Protein AF-0000000067236265 (afdb_homodimer)

Organism: Chlamydomonas reinhardtii (NCBI:txid3055)

Foldseek 3Di:
DPPPVPDDPPDPDDDDPDPDDPDPDDDDDPDPPPPPDDDPPDDDDDPPDDDDDPPPCPVPVPPCPVVVVPVVPQALVSLVVVLVVLLVVCLVPVDCVVNLVQADQFAWEWEPALPIATDTGSVRVVLVVVLCSQFWAWDDKAWDDWDGDDQKIKTKIWTWTATPVQRHIFTWIKIKIFGHDPSHTRYIYIYTDHRRNVRSVNRDGDD/DDDPCPPDPPDPDDPDDPPPDPDPDDDDDDDPPPPPPPDDDDDDDDDDDPCPDDPDCPVPPPPCPVVPVPVVPQALVSLVVVLVVLLVVCLVPVDCVVNLVQADQFAWEWEPALPIATDTGSVRVVLVVVLCSQWWAWDDKAWDDWDGDDQKIKTKIWTWTATPVQRHIFTWIKIKIFGHDPSHTRYIYIYTDCRRNVRSVNRDGDD

InterPro domains:
  IPR032710 NTF2-like domain superfamily [SSF54427] (81-191)
  IPR037401 SnoaL-like domain [PF12680] (91-187)

Secondary structure (DSSP, 8-state):
---------------------------------------------------------------------------HHHHHHHHHHHHHHHHHH---HHHHTTEEEEEEEEE-GGG-EEEEHHHHHHHHHHHHHHHEEEEEEEEEEEEEETTEEEEEEEEEEEE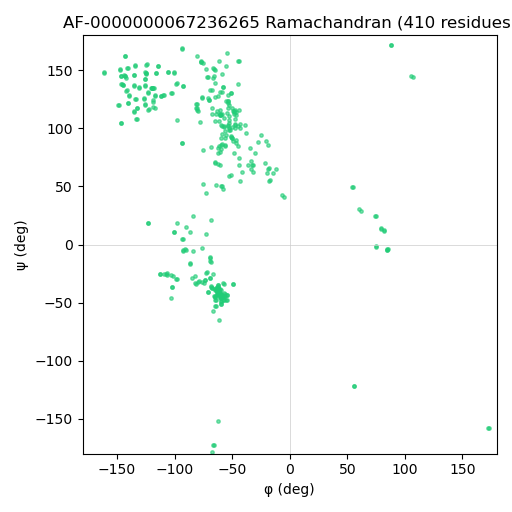TTT--EEEEEEEEEEEEETTEEEEEEEEE-HHHHHHHTTPPPP-/---------------------------------------------------------------------------HHHHHHHHHHHHHHHHHH---HHHHTTEEEEEEEEE-GGG-EEEEHHHHHHHHHHHHHHHEEEEEEEEEEEEEETTEEEEEEEEEEEETTT--EEEEEEEEEEEEETTEEEEEEEEE-HHHHHHHTTPPPP-

Solvent-accessible surface area (backbone atoms only — not comparable to full-atom values): 24602 Å² total; per-residue (Å²): 137,80,82,74,82,72,83,82,79,83,79,82,78,75,83,82,81,81,77,78,76,82,81,81,77,83,76,81,75,80,75,74,80,76,76,77,74,76,81,77,76,76,76,84,72,81,78,75,84,85,76,90,66,87,64,76,71,68,74,63,73,62,68,66,64,57,63,68,65,65,61,76,70,61,44,30,51,53,40,53,51,52,45,50,52,32,46,53,50,21,72,74,69,67,53,55,65,70,42,52,68,36,48,38,77,69,15,35,38,38,34,56,54,67,88,45,46,82,32,62,12,49,70,37,51,49,38,53,52,52,31,42,63,70,32,44,47,72,74,44,79,43,80,72,46,76,32,44,38,86,43,30,23,35,32,36,29,41,37,31,30,27,7,61,83,62,63,34,68,34,74,46,59,35,36,38,38,36,32,35,57,95,70,19,38,44,33,37,39,41,36,33,46,48,49,58,30,61,16,34,64,71,67,70,71,66,133,134,90,86,81,84,77,85,80,77,82,80,82,78,76,84,79,79,80,77,78,76,83,82,81,79,83,77,84,76,83,81,74,82,77,77,78,74,80,77,80,78,79,86,74,82,70,84,80,75,84,69,91,68,81,75,78,76,72,78,69,77,65,73,67,64,62,65,70,65,67,63,74,72,59,45,32,50,51,39,52,53,51,45,51,52,30,46,53,52,21,72,73,69,66,54,54,67,70,42,53,68,36,48,38,76,69,15,35,38,40,32,56,53,66,88,45,45,81,30,62,13,48,69,37,49,48,37,53,51,51,31,44,63,70,32,44,46,72,75,44,78,43,78,72,47,77,31,42,38,86,42,29,23,34,32,38,31,42,36,29,31,26,8,62,83,62,62,33,68,33,73,46,58,34,38,40,39,35,34,36,58,96,68,20,37,44,33,38,38,41,36,33,45,49,49,58,33,62,15,33,64,72,68,70,71,66,132

Sequence (414 aa):
MSALAASHHGHAAKPQARERAPVRVPVPRPQRMRVVASAQSGPTARRDVLNVALFGGLASSMLAVTPQQASAATGPAATLESAYGAFGSFVSSGDYSTLDSFFTNDTTWLSNVNGGFQGKGKADVKRFFAWNLAANAVSSFRPLQFVEQGNKVASLVAMAGSGKATGRPYDTVLAHFATVEGGKITEFREVAGSEWSEAMGGVPFPKMSALAASHHGHAAKPQARERAPVRVPVPRPQRMRVVASAQSGPTARRDVLNVALFGGLASSMLAVTPQQASAATGPAATLESAYGAFGSFVSSGDYSTLDSFFTNDTTWLSNVNGGFQGKGKADVKRFFAWNLAANAVSSFRPLQFVEQGNKVASLVAMAGSGKATGRPYDTVLAHFATVEGGKITEFREVAGSEWSEAMGGVPFPK

Nearest PDB structures (foldseek):
  5yqt-assembly2_B  TM=7.870E-01  e=2.416E-08  Rhodococcus erythropolis
  4xdw-assembly2_F  TM=8.004E-01  e=2.302E-07  Rhodococcus erythropolis
  7vx2-assembly1_A  TM=7.961E-01  e=2.302E-07  Rhodococcus erythropolis
  4xbx-assembly1_A  TM=6.991E-01  e=9.454E-08  Rhodococcus erythropolis
  7xee-assembly1_A  TM=7.848E-01  e=5.603E-07  Rhodococcus erythropolis

Structure (mmCIF, N/CA/C/O backbone):
data_AF-0000000067236265-model_v1
#
loop_
_entity.id
_entity.type
_entity.pdbx_description
1 polymer 'SnoaL-like domain-containing protein'
#
loop_
_atom_site.group_PDB
_atom_site.id
_atom_site.type_symbol
_atom_site.label_atom_id
_atom_site.label_alt_id
_atom_site.label_comp_id
_atom_site.label_asym_id
_atom_site.label_entity_id
_atom_site.label_seq_id
_atom_site.pdbx_PDB_ins_code
_atom_site.Cartn_x
_atom_site.Cartn_y
_atom_site.Cartn_z
_atom_site.occupancy
_atom_site.B_iso_or_equiv
_atom_site.auth_seq_id
_atom_site.auth_comp_id
_atom_site.auth_asym_id
_atom_site.auth_atom_id
_atom_site.pdbx_PDB_model_num
ATOM 1 N N . MET A 1 1 ? 78.5 56.406 7.965 1 28.75 1 MET A N 1
ATOM 2 C CA . MET A 1 1 ? 77.312 56.938 7.348 1 28.75 1 MET A CA 1
ATOM 3 C C . MET A 1 1 ? 76.875 56.062 6.195 1 28.75 1 MET A C 1
ATOM 5 O O . MET A 1 1 ? 77.312 56.219 5.062 1 28.75 1 MET A O 1
ATOM 9 N N . SER A 1 2 ? 76.562 54.719 6.469 1 33.66 2 SER A N 1
ATOM 10 C CA . SER A 1 2 ? 76.188 53.5 5.773 1 33.66 2 SER A CA 1
ATOM 11 C C . SER A 1 2 ? 74.875 53.656 5.023 1 33.66 2 SER A C 1
ATOM 13 O O . SER A 1 2 ? 73.875 53.938 5.629 1 33.66 2 SER A O 1
ATOM 15 N N . ALA A 1 3 ? 74.938 54.188 3.787 1 29.08 3 ALA A N 1
ATOM 16 C CA . ALA A 1 3 ? 73.875 54.5 2.875 1 29.08 3 ALA A CA 1
ATOM 17 C C . ALA A 1 3 ? 72.938 53.281 2.648 1 29.08 3 ALA A C 1
ATOM 19 O O . ALA A 1 3 ? 73.312 52.375 1.893 1 29.08 3 ALA A O 1
ATOM 20 N N . LEU A 1 4 ? 72.312 52.719 3.645 1 31.73 4 LEU A N 1
ATOM 21 C CA . LEU A 1 4 ? 71.438 51.531 3.568 1 31.73 4 LEU A CA 1
ATOM 22 C C . LEU A 1 4 ? 70.25 51.781 2.645 1 31.73 4 LEU A C 1
ATOM 24 O O . LEU A 1 4 ? 69.438 52.688 2.906 1 31.73 4 LEU A O 1
ATOM 28 N N . ALA A 1 5 ? 70.438 51.688 1.248 1 29.66 5 ALA A N 1
ATOM 29 C CA . ALA A 1 5 ? 69.438 51.844 0.208 1 29.66 5 ALA A CA 1
ATOM 30 C C . ALA A 1 5 ? 68.125 51.031 0.526 1 29.66 5 ALA A C 1
ATOM 32 O O . ALA A 1 5 ? 68.188 49.812 0.578 1 29.66 5 ALA A O 1
ATOM 33 N N . ALA A 1 6 ? 67.125 51.469 1.23 1 30.52 6 ALA A N 1
ATOM 34 C CA . ALA A 1 6 ? 65.875 50.938 1.764 1 30.52 6 ALA A CA 1
ATOM 35 C C . ALA A 1 6 ? 64.875 50.625 0.643 1 30.52 6 ALA A C 1
ATOM 37 O O . ALA A 1 6 ? 63.719 50.344 0.903 1 30.52 6 ALA A O 1
ATOM 38 N N . SER A 1 7 ? 65.25 50.406 -0.708 1 32.12 7 SER A N 1
ATOM 39 C CA . SER A 1 7 ? 64.125 50.688 -1.604 1 32.12 7 SER A CA 1
ATOM 40 C C . SER A 1 7 ? 62.906 49.875 -1.232 1 32.12 7 SER A C 1
ATOM 42 O O . SER A 1 7 ? 63.031 48.812 -0.63 1 32.12 7 SER A O 1
ATOM 44 N N . HIS A 1 8 ? 61.594 50.312 -1.523 1 29.36 8 HIS A N 1
ATOM 45 C CA . HIS A 1 8 ? 60.156 50.344 -1.361 1 29.36 8 HIS A CA 1
ATOM 46 C C . HIS A 1 8 ? 59.5 49.125 -2.023 1 29.36 8 HIS A C 1
ATOM 48 O O . HIS A 1 8 ? 59.844 48.781 -3.156 1 29.36 8 HIS A O 1
ATOM 54 N N . HIS A 1 9 ? 59 48.062 -1.287 1 32.78 9 HIS A N 1
ATOM 55 C CA . HIS A 1 9 ? 58.25 46.844 -1.429 1 32.78 9 HIS A CA 1
ATOM 56 C C . HIS A 1 9 ? 56.875 47.094 -2.049 1 32.78 9 HIS A C 1
ATOM 58 O O . HIS A 1 9 ? 56.031 46.188 -2.033 1 32.78 9 HIS A O 1
ATOM 64 N N . GLY A 1 10 ? 56.656 47.875 -3.211 1 29.05 10 GLY A N 1
ATOM 65 C CA . GLY A 1 10 ? 55.281 48.188 -3.529 1 29.05 10 GLY A CA 1
ATOM 66 C C . GLY A 1 10 ? 54.406 46.969 -3.785 1 29.05 10 GLY A C 1
ATOM 67 O O . GLY A 1 10 ? 54.844 46.031 -4.473 1 29.05 10 GLY A O 1
ATOM 68 N N . HIS A 1 11 ? 53.406 46.562 -2.967 1 31.02 11 HIS A N 1
ATOM 69 C CA . HIS A 1 11 ? 52.375 45.531 -2.881 1 31.02 11 HIS A CA 1
ATOM 70 C C . HIS A 1 11 ? 51.406 45.594 -4.062 1 31.02 11 HIS A C 1
ATOM 72 O O . HIS A 1 11 ? 50.781 46.625 -4.281 1 31.02 11 HIS A O 1
ATOM 78 N N . ALA A 1 12 ? 51.656 44.969 -5.266 1 32.97 12 ALA A N 1
ATOM 79 C CA . ALA A 1 12 ? 50.75 44.875 -6.406 1 32.97 12 ALA A CA 1
ATOM 80 C C . ALA A 1 12 ? 49.375 44.375 -5.973 1 32.97 12 ALA A C 1
ATOM 82 O O . ALA A 1 12 ? 49.25 43.312 -5.367 1 32.97 12 ALA A O 1
ATOM 83 N N . ALA A 1 13 ? 48.344 45.25 -5.816 1 35.06 13 ALA A N 1
ATOM 84 C CA . ALA A 1 13 ? 46.906 45.062 -5.512 1 35.06 13 ALA A CA 1
ATOM 85 C C . ALA A 1 13 ? 46.281 44.094 -6.5 1 35.06 13 ALA A C 1
ATOM 87 O O . ALA A 1 13 ? 46.438 44.219 -7.715 1 35.06 13 ALA A O 1
ATOM 88 N N . LYS A 1 14 ? 46.031 42.875 -6.18 1 35.78 14 LYS A N 1
ATOM 89 C CA . LYS A 1 14 ? 45.344 41.812 -6.926 1 35.78 14 LYS A CA 1
ATOM 90 C C . LYS A 1 14 ? 44.031 42.312 -7.527 1 35.78 14 LYS A C 1
ATOM 92 O O . LYS A 1 14 ? 43.25 42.969 -6.844 1 35.78 14 LYS A O 1
ATOM 97 N N . PRO A 1 15 ? 43.75 42.406 -8.789 1 31.67 15 PRO A N 1
ATOM 98 C CA . PRO A 1 15 ? 42.5 42.875 -9.391 1 31.67 15 PRO A CA 1
ATOM 99 C C . PRO A 1 15 ? 41.25 42.125 -8.844 1 31.67 15 PRO A C 1
ATOM 101 O O . PRO A 1 15 ? 41.312 40.938 -8.578 1 31.67 15 PRO A O 1
ATOM 104 N N . GLN A 1 16 ? 40.281 42.75 -8.18 1 32.22 16 GLN A N 1
ATOM 105 C CA . GLN A 1 16 ? 38.969 42.375 -7.672 1 32.22 16 GLN A CA 1
ATOM 106 C C . GLN A 1 16 ? 38.125 41.75 -8.773 1 32.22 16 GLN A C 1
ATOM 108 O O . GLN A 1 16 ? 37.875 42.375 -9.812 1 32.22 16 GLN A O 1
ATOM 113 N N . ALA A 1 17 ? 37.938 40.406 -8.93 1 35.41 17 ALA A N 1
ATOM 114 C CA . ALA A 1 17 ? 37.031 39.656 -9.789 1 35.41 17 ALA A CA 1
ATOM 115 C C . ALA A 1 17 ? 35.625 40.188 -9.711 1 35.41 17 ALA A C 1
ATOM 117 O O . ALA A 1 17 ? 35.062 40.312 -8.617 1 35.41 17 ALA A O 1
ATOM 118 N N . ARG A 1 18 ? 35.031 40.938 -10.602 1 30.83 18 ARG A N 1
ATOM 119 C CA . ARG A 1 18 ? 33.656 41.375 -10.773 1 30.83 18 ARG A CA 1
ATOM 120 C C . ARG A 1 18 ? 32.688 40.219 -10.711 1 30.83 18 ARG A C 1
ATOM 122 O O . ARG A 1 18 ? 32.781 39.281 -11.516 1 30.83 18 ARG A O 1
ATOM 129 N N . GLU A 1 19 ? 32.094 39.844 -9.57 1 34.62 19 GLU A N 1
ATOM 130 C CA . GLU A 1 19 ? 31.031 38.875 -9.352 1 34.62 19 GLU A CA 1
ATOM 131 C C . GLU A 1 19 ? 29.859 39.125 -10.297 1 34.62 19 GLU A C 1
ATOM 133 O O . GLU A 1 19 ? 29.266 40.219 -10.297 1 34.62 19 GLU A O 1
ATOM 138 N N . ARG A 1 20 ? 29.812 38.5 -11.492 1 32.53 20 ARG A N 1
ATOM 139 C CA . ARG A 1 20 ? 28.656 38.562 -12.375 1 32.53 20 ARG A CA 1
ATOM 140 C C . ARG A 1 20 ? 27.375 38.25 -11.617 1 32.53 20 ARG A C 1
ATOM 142 O O . ARG A 1 20 ? 27.328 37.312 -10.82 1 32.53 20 ARG A O 1
ATOM 149 N N . ALA A 1 21 ? 26.406 39.188 -11.453 1 39.25 21 ALA A N 1
ATOM 150 C CA . ALA A 1 21 ? 25.078 39.125 -10.836 1 39.25 21 ALA A CA 1
ATOM 151 C C . ALA A 1 21 ? 24.281 37.938 -11.375 1 39.25 21 ALA A C 1
ATOM 153 O O . ALA A 1 21 ? 24.297 37.656 -12.578 1 39.25 21 ALA A O 1
ATOM 154 N N . PRO A 1 22 ? 23.875 36.938 -10.562 1 36.34 22 PRO A N 1
ATOM 155 C CA . PRO A 1 22 ? 23.109 35.75 -11.008 1 36.34 22 PRO A CA 1
ATOM 156 C C . PRO A 1 22 ? 21.844 36.156 -11.766 1 36.34 22 PRO A C 1
ATOM 158 O O . PRO A 1 22 ? 21.25 37.219 -11.5 1 36.34 22 PRO A O 1
ATOM 161 N N . VAL A 1 23 ? 21.609 35.75 -13.031 1 36.84 23 VAL A N 1
ATOM 162 C CA . VAL A 1 23 ? 20.438 35.906 -13.891 1 36.84 23 VAL A CA 1
ATOM 163 C C . VAL A 1 23 ? 19.203 35.375 -13.172 1 36.84 23 VAL A C 1
ATOM 165 O O . VAL A 1 23 ? 19.156 34.188 -12.758 1 36.84 23 VAL A O 1
ATOM 168 N N . ARG A 1 24 ? 18.297 36.156 -12.586 1 33.69 24 ARG A N 1
ATOM 169 C CA . ARG A 1 24 ? 17.016 35.844 -11.984 1 33.69 24 ARG A CA 1
ATOM 170 C C . ARG A 1 24 ? 16.109 35.125 -12.984 1 33.69 24 ARG A C 1
ATOM 172 O O . ARG A 1 24 ? 15.695 35.719 -13.984 1 33.69 24 ARG A O 1
ATOM 179 N N . VAL A 1 25 ? 16.078 33.781 -13.078 1 36 25 VAL A N 1
ATOM 180 C CA . VAL A 1 25 ? 15.102 33.031 -13.852 1 36 25 VAL A CA 1
ATOM 181 C C . VAL A 1 25 ? 13.695 33.312 -13.328 1 36 25 VAL A C 1
ATOM 183 O O . VAL A 1 25 ? 13.422 33.188 -12.133 1 36 25 VAL A O 1
ATOM 186 N N . PRO A 1 26 ? 12.758 34 -14.031 1 33.22 26 PRO A N 1
ATOM 187 C CA . PRO A 1 26 ? 11.391 34.281 -13.586 1 33.22 26 PRO A CA 1
ATOM 188 C C . PRO A 1 26 ? 10.586 33 -13.305 1 33.22 26 PRO A C 1
ATOM 190 O O . PRO A 1 26 ? 10.633 32.062 -14.086 1 33.22 26 PRO A O 1
ATOM 193 N N . VAL A 1 27 ? 10.234 32.688 -12.078 1 34.69 27 VAL A N 1
ATOM 194 C CA . VAL A 1 27 ? 9.398 31.578 -11.625 1 34.69 27 VAL A CA 1
ATOM 195 C C . VAL A 1 27 ? 8.008 31.703 -12.25 1 34.69 27 VAL A C 1
ATOM 197 O O . VAL A 1 27 ? 7.371 32.75 -12.172 1 34.69 27 VAL A O 1
ATOM 200 N N . PRO A 1 28 ? 7.562 30.781 -13.18 1 32.53 28 PRO A N 1
ATOM 201 C CA . PRO A 1 28 ? 6.242 30.875 -13.805 1 32.53 28 PRO A CA 1
ATOM 202 C C . PRO A 1 28 ? 5.105 30.844 -12.781 1 32.53 28 PRO A C 1
ATOM 204 O O . PRO A 1 28 ? 5.254 30.266 -11.703 1 32.53 28 PRO A O 1
ATOM 207 N N . ARG A 1 29 ? 4.188 31.734 -12.859 1 32.31 29 ARG A N 1
ATOM 208 C CA . ARG A 1 29 ? 3.018 31.938 -12.016 1 32.31 29 ARG A CA 1
ATOM 209 C C . ARG A 1 29 ? 2.166 30.672 -11.953 1 32.31 29 ARG A C 1
ATOM 211 O O . ARG A 1 29 ? 1.919 30.031 -12.977 1 32.31 29 ARG A O 1
ATOM 218 N N . PRO A 1 30 ? 1.915 30.156 -10.773 1 29.64 30 PRO A N 1
ATOM 219 C CA . PRO A 1 30 ? 1.124 28.938 -10.617 1 29.64 30 PRO A CA 1
ATOM 220 C C . PRO A 1 30 ? -0.269 29.047 -11.234 1 29.64 30 PRO A C 1
ATOM 222 O O . PRO A 1 30 ? -0.955 30.062 -11.031 1 29.64 30 PRO A O 1
ATOM 225 N N . GLN A 1 31 ? -0.462 28.469 -12.406 1 30.86 31 GLN A N 1
ATOM 226 C CA . GLN A 1 31 ? -1.778 28.438 -13.039 1 30.86 31 GLN A CA 1
ATOM 227 C C . GLN A 1 31 ? -2.83 27.875 -12.086 1 30.86 31 GLN A C 1
ATOM 229 O O . GLN A 1 31 ? -2.604 26.844 -11.445 1 30.86 31 GLN A O 1
ATOM 234 N N . ARG A 1 32 ? -3.637 28.703 -11.547 1 32.16 32 ARG A N 1
ATOM 235 C CA . ARG A 1 32 ? -4.781 28.375 -10.703 1 32.16 32 ARG A CA 1
ATOM 236 C C . ARG A 1 32 ? -5.621 27.266 -11.328 1 32.16 32 ARG A C 1
ATOM 238 O O . ARG A 1 32 ? -5.941 27.312 -12.516 1 32.16 32 ARG A O 1
ATOM 245 N N . MET A 1 33 ? -5.523 26.141 -10.719 1 28.52 33 MET A N 1
ATOM 246 C CA . MET A 1 33 ? -6.312 24.969 -11.07 1 28.52 33 MET A CA 1
ATOM 247 C C . MET A 1 33 ? -7.793 25.312 -11.188 1 28.52 33 MET A C 1
ATOM 249 O O . MET A 1 33 ? -8.414 25.75 -10.211 1 28.52 33 MET A O 1
ATOM 253 N N . ARG A 1 34 ? -8.242 25.719 -12.383 1 30.94 34 ARG A N 1
ATOM 254 C CA . ARG A 1 34 ? -9.648 26.047 -12.648 1 30.94 34 ARG A CA 1
ATOM 255 C C . ARG A 1 34 ? -10.547 24.859 -12.359 1 30.94 34 ARG A C 1
ATOM 257 O O . ARG A 1 34 ? -10.445 23.812 -13.023 1 30.94 34 ARG A O 1
ATOM 264 N N . VAL A 1 35 ? -10.961 24.703 -11.164 1 27.45 35 VAL A N 1
ATOM 265 C CA . VAL A 1 35 ? -12.023 23.734 -10.891 1 27.45 35 VAL A CA 1
ATOM 266 C C . VAL A 1 35 ? -13.297 24.141 -11.625 1 27.45 35 VAL A C 1
ATOM 268 O O . VAL A 1 35 ? -13.836 25.234 -11.391 1 27.45 35 VAL A O 1
ATOM 271 N N . VAL A 1 36 ? -13.461 23.828 -12.867 1 25.8 36 VAL A N 1
ATOM 272 C CA . VAL A 1 36 ? -14.609 24.125 -13.719 1 25.8 36 VAL A CA 1
ATOM 273 C C . VAL A 1 36 ? -15.875 23.562 -13.078 1 25.8 36 VAL A C 1
ATOM 275 O O . VAL A 1 36 ? -16 22.359 -12.898 1 25.8 36 VAL A O 1
ATOM 278 N N . ALA A 1 37 ? -16.484 24.266 -12.195 1 26.77 37 ALA A N 1
ATOM 279 C CA . ALA A 1 37 ? -17.781 23.953 -11.617 1 26.77 37 ALA A CA 1
ATOM 280 C C . ALA A 1 37 ? -18.859 23.828 -12.695 1 26.77 37 ALA A C 1
ATOM 282 O O . ALA A 1 37 ? -18.953 24.672 -13.586 1 26.77 37 ALA A O 1
ATOM 283 N N . SER A 1 38 ? -19.188 22.594 -13.047 1 21.06 38 SER A N 1
ATOM 284 C CA . SER A 1 38 ? -20.188 22.156 -14.016 1 21.06 38 SER A CA 1
ATOM 285 C C . SER A 1 38 ? -21.484 22.938 -13.844 1 21.06 38 SER A C 1
ATOM 287 O O . SER A 1 38 ? -21.797 23.406 -12.75 1 21.06 38 SER A O 1
ATOM 289 N N . ALA A 1 39 ? -22.016 23.281 -14.961 1 23.08 39 ALA A N 1
ATOM 290 C CA . ALA A 1 39 ? -23.094 24.109 -15.484 1 23.08 39 ALA A CA 1
ATOM 291 C C . ALA A 1 39 ? -24.453 23.641 -14.953 1 23.08 39 ALA A C 1
ATOM 293 O O . ALA A 1 39 ? -24.938 22.578 -15.352 1 23.08 39 ALA A O 1
ATOM 294 N N . GLN A 1 40 ? -24.766 23.797 -13.555 1 23.97 40 GLN A N 1
ATOM 295 C CA . GLN A 1 40 ? -26.062 23.312 -13.078 1 23.97 40 GLN A CA 1
ATOM 296 C C . GLN A 1 40 ? -27.203 24.062 -13.758 1 23.97 40 GLN A C 1
ATOM 298 O O . GLN A 1 40 ? -27.297 25.281 -13.664 1 23.97 40 GLN A O 1
ATOM 303 N N . SER A 1 41 ? -27.344 23.797 -15.008 1 23.44 41 SER A N 1
ATOM 304 C CA . SER A 1 41 ? -28.406 24.453 -15.758 1 23.44 41 SER A CA 1
ATOM 305 C C . SER A 1 41 ? -29.734 24.406 -15.016 1 23.44 41 SER A C 1
ATOM 307 O O . SER A 1 41 ? -30.094 23.359 -14.461 1 23.44 41 SER A O 1
ATOM 309 N N . GLY A 1 42 ? -30.203 25.594 -14.547 1 22.14 42 GLY A N 1
ATOM 310 C CA . GLY A 1 42 ? -31.344 26 -13.734 1 22.14 42 GLY A CA 1
ATOM 311 C C . GLY A 1 42 ? -32.688 25.641 -14.359 1 22.14 42 GLY A C 1
ATOM 312 O O . GLY A 1 42 ? -32.781 25.547 -15.578 1 22.14 42 GLY A O 1
ATOM 313 N N . PRO A 1 43 ? -33.5 24.781 -13.766 1 27.5 43 PRO A N 1
ATOM 314 C CA . PRO A 1 43 ? -34.781 24.156 -14.109 1 27.5 43 PRO A CA 1
ATOM 315 C C . PRO A 1 43 ? -35.875 25.172 -14.414 1 27.5 43 PRO A C 1
ATOM 317 O O . PRO A 1 43 ? -35.969 26.203 -13.742 1 27.5 43 PRO A O 1
ATOM 320 N N . THR A 1 44 ? -35.844 25.531 -15.625 1 25.05 44 THR A N 1
ATOM 321 C CA . THR A 1 44 ? -36.844 26.516 -16.047 1 25.05 44 THR A CA 1
ATOM 322 C C . THR A 1 44 ? -38.219 26.172 -15.477 1 25.05 44 THR A C 1
ATOM 324 O O . THR A 1 44 ? -38.656 25.031 -15.586 1 25.05 44 THR A O 1
ATOM 327 N N . ALA A 1 45 ? -38.75 27.016 -14.633 1 22.36 45 ALA A N 1
ATOM 328 C CA . ALA A 1 45 ? -39.844 27.062 -13.648 1 22.36 45 ALA A CA 1
ATOM 329 C C . ALA A 1 45 ? -41.188 26.828 -14.312 1 22.36 45 ALA A C 1
ATOM 331 O O . ALA A 1 45 ? -42 26.016 -13.828 1 22.36 45 ALA A O 1
ATOM 332 N N . ARG A 1 46 ? -41.75 27.672 -15.227 1 22.97 46 ARG A N 1
ATOM 333 C CA . ARG A 1 46 ? -42.844 28.422 -14.578 1 22.97 46 ARG A CA 1
ATOM 334 C C . ARG A 1 46 ? -44.188 27.797 -14.875 1 22.97 46 ARG A C 1
ATOM 336 O O . ARG A 1 46 ? -44.844 28.156 -15.859 1 22.97 46 ARG A O 1
ATOM 343 N N . ARG A 1 47 ? -44.344 26.469 -15.336 1 23.77 47 ARG A N 1
ATOM 344 C CA . ARG A 1 47 ? -45.688 26.297 -15.906 1 23.77 47 ARG A CA 1
ATOM 345 C C . ARG A 1 47 ? -46.75 26.734 -14.922 1 23.77 47 ARG A C 1
ATOM 347 O O . ARG A 1 47 ? -46.688 26.438 -13.727 1 23.77 47 ARG A O 1
ATOM 354 N N . ASP A 1 48 ? -47.719 27.594 -15.242 1 22.11 48 ASP A N 1
ATOM 355 C CA . ASP A 1 48 ? -48.75 28.453 -14.656 1 22.11 48 ASP A CA 1
ATOM 356 C C . ASP A 1 48 ? -49.906 27.641 -14.125 1 22.11 48 ASP A C 1
ATOM 358 O O . ASP A 1 48 ? -50.906 28.188 -13.648 1 22.11 48 ASP A O 1
ATOM 362 N N . VAL A 1 49 ? -49.906 26.297 -14.016 1 23.14 49 VAL A N 1
ATOM 363 C CA . VAL A 1 49 ? -51.25 25.75 -13.992 1 23.14 49 VAL A CA 1
ATOM 364 C C . VAL A 1 49 ? -52.031 26.344 -12.812 1 23.14 49 VAL A C 1
ATOM 366 O O . VAL A 1 49 ? -51.438 26.609 -11.758 1 23.14 49 VAL A O 1
ATOM 369 N N . LEU A 1 50 ? -53.406 26.547 -12.992 1 24.19 50 LEU A N 1
ATOM 370 C CA . LEU A 1 50 ? -54.594 27.203 -12.484 1 24.19 50 LEU A CA 1
ATOM 371 C C . LEU A 1 50 ? -54.906 26.719 -11.078 1 24.19 50 LEU A C 1
ATOM 373 O O . LEU A 1 50 ? -54.656 25.562 -10.734 1 24.19 50 LEU A O 1
ATOM 377 N N . ASN A 1 51 ? -55.75 27.594 -10.211 1 21.25 51 ASN A N 1
ATOM 378 C CA . ASN A 1 51 ? -55.969 28.125 -8.875 1 21.25 51 ASN A CA 1
ATOM 379 C C . ASN A 1 51 ? -56.781 27.156 -8.016 1 21.25 51 ASN A C 1
ATOM 381 O O . ASN A 1 51 ? -56.812 27.281 -6.793 1 21.25 51 ASN A O 1
ATOM 385 N N . VAL A 1 52 ? -57.719 26.25 -8.5 1 26.56 52 VAL A N 1
ATOM 386 C CA . VAL A 1 52 ? -58.938 26.297 -7.695 1 26.56 52 VAL A CA 1
ATOM 387 C C . VAL A 1 52 ? -58.688 25.703 -6.316 1 26.56 52 VAL A C 1
ATOM 389 O O . VAL A 1 52 ? -58.188 24.578 -6.211 1 26.56 52 VAL A O 1
ATOM 392 N N . ALA A 1 53 ? -58.969 26.453 -5.148 1 24.06 53 ALA A N 1
ATOM 393 C CA . ALA A 1 53 ? -58.469 26.578 -3.771 1 24.06 53 ALA A CA 1
ATOM 394 C C . ALA A 1 53 ? -59.062 25.484 -2.887 1 24.06 53 ALA A C 1
ATOM 396 O O . ALA A 1 53 ? -58.531 25.188 -1.813 1 24.06 53 ALA A O 1
ATOM 397 N N . LEU A 1 54 ? -60.25 24.828 -3.029 1 29.11 54 LEU A N 1
ATOM 398 C CA . LEU A 1 54 ? -60.938 24.766 -1.74 1 29.11 54 LEU A CA 1
ATOM 399 C C . LEU A 1 54 ? -60.281 23.719 -0.834 1 29.11 54 LEU A C 1
ATOM 401 O O . LEU A 1 54 ? -60.5 22.531 -1.016 1 29.11 54 LEU A O 1
ATOM 405 N N . PHE A 1 55 ? -59.062 23.688 -0.587 1 28.44 55 PHE A N 1
ATOM 406 C CA . PHE A 1 55 ? -58.438 22.5 -0.028 1 28.44 55 PHE A CA 1
ATOM 407 C C . PHE A 1 55 ? -58.75 22.344 1.453 1 28.44 55 PHE A C 1
ATOM 409 O O . PHE A 1 55 ? -58.531 23.266 2.238 1 28.44 55 PHE A O 1
ATOM 416 N N . GLY A 1 56 ? -60 21.781 1.789 1 32.19 56 GLY A N 1
ATOM 417 C CA . GLY A 1 56 ? -60.188 21.422 3.18 1 32.19 56 GLY A CA 1
ATOM 418 C C . GLY A 1 56 ? -58.938 20.828 3.826 1 32.19 56 GLY A C 1
ATOM 419 O O . GLY A 1 56 ? -58.25 19.984 3.232 1 32.19 56 GLY A O 1
ATOM 420 N N . GLY A 1 57 ? -58.344 21.641 4.562 1 28.95 57 GLY A N 1
ATOM 421 C CA . GLY A 1 57 ? -57 21.406 5.137 1 28.95 57 GLY A CA 1
ATOM 422 C C . GLY A 1 57 ? -56.969 20.172 6.023 1 28.95 57 GLY A C 1
ATOM 423 O O . GLY A 1 57 ? -57.562 20.141 7.09 1 28.95 57 GLY A O 1
ATOM 424 N N . LEU A 1 58 ? -57.531 19 5.406 1 31.39 58 LEU A N 1
ATOM 425 C CA . LEU A 1 58 ? -57.094 17.922 6.305 1 31.39 58 LEU A CA 1
ATOM 426 C C . LEU A 1 58 ? -55.688 18.156 6.824 1 31.39 58 LEU A C 1
ATOM 428 O O . LEU A 1 58 ? -54.781 18.391 6.043 1 31.39 58 LEU A O 1
ATOM 432 N N . ALA A 1 59 ? -55.688 18.703 7.953 1 29.14 59 ALA A N 1
ATOM 433 C CA . ALA A 1 59 ? -54.406 18.766 8.664 1 29.14 59 ALA A CA 1
ATOM 434 C C . ALA A 1 59 ? -53.656 17.438 8.555 1 29.14 59 ALA A C 1
ATOM 436 O O . ALA A 1 59 ? -54.094 16.422 9.117 1 29.14 59 ALA A O 1
ATOM 437 N N . SER A 1 60 ? -53.438 16.969 7.27 1 32.22 60 SER A N 1
ATOM 438 C CA . SER A 1 60 ? -52.5 15.844 7.371 1 32.22 60 SER A CA 1
ATOM 439 C C . SER A 1 60 ? -51.344 16.172 8.312 1 32.22 60 SER A C 1
ATOM 441 O O . SER A 1 60 ? -50.656 17.156 8.117 1 32.22 60 SER A O 1
ATOM 443 N N . SER A 1 61 ? -51.562 15.961 9.586 1 36.66 61 SER A N 1
ATOM 444 C CA . SER A 1 61 ? -50.312 15.906 10.352 1 36.66 61 SER A CA 1
ATOM 445 C C . SER A 1 61 ? -49.219 15.242 9.555 1 36.66 61 SER A C 1
ATOM 447 O O . SER A 1 61 ? -49.25 14.039 9.312 1 36.66 61 SER A O 1
ATOM 449 N N . MET A 1 62 ? -48.812 15.938 8.516 1 32.16 62 MET A N 1
ATOM 450 C CA . MET A 1 62 ? -47.531 15.422 8.023 1 32.16 62 MET A CA 1
ATOM 451 C C . MET A 1 62 ? -46.594 15.148 9.188 1 32.16 62 MET A C 1
ATOM 453 O O . MET A 1 62 ? -46.25 16.062 9.945 1 32.16 62 MET A O 1
ATOM 457 N N . LEU A 1 63 ? -46.844 14.086 9.93 1 36.97 63 LEU A N 1
ATOM 458 C CA . LEU A 1 63 ? -45.594 13.719 10.562 1 36.97 63 LEU A CA 1
ATOM 459 C C . LEU A 1 63 ? -44.406 14.102 9.68 1 36.97 63 LEU A C 1
ATOM 461 O O . LEU A 1 63 ? -44.25 13.594 8.57 1 36.97 63 LEU A O 1
ATOM 465 N N . ALA A 1 64 ? -44.125 15.336 9.742 1 34.69 64 ALA A N 1
ATOM 466 C CA . ALA A 1 64 ? -42.812 15.672 9.18 1 34.69 64 ALA A CA 1
ATOM 467 C C . ALA A 1 64 ? -41.844 14.531 9.391 1 34.69 64 ALA A C 1
ATOM 469 O O . ALA A 1 64 ? -41.406 14.258 10.516 1 34.69 64 ALA A O 1
ATOM 470 N N . VAL A 1 65 ? -42.188 13.344 8.773 1 37.69 65 VAL A N 1
ATOM 471 C CA . VAL A 1 65 ? -40.938 12.594 8.688 1 37.69 65 VAL A CA 1
ATOM 472 C C . VAL A 1 65 ? -39.75 13.555 8.469 1 37.69 65 VAL A C 1
ATOM 474 O O . VAL A 1 65 ? -39.688 14.219 7.43 1 37.69 65 VAL A O 1
ATOM 477 N N . THR A 1 66 ? -39.469 14.422 9.453 1 37.38 66 THR A N 1
ATOM 478 C CA . THR A 1 66 ? -38.156 15.008 9.203 1 37.38 66 THR A CA 1
ATOM 479 C C . THR A 1 66 ? -37.375 14.141 8.242 1 37.38 66 THR A C 1
ATOM 481 O O . THR A 1 66 ? -37.281 12.922 8.422 1 37.38 66 THR A O 1
ATOM 484 N N . PRO A 1 67 ? -37.594 14.367 6.895 1 35.22 67 PRO A N 1
ATOM 485 C CA . PRO A 1 67 ? -36.594 13.508 6.23 1 35.22 67 PRO A CA 1
ATOM 486 C C . PRO A 1 67 ? -35.438 13.141 7.141 1 35.22 67 PRO A C 1
ATOM 488 O O . PRO A 1 67 ? -35 13.961 7.945 1 35.22 67 PRO A O 1
ATOM 491 N N . GLN A 1 68 ? -35.594 12 7.887 1 38.09 68 GLN A N 1
ATOM 492 C CA . GLN A 1 68 ? -34.25 11.695 8.344 1 38.09 68 GLN A CA 1
ATOM 493 C C . GLN A 1 68 ? -33.188 12.406 7.492 1 38.09 68 GLN A C 1
ATOM 495 O O . GLN A 1 68 ? -33.125 12.172 6.285 1 38.09 68 GLN A O 1
ATOM 500 N N . GLN A 1 69 ? -33.219 13.766 7.59 1 34.66 69 GLN A N 1
ATOM 501 C CA . GLN A 1 69 ? -31.984 14.234 6.961 1 34.66 69 GLN A CA 1
ATOM 502 C C . GLN A 1 69 ? -31.016 13.078 6.719 1 34.66 69 GLN A C 1
ATOM 504 O O . GLN A 1 69 ? -30.609 12.406 7.664 1 34.66 69 GLN A O 1
ATOM 509 N N . ALA A 1 70 ? -31.469 12.164 5.832 1 37.03 70 ALA A N 1
ATOM 510 C CA . ALA A 1 70 ? -30.375 11.289 5.426 1 37.03 70 ALA A CA 1
ATOM 511 C C . ALA A 1 70 ? -29.016 11.914 5.75 1 37.03 70 ALA A C 1
ATOM 513 O O . ALA A 1 70 ? -28.656 12.93 5.168 1 37.03 70 ALA A O 1
ATOM 514 N N . SER A 1 71 ? -28.906 12.25 7.043 1 40.25 71 SER A N 1
ATOM 515 C CA . SER A 1 71 ? -27.516 12.648 7.297 1 40.25 71 SER A CA 1
ATOM 516 C C . SER A 1 71 ? -26.594 12.227 6.156 1 40.25 71 SER A C 1
ATOM 518 O O . SER A 1 71 ? -26.547 11.047 5.797 1 40.25 71 SER A O 1
ATOM 520 N N . ALA A 1 72 ? -26.734 12.656 5.004 1 44.06 72 ALA A N 1
ATOM 521 C CA . ALA A 1 72 ? -25.781 12.383 3.936 1 44.06 72 ALA A CA 1
ATOM 522 C C . ALA A 1 72 ? -24.562 11.633 4.469 1 44.06 72 ALA A C 1
ATOM 524 O O . ALA A 1 72 ? -23.625 12.242 4.969 1 44.06 72 ALA A O 1
ATOM 525 N N . ALA A 1 73 ? -24.75 10.695 5.324 1 51.88 73 ALA A N 1
ATOM 526 C CA . ALA A 1 73 ? -23.812 9.844 6.059 1 51.88 73 ALA A CA 1
ATOM 527 C C . ALA A 1 73 ? -22.562 9.578 5.242 1 51.88 73 ALA A C 1
ATOM 529 O O . ALA A 1 73 ? -22.609 8.945 4.184 1 51.88 73 ALA A O 1
ATOM 530 N N . THR A 1 74 ? -21.781 10.602 5.047 1 80.69 74 THR A N 1
ATOM 531 C CA . THR A 1 74 ? -20.562 10.594 4.242 1 80.69 74 THR A CA 1
ATOM 532 C C . THR A 1 74 ? -19.75 9.344 4.516 1 80.69 74 THR A C 1
ATOM 534 O O . THR A 1 74 ? -19.484 9 5.672 1 80.69 74 THR A O 1
ATOM 537 N N . GLY A 1 75 ? -19.875 8.469 3.68 1 95.62 75 GLY A N 1
ATOM 538 C CA . GLY A 1 75 ? -19.141 7.211 3.727 1 95.62 75 GLY A CA 1
ATOM 539 C C . GLY A 1 75 ? -17.672 7.391 4.039 1 95.62 75 GLY A C 1
ATOM 540 O O . GLY A 1 75 ? -17.172 8.516 4.086 1 95.62 75 GLY A O 1
ATOM 541 N N . PRO A 1 76 ? -17.172 6.352 4.492 1 98.56 76 PRO A N 1
ATOM 542 C CA . PRO A 1 76 ? -15.758 6.438 4.855 1 98.56 76 PRO A CA 1
ATOM 543 C C . PRO A 1 76 ? -14.906 7.043 3.744 1 98.56 76 PRO A C 1
ATOM 545 O O . PRO A 1 76 ? -13.93 7.75 4.027 1 98.56 76 PRO A O 1
ATOM 548 N N . ALA A 1 77 ? -15.266 6.781 2.52 1 98.69 77 ALA A N 1
ATOM 549 C CA . ALA A 1 77 ? -14.5 7.352 1.417 1 98.69 77 ALA A CA 1
ATOM 550 C C . ALA A 1 77 ? -14.625 8.875 1.392 1 98.69 77 ALA A C 1
ATOM 552 O O . ALA A 1 77 ? -13.641 9.578 1.177 1 98.69 77 ALA A O 1
ATOM 553 N N . ALA A 1 78 ? -15.797 9.32 1.559 1 98.38 78 ALA A N 1
ATOM 554 C CA . ALA A 1 78 ? -16.016 10.758 1.585 1 98.38 78 ALA A CA 1
ATOM 555 C C . ALA A 1 78 ? -15.258 11.414 2.734 1 98.38 78 ALA A C 1
ATOM 557 O O . ALA A 1 78 ? -14.68 12.492 2.572 1 98.38 78 ALA A O 1
ATOM 558 N N . THR A 1 79 ? -15.289 10.773 3.893 1 98.62 79 THR A N 1
ATOM 559 C CA . THR A 1 79 ? -14.539 11.273 5.039 1 98.62 79 THR A CA 1
ATOM 560 C C . THR A 1 79 ? -13.039 11.328 4.723 1 98.62 79 THR A C 1
ATOM 562 O O . THR A 1 79 ? -12.391 12.344 4.961 1 98.62 79 THR A O 1
ATOM 565 N N . LEU A 1 80 ? -12.469 10.266 4.18 1 98.88 80 LEU A N 1
ATOM 566 C CA . LEU A 1 80 ? -11.047 10.219 3.857 1 98.88 80 LEU A CA 1
ATOM 567 C C . LEU A 1 80 ? -10.695 11.25 2.797 1 98.88 80 LEU A C 1
ATOM 569 O O . LEU A 1 80 ? -9.664 11.914 2.889 1 98.88 80 LEU A O 1
ATOM 573 N N . GLU A 1 81 ? -11.578 11.398 1.825 1 98.62 81 GLU A N 1
ATOM 574 C CA . GLU A 1 81 ? -11.359 12.398 0.79 1 98.62 81 GLU A CA 1
ATOM 575 C C . GLU A 1 81 ? -11.352 13.805 1.378 1 98.62 81 GLU A C 1
ATOM 577 O O . GLU A 1 81 ? -10.531 14.641 1.002 1 98.62 81 GLU A O 1
ATOM 582 N N . SER A 1 82 ? -12.266 14.062 2.268 1 98.38 82 SER A N 1
ATOM 583 C CA . SER A 1 82 ? -12.289 15.352 2.945 1 98.38 82 SER A CA 1
ATOM 584 C C . SER A 1 82 ? -11.031 15.562 3.777 1 98.38 82 SER A C 1
ATOM 586 O O . SER A 1 82 ? -10.5 16.672 3.84 1 98.38 82 SER A O 1
ATOM 588 N N . ALA A 1 83 ? -10.555 14.531 4.422 1 98.75 83 ALA A N 1
ATOM 589 C CA . ALA A 1 83 ? -9.305 14.609 5.168 1 98.75 83 ALA A CA 1
ATOM 590 C C . ALA A 1 83 ? -8.133 14.93 4.242 1 98.75 83 ALA A C 1
ATOM 592 O O . ALA A 1 83 ? -7.227 15.68 4.613 1 98.75 83 ALA A O 1
ATOM 593 N N . TYR A 1 84 ? -8.156 14.383 3.023 1 98.75 84 TYR A N 1
ATOM 594 C CA . TYR A 1 84 ? -7.133 14.711 2.041 1 98.75 84 TYR A CA 1
ATOM 595 C C . TYR A 1 84 ? -7.156 16.203 1.701 1 98.75 84 TYR A C 1
ATOM 597 O O . TYR A 1 84 ? -6.105 16.812 1.542 1 98.75 84 TYR A O 1
ATOM 605 N N . GLY A 1 85 ? -8.359 16.703 1.514 1 98.31 85 GLY A N 1
ATOM 606 C CA . GLY A 1 85 ? -8.469 18.141 1.322 1 98.31 85 GLY A CA 1
ATOM 607 C C . GLY A 1 85 ? -7.871 18.953 2.459 1 98.31 85 GLY A C 1
ATOM 608 O O . GLY A 1 85 ? -7.152 19.922 2.227 1 98.31 85 GLY A O 1
ATOM 609 N N . ALA A 1 86 ? -8.164 18.547 3.691 1 98.56 86 ALA A N 1
ATOM 610 C CA . ALA A 1 86 ? -7.605 19.203 4.871 1 98.56 86 ALA A CA 1
ATOM 611 C C . ALA A 1 86 ? -6.086 19.078 4.891 1 98.56 86 ALA A C 1
ATOM 613 O O . ALA A 1 86 ? -5.391 20.016 5.312 1 98.56 86 ALA A O 1
ATOM 614 N N . PHE A 1 87 ? -5.559 17.969 4.465 1 98.69 87 PHE A N 1
ATOM 615 C CA . PHE A 1 87 ? -4.113 17.797 4.34 1 98.69 87 PHE A CA 1
ATOM 616 C C . PHE A 1 87 ? -3.527 18.828 3.379 1 98.69 87 PHE A C 1
ATOM 618 O O . PHE A 1 87 ? -2.479 19.406 3.654 1 98.69 87 PHE A O 1
ATOM 625 N N . GLY A 1 88 ? -4.203 18.984 2.244 1 98.06 88 GLY A N 1
ATOM 626 C CA . GLY A 1 88 ? -3.762 20.016 1.307 1 98.06 88 GLY A CA 1
ATOM 627 C C . GLY A 1 88 ? -3.656 21.391 1.932 1 98.06 88 GLY A C 1
ATOM 628 O O . GLY A 1 88 ? -2.662 22.094 1.735 1 98.06 88 GLY A O 1
ATOM 629 N N . SER A 1 89 ? -4.652 21.812 2.656 1 97.5 89 SER A N 1
ATOM 630 C CA . SER A 1 89 ? -4.668 23.094 3.33 1 97.5 89 SER A CA 1
ATOM 631 C C . SER A 1 89 ? -3.555 23.203 4.367 1 97.5 89 SER A C 1
ATOM 633 O O . SER A 1 89 ? -2.887 24.219 4.477 1 97.5 89 SER A O 1
ATOM 635 N N . PHE A 1 90 ? -3.387 22.141 5.082 1 98.19 90 PHE A N 1
ATOM 636 C CA . PHE A 1 90 ? -2.342 22.062 6.094 1 98.19 90 PHE A CA 1
ATOM 637 C C . PHE A 1 90 ? -0.965 22.25 5.473 1 98.19 90 PHE A C 1
ATOM 639 O O . PHE A 1 90 ? -0.148 23.031 5.984 1 98.19 90 PHE A O 1
ATOM 646 N N . VAL A 1 91 ? -0.753 21.547 4.355 1 97.62 91 VAL A N 1
ATOM 647 C CA . VAL A 1 91 ? 0.537 21.625 3.678 1 97.62 91 VAL A CA 1
ATOM 648 C C . VAL A 1 91 ? 0.79 23.062 3.205 1 97.62 91 VAL A C 1
ATOM 650 O O . VAL A 1 91 ? 1.919 23.547 3.268 1 97.62 91 VAL A O 1
ATOM 653 N N . SER A 1 92 ? -0.194 23.797 2.797 1 95.94 92 SER A N 1
ATOM 654 C CA . SER A 1 92 ? -0.062 25.141 2.24 1 95.94 92 SER A CA 1
ATOM 655 C C . SER A 1 92 ? 0.064 26.188 3.344 1 95.94 92 SER A C 1
ATOM 657 O O . SER A 1 92 ? 0.827 27.141 3.211 1 95.94 92 SER A O 1
ATOM 659 N N . SER A 1 93 ? -0.559 26.031 4.465 1 96.38 93 SER A N 1
ATOM 660 C CA . SER A 1 93 ? -0.667 27.094 5.457 1 96.38 93 SER A CA 1
ATOM 661 C C . SER A 1 93 ? 0.119 26.766 6.719 1 96.38 93 SER A C 1
ATOM 663 O O . SER A 1 93 ? 0.408 27.641 7.531 1 96.38 93 SER A O 1
ATOM 665 N N . GLY A 1 94 ? 0.282 25.484 6.922 1 96.94 94 GLY A N 1
ATOM 666 C CA . GLY A 1 94 ? 0.878 25.031 8.164 1 96.94 94 GLY A CA 1
ATOM 667 C C . GLY A 1 94 ? -0.128 24.891 9.289 1 96.94 94 GLY A C 1
ATOM 668 O O . GLY A 1 94 ? 0.21 24.406 10.375 1 96.94 94 GLY A O 1
ATOM 669 N N . ASP A 1 95 ? -1.355 25.266 9.039 1 97.25 95 ASP A N 1
ATOM 670 C CA . ASP A 1 95 ? -2.396 25.188 10.062 1 97.25 95 ASP A CA 1
ATOM 671 C C . ASP A 1 95 ? -2.951 23.766 10.164 1 97.25 95 ASP A C 1
ATOM 673 O O . ASP A 1 95 ? -3.582 23.266 9.227 1 97.25 95 ASP A O 1
ATOM 677 N N . TYR A 1 96 ? -2.777 23.156 11.312 1 98.19 96 TYR A N 1
ATOM 678 C CA . TYR A 1 96 ? -3.113 21.75 11.531 1 98.19 96 TYR A CA 1
ATOM 679 C C . TYR A 1 96 ? -4.527 21.609 12.078 1 98.19 96 TYR A C 1
ATOM 681 O O . TYR A 1 96 ? -5.051 20.5 12.188 1 98.19 96 TYR A O 1
ATOM 689 N N . SER A 1 97 ? -5.246 22.656 12.383 1 97.69 97 SER A N 1
ATOM 690 C CA . SER A 1 97 ? -6.484 22.609 13.156 1 97.69 97 SER A CA 1
ATOM 691 C C . SER A 1 97 ? -7.566 21.844 12.414 1 97.69 97 SER A C 1
ATOM 693 O O . SER A 1 97 ? -8.219 20.969 12.984 1 97.69 97 SER A O 1
ATOM 695 N N . THR A 1 98 ? -7.766 22.156 11.141 1 97.44 98 THR A N 1
ATOM 696 C CA . THR A 1 98 ? -8.797 21.469 10.375 1 97.44 98 THR A CA 1
ATOM 697 C C . THR A 1 98 ? -8.469 19.984 10.227 1 97.44 98 THR A C 1
ATOM 699 O O . THR A 1 98 ? -9.344 19.141 10.383 1 97.44 98 THR A O 1
ATOM 702 N N . LEU A 1 99 ? -7.227 19.656 9.891 1 98.5 99 LEU A N 1
ATOM 703 C CA . LEU A 1 99 ? -6.82 18.266 9.742 1 98.5 99 LEU A CA 1
ATOM 704 C C . LEU A 1 99 ? -7.02 17.5 11.047 1 98.5 99 LEU A C 1
ATOM 706 O O . LEU A 1 99 ? -7.488 16.359 11.039 1 98.5 99 LEU A O 1
ATOM 710 N N . ASP A 1 100 ? -6.723 18.141 12.141 1 98.69 100 ASP A N 1
ATOM 711 C CA . ASP A 1 100 ? -6.871 17.547 13.461 1 98.69 100 ASP A CA 1
ATOM 712 C C . ASP A 1 100 ? -8.305 17.078 13.695 1 98.69 100 ASP A C 1
ATOM 714 O O . ASP A 1 100 ? -8.539 16.094 14.391 1 98.69 100 ASP A O 1
ATOM 718 N N . SER A 1 101 ? -9.25 17.719 13.188 1 98.44 101 SER A N 1
ATOM 719 C CA . SER A 1 101 ? -10.664 17.469 13.445 1 98.44 101 SER A CA 1
ATOM 720 C C . SER A 1 101 ? -11.109 16.141 12.844 1 98.44 101 SER A C 1
ATOM 722 O O . SER A 1 101 ? -12.195 15.641 13.156 1 98.44 101 SER A O 1
ATOM 724 N N . PHE A 1 102 ? -10.352 15.492 12.023 1 98.75 102 PHE A N 1
ATOM 725 C CA . PHE A 1 102 ? -10.719 14.242 11.375 1 98.75 102 PHE A CA 1
ATOM 726 C C . PHE A 1 102 ? -10.289 13.047 12.219 1 98.75 102 PHE A C 1
ATOM 728 O O . PHE A 1 102 ? -10.594 11.906 11.883 1 98.75 102 PHE A O 1
ATOM 735 N N . PHE A 1 103 ? -9.594 13.258 13.32 1 98.88 103 PHE A N 1
ATOM 736 C CA . PHE A 1 103 ? -9.047 12.156 14.109 1 98.88 103 PHE A CA 1
ATOM 737 C C . PHE A 1 103 ? -9.703 12.086 15.484 1 98.88 103 PHE A C 1
ATOM 739 O O . PHE A 1 103 ? -10.219 13.094 15.977 1 98.88 103 PHE A O 1
ATOM 746 N N . THR A 1 104 ? -9.734 10.914 16.094 1 98.62 104 THR A N 1
ATOM 747 C CA . THR A 1 104 ? -10.203 10.711 17.453 1 98.62 104 THR A CA 1
ATOM 748 C C . THR A 1 104 ? -9.039 10.758 18.438 1 98.62 104 THR A C 1
ATOM 750 O O . THR A 1 104 ? -7.879 10.703 18.031 1 98.62 104 THR A O 1
ATOM 753 N N . ASN A 1 105 ? -9.344 10.812 19.672 1 98.38 105 ASN 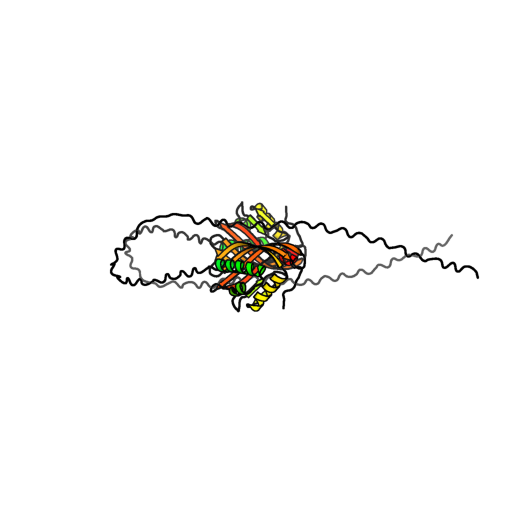A N 1
ATOM 754 C CA . ASN A 1 105 ? -8.312 10.883 20.703 1 98.38 105 ASN A CA 1
ATOM 755 C C . ASN A 1 105 ? -7.535 9.578 20.812 1 98.38 105 ASN A C 1
ATOM 757 O O . ASN A 1 105 ? -6.469 9.531 21.422 1 98.38 105 ASN A O 1
ATOM 761 N N . ASP A 1 106 ? -8.039 8.516 20.219 1 98.44 106 ASP A N 1
ATOM 762 C CA . ASP A 1 106 ? -7.367 7.219 20.297 1 98.44 106 ASP A CA 1
ATOM 763 C C . ASP A 1 106 ? -7.059 6.668 18.906 1 98.44 106 ASP A C 1
ATOM 765 O O . ASP A 1 106 ? -6.898 5.457 18.734 1 98.44 106 ASP A O 1
ATOM 769 N N . THR A 1 107 ? -7.062 7.523 17.922 1 98.88 107 THR A N 1
ATOM 770 C CA . THR A 1 107 ? -6.73 7.105 16.562 1 98.88 107 THR A CA 1
ATOM 771 C C . THR A 1 107 ? -5.418 6.328 16.547 1 98.88 107 THR A C 1
ATOM 773 O O . THR A 1 107 ? -4.434 6.738 17.172 1 98.88 107 THR A O 1
ATOM 776 N N . THR A 1 108 ? -5.402 5.156 15.898 1 98.94 108 THR A N 1
ATOM 777 C CA . THR A 1 108 ? -4.168 4.434 15.617 1 98.94 108 THR A CA 1
ATOM 778 C C . THR A 1 108 ? -3.625 4.805 14.234 1 98.94 108 THR A C 1
ATOM 780 O O . THR A 1 108 ? -4.391 4.953 13.281 1 98.94 108 THR A O 1
ATOM 783 N N . TRP A 1 109 ? -2.307 5.02 14.156 1 98.88 109 TRP A N 1
ATOM 784 C CA . TRP A 1 109 ? -1.625 5.465 12.945 1 98.88 109 TRP A CA 1
ATOM 785 C C . TRP A 1 109 ? -0.378 4.625 12.688 1 98.88 109 TRP A C 1
ATOM 787 O O . TRP A 1 109 ? 0.569 4.648 13.477 1 98.88 109 TRP A O 1
ATOM 797 N N . LEU A 1 110 ? -0.395 3.908 11.539 1 98.88 110 LEU A N 1
ATOM 798 C CA . LEU A 1 110 ? 0.758 3.109 11.133 1 98.88 110 LEU A CA 1
ATOM 799 C C . LEU A 1 110 ? 1.255 3.523 9.758 1 98.88 110 LEU A C 1
ATOM 801 O O . LEU A 1 110 ? 0.457 3.707 8.836 1 98.88 110 LEU A O 1
ATOM 805 N N . SER A 1 111 ? 2.543 3.734 9.641 1 98.69 111 SER A N 1
ATOM 806 C CA . SER A 1 111 ? 3.182 4.051 8.367 1 98.69 111 SER A CA 1
ATOM 807 C C . SER A 1 111 ? 4.555 3.396 8.258 1 98.69 111 SER A C 1
ATOM 809 O O . SER A 1 111 ? 5.301 3.346 9.234 1 98.69 111 SER A O 1
ATOM 811 N N . ASN A 1 112 ? 4.891 2.98 7.027 1 98.25 112 ASN A N 1
ATOM 812 C CA . ASN A 1 112 ? 6.23 2.439 6.832 1 98.25 112 ASN A CA 1
ATOM 813 C C . ASN A 1 112 ? 7.207 3.514 6.359 1 98.25 112 ASN A C 1
ATOM 815 O O . ASN A 1 112 ? 8.367 3.221 6.059 1 98.25 112 ASN A O 1
ATOM 819 N N . VAL A 1 113 ? 6.801 4.719 6.285 1 97.75 113 VAL A N 1
ATOM 820 C CA . VAL A 1 113 ? 7.652 5.766 5.734 1 97.75 113 VAL A CA 1
ATOM 821 C C . VAL A 1 113 ? 8.789 6.074 6.707 1 97.75 113 VAL A C 1
ATOM 823 O O . VAL A 1 113 ? 8.609 6.012 7.922 1 97.75 113 VAL A O 1
ATOM 826 N N . ASN A 1 114 ? 9.945 6.375 6.125 1 96.75 114 ASN A N 1
ATOM 827 C CA . ASN A 1 114 ? 11.078 6.922 6.875 1 96.75 114 ASN A CA 1
ATOM 828 C C . ASN A 1 114 ? 11.438 6.035 8.062 1 96.75 114 ASN A C 1
ATOM 830 O O . ASN A 1 114 ? 11.586 6.523 9.188 1 96.75 114 ASN A O 1
ATOM 834 N N . GLY A 1 115 ? 11.562 4.785 7.777 1 94.44 115 GLY A N 1
ATOM 835 C CA . GLY A 1 115 ? 11.961 3.816 8.789 1 94.44 115 GLY A CA 1
ATOM 836 C C . GLY A 1 115 ? 10.797 3.305 9.617 1 94.44 115 GLY A C 1
ATOM 837 O O . GLY A 1 115 ? 10.977 2.453 10.484 1 94.44 115 GLY A O 1
ATOM 838 N N . GLY A 1 116 ? 9.602 3.807 9.414 1 97.44 116 GLY A N 1
ATOM 839 C CA . GLY A 1 116 ? 8.406 3.336 10.109 1 97.44 116 GLY A CA 1
ATOM 840 C C . GLY A 1 116 ? 7.926 4.293 11.18 1 97.44 116 GLY A C 1
ATOM 841 O O . GLY A 1 116 ? 8.727 4.98 11.812 1 97.44 116 GLY A O 1
ATOM 842 N N . PHE A 1 117 ? 6.617 4.379 11.336 1 98.25 117 PHE A N 1
ATOM 843 C CA . PHE A 1 117 ? 5.965 5.195 12.359 1 98.25 117 PHE A CA 1
ATOM 844 C C . PHE A 1 117 ? 4.777 4.457 12.961 1 98.25 117 PHE A C 1
ATOM 846 O O . PHE A 1 117 ? 3.957 3.893 12.234 1 98.25 117 PHE A O 1
ATOM 853 N N . GLN A 1 118 ? 4.715 4.359 14.219 1 98.5 118 GLN A N 1
ATOM 854 C CA . GLN A 1 118 ? 3.578 3.836 14.969 1 98.5 118 GLN A CA 1
ATOM 855 C C . GLN A 1 118 ? 3.055 4.867 15.961 1 98.5 118 GLN A C 1
ATOM 857 O O . GLN A 1 118 ? 3.777 5.281 16.875 1 98.5 118 GLN A O 1
ATOM 862 N N . GLY A 1 119 ? 1.801 5.281 15.719 1 98.69 119 GLY A N 1
ATOM 863 C CA . GLY A 1 119 ? 1.207 6.293 16.578 1 98.69 119 GLY A CA 1
ATOM 864 C C . GLY A 1 119 ? -0.112 5.859 17.188 1 98.69 119 GLY A C 1
ATOM 865 O O . GLY A 1 119 ? -0.809 5.008 16.625 1 98.69 119 GLY A O 1
ATOM 866 N N . LYS A 1 120 ? -0.412 6.449 18.297 1 98.69 120 LYS A N 1
ATOM 867 C CA . LYS A 1 120 ? -1.688 6.316 19 1 98.69 120 LYS A CA 1
ATOM 868 C C . LYS A 1 120 ? -2.139 7.652 19.578 1 98.69 120 LYS A C 1
ATOM 870 O O . LYS A 1 120 ? -1.431 8.258 20.375 1 98.69 120 LYS A O 1
ATOM 875 N N . GLY A 1 121 ? -3.32 8.008 19.109 1 98.56 121 GLY A N 1
ATOM 876 C CA . GLY A 1 121 ? -3.896 9.25 19.609 1 98.56 121 GLY A CA 1
ATOM 877 C C . GLY A 1 121 ? -3.479 10.469 18.812 1 98.56 121 GLY A C 1
ATOM 878 O O . GLY A 1 121 ? -2.568 10.391 17.984 1 98.56 121 GLY A O 1
ATOM 879 N N . LYS A 1 122 ? -4.098 11.57 19.125 1 98.31 122 LYS A N 1
ATOM 880 C CA . LYS A 1 122 ? -3.961 12.805 18.359 1 98.31 122 LYS A CA 1
ATOM 881 C C . LYS A 1 122 ? -2.551 13.375 18.484 1 98.31 122 LYS A C 1
ATOM 883 O O . LYS A 1 122 ? -2.035 13.977 17.531 1 98.31 122 LYS A O 1
ATOM 888 N N . ALA A 1 123 ? -1.996 13.25 19.656 1 97.88 123 ALA A N 1
ATOM 889 C CA . ALA A 1 123 ? -0.652 13.797 19.844 1 97.88 123 ALA A CA 1
ATOM 890 C C . ALA A 1 123 ? 0.339 13.125 18.891 1 97.88 123 ALA A C 1
ATOM 892 O O . ALA A 1 123 ? 1.164 13.797 18.266 1 97.88 123 ALA A O 1
ATOM 893 N N . ASP A 1 124 ? 0.236 11.836 18.75 1 98.62 124 ASP A N 1
ATOM 894 C CA . ASP A 1 124 ? 1.136 11.094 17.875 1 98.62 124 ASP A CA 1
ATOM 895 C C . ASP A 1 124 ? 0.832 11.398 16.406 1 98.62 124 ASP A C 1
ATOM 897 O O . ASP A 1 124 ? 1.747 11.539 15.594 1 98.62 124 ASP A O 1
ATOM 901 N N . VAL A 1 125 ? -0.444 11.484 16.094 1 98.81 125 VAL A N 1
ATOM 902 C CA . VAL A 1 125 ? -0.807 11.828 14.727 1 98.81 125 VAL A CA 1
ATOM 903 C C . VAL A 1 125 ? -0.246 13.203 14.375 1 98.81 125 VAL A C 1
ATOM 905 O O . VAL A 1 125 ? 0.324 13.391 13.297 1 98.81 125 VAL A O 1
ATOM 908 N N . LYS A 1 126 ? -0.359 14.125 15.289 1 98.5 126 LYS A N 1
ATOM 909 C CA . LYS A 1 126 ? 0.185 15.461 15.078 1 98.5 126 LYS A CA 1
ATOM 910 C C . LYS A 1 126 ? 1.697 15.414 14.883 1 98.5 126 LYS A C 1
ATOM 912 O O . LYS A 1 126 ? 2.244 16.141 14.055 1 98.5 126 LYS A O 1
ATOM 917 N N . ARG A 1 127 ? 2.359 14.594 15.625 1 98.31 127 ARG A N 1
ATOM 918 C CA . ARG A 1 127 ? 3.803 14.43 15.484 1 98.31 127 ARG A CA 1
ATOM 919 C C . ARG A 1 127 ? 4.168 13.961 14.078 1 98.31 127 ARG A C 1
ATOM 921 O O . ARG A 1 127 ? 5.156 14.422 13.5 1 98.31 127 ARG A O 1
ATOM 928 N N . PHE A 1 128 ? 3.443 13.023 13.523 1 98.75 128 PHE A N 1
ATOM 929 C CA . PHE A 1 128 ? 3.66 12.547 12.164 1 98.75 128 PHE A CA 1
ATOM 930 C C . PHE A 1 128 ? 3.549 13.695 11.164 1 98.75 128 PHE A C 1
ATOM 932 O O . PHE A 1 128 ? 4.41 13.852 10.297 1 98.75 128 PHE A O 1
ATOM 939 N N . PHE A 1 129 ? 2.496 14.461 11.328 1 98.69 129 PHE A N 1
ATOM 940 C CA . PH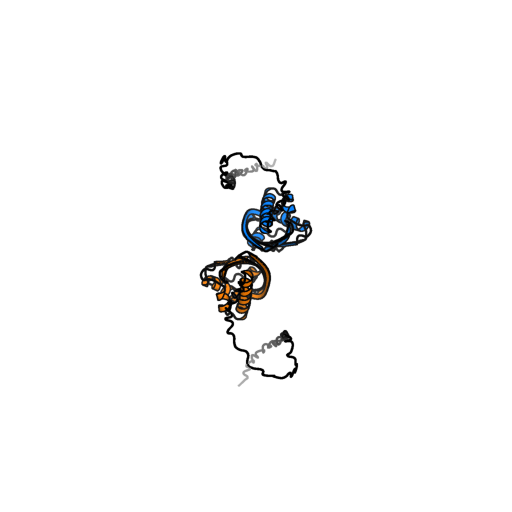E A 1 129 ? 2.25 15.523 10.359 1 98.69 129 PHE A CA 1
ATOM 941 C C . PHE A 1 129 ? 3.23 16.672 10.555 1 98.69 129 PHE A C 1
ATOM 943 O O . PHE A 1 129 ? 3.6 17.359 9.594 1 98.69 129 PHE A O 1
ATOM 950 N N . ALA A 1 130 ? 3.717 16.953 11.789 1 97.94 130 ALA A N 1
ATOM 951 C CA . ALA A 1 130 ? 4.785 17.922 12.016 1 97.94 130 ALA A CA 1
ATOM 952 C C . ALA A 1 130 ? 6.059 17.516 11.273 1 97.94 130 ALA A C 1
ATOM 954 O O . ALA A 1 130 ? 6.711 18.359 10.648 1 97.94 130 ALA A O 1
ATOM 955 N N . TRP A 1 131 ? 6.352 16.297 11.367 1 98.38 131 TRP A N 1
ATOM 956 C CA . TRP A 1 131 ? 7.484 15.773 10.609 1 98.38 131 TRP A CA 1
ATOM 957 C C . TRP A 1 131 ? 7.281 15.984 9.109 1 98.38 131 TRP A C 1
ATOM 959 O O . TRP A 1 131 ? 8.188 16.453 8.414 1 98.38 131 TRP A O 1
ATOM 969 N N . ASN A 1 132 ? 6.125 15.555 8.664 1 98.5 132 ASN A N 1
ATOM 970 C CA . ASN A 1 132 ? 5.836 15.688 7.242 1 98.5 132 ASN A CA 1
ATOM 971 C C . ASN A 1 132 ? 5.996 17.125 6.77 1 98.5 132 ASN A C 1
ATOM 973 O O . ASN A 1 132 ? 6.625 17.391 5.742 1 98.5 132 ASN A O 1
ATOM 977 N N . LEU A 1 133 ? 5.5 18.078 7.551 1 97.69 133 LEU A N 1
ATOM 978 C CA . LEU A 1 133 ? 5.598 19.5 7.203 1 97.69 133 LEU A CA 1
ATOM 979 C C . LEU A 1 133 ? 7.055 19.953 7.195 1 97.69 133 LEU A C 1
ATOM 981 O O . LEU A 1 133 ? 7.465 20.719 6.32 1 97.69 133 LEU A O 1
ATOM 985 N N . ALA A 1 134 ? 7.816 19.5 8.094 1 97.25 134 ALA A N 1
ATOM 986 C CA . ALA A 1 134 ? 9.203 19.922 8.258 1 97.25 134 ALA A CA 1
ATOM 987 C C . ALA A 1 134 ? 10.094 19.312 7.176 1 97.25 134 ALA A C 1
ATOM 989 O O . ALA A 1 134 ? 11.039 19.938 6.703 1 97.25 134 ALA A O 1
ATOM 990 N N . ALA A 1 135 ? 9.805 18.141 6.738 1 98.31 135 ALA A N 1
ATOM 991 C CA . ALA A 1 135 ? 10.734 17.375 5.918 1 98.31 135 ALA A CA 1
ATOM 992 C C . ALA A 1 135 ? 10.281 17.344 4.461 1 98.31 135 ALA A C 1
ATOM 994 O O . ALA A 1 135 ? 11.094 17.125 3.557 1 98.31 135 ALA A O 1
ATOM 995 N N . ASN A 1 136 ? 9.039 17.484 4.188 1 98.75 136 ASN A N 1
ATOM 996 C CA . ASN A 1 136 ? 8.445 17.141 2.906 1 98.75 136 ASN A CA 1
ATOM 997 C C . ASN A 1 136 ? 7.855 18.359 2.205 1 98.75 136 ASN A C 1
ATOM 999 O O . ASN A 1 136 ? 6.965 19.016 2.742 1 98.75 136 ASN A O 1
ATOM 1003 N N . ALA A 1 137 ? 8.375 18.703 1.033 1 98.62 137 ALA A N 1
ATOM 1004 C CA . ALA A 1 137 ? 7.77 19.703 0.16 1 98.62 137 ALA A CA 1
ATOM 1005 C C . ALA A 1 137 ? 6.844 19.047 -0.864 1 98.62 137 ALA A C 1
ATOM 1007 O O . ALA A 1 137 ? 7.254 18.781 -1.998 1 98.62 137 ALA A O 1
ATOM 1008 N N . VAL A 1 138 ? 5.609 18.859 -0.488 1 98.81 138 VAL A N 1
ATOM 1009 C CA . VAL A 1 138 ? 4.633 18.172 -1.333 1 98.81 138 VAL A CA 1
ATOM 1010 C C . VAL A 1 138 ? 4.172 19.109 -2.445 1 98.81 138 VAL A C 1
ATOM 1012 O O . VAL A 1 138 ? 3.758 20.25 -2.182 1 98.81 138 VAL A O 1
ATOM 1015 N N . SER A 1 139 ? 4.258 18.656 -3.668 1 98.5 139 SER A N 1
ATOM 1016 C CA . SER A 1 139 ? 3.844 19.484 -4.797 1 98.5 139 SER A CA 1
ATOM 1017 C C . SER A 1 139 ? 2.555 18.953 -5.422 1 98.5 139 SER A C 1
ATOM 1019 O O . SER A 1 139 ? 1.854 19.688 -6.121 1 98.5 139 SER A O 1
ATOM 1021 N N . SER A 1 140 ? 2.271 17.703 -5.281 1 98.62 140 SER A N 1
ATOM 1022 C CA . SER A 1 140 ? 1.065 17.094 -5.82 1 98.62 140 SER A CA 1
ATOM 1023 C C . SER A 1 140 ? 0.564 15.969 -4.914 1 98.62 140 SER A C 1
ATOM 1025 O O . SER A 1 140 ? 1.36 15.195 -4.375 1 98.62 140 SER A O 1
ATOM 1027 N N . PHE A 1 141 ? -0.722 15.859 -4.684 1 98.75 141 PHE A N 1
ATOM 1028 C CA . PHE A 1 141 ? -1.427 14.844 -3.904 1 98.75 141 PHE A CA 1
ATOM 1029 C C . PHE A 1 141 ? -2.797 14.555 -4.504 1 98.75 141 PHE A C 1
ATOM 1031 O O . PHE A 1 141 ? -3.73 15.344 -4.344 1 98.75 141 PHE A O 1
ATOM 1038 N N . ARG A 1 142 ? -2.977 13.438 -5.191 1 98.69 142 ARG A N 1
ATOM 1039 C CA . ARG A 1 142 ? -4.16 13.156 -5.996 1 98.69 142 ARG A CA 1
ATOM 1040 C C . ARG A 1 142 ? -4.695 11.758 -5.723 1 98.69 142 ARG A C 1
ATOM 1042 O O . ARG A 1 142 ? -4.059 10.766 -6.078 1 98.69 142 ARG A O 1
ATOM 1049 N N . PRO A 1 143 ? -5.871 11.672 -5.023 1 98.75 143 PRO A N 1
ATOM 1050 C CA . PRO A 1 143 ? -6.484 10.352 -4.891 1 98.75 143 PRO A CA 1
ATOM 1051 C C . PRO A 1 143 ? -6.785 9.703 -6.242 1 98.75 143 PRO A C 1
ATOM 1053 O O . PRO A 1 143 ? -7.27 10.375 -7.156 1 98.75 143 PRO A O 1
ATOM 1056 N N . LEU A 1 144 ? -6.457 8.445 -6.352 1 98.69 144 LEU A N 1
ATOM 1057 C CA . LEU A 1 144 ? -6.641 7.719 -7.605 1 98.69 144 LEU A CA 1
ATOM 1058 C C . LEU A 1 144 ? -7.883 6.832 -7.543 1 98.69 144 LEU A C 1
ATOM 1060 O O . LEU A 1 144 ? -8.562 6.637 -8.555 1 98.69 144 LEU A O 1
ATOM 1064 N N . GLN A 1 145 ? -8.109 6.293 -6.43 1 98.5 145 GLN A N 1
ATOM 1065 C CA . GLN A 1 145 ? -9.172 5.309 -6.262 1 98.5 145 GLN A CA 1
ATOM 1066 C C . GLN A 1 145 ? -9.555 5.152 -4.793 1 98.5 145 GLN A C 1
ATOM 1068 O O . GLN A 1 145 ? -8.711 5.305 -3.906 1 98.5 145 GLN A O 1
ATOM 1073 N N . PHE A 1 146 ? -10.852 4.871 -4.609 1 98.81 146 PHE A N 1
ATOM 1074 C CA . PHE A 1 146 ? -11.352 4.445 -3.307 1 98.81 146 PHE A CA 1
ATOM 1075 C C . PHE A 1 146 ? -12.102 3.123 -3.422 1 98.81 146 PHE A C 1
ATOM 1077 O O . PHE A 1 146 ? -12.797 2.883 -4.414 1 98.81 146 PHE A O 1
ATOM 1084 N N . VAL A 1 147 ? -11.93 2.285 -2.406 1 98.94 147 VAL A N 1
ATOM 1085 C CA . VAL A 1 147 ? -12.742 1.103 -2.152 1 98.94 147 VAL A CA 1
ATOM 1086 C C . VAL A 1 147 ? -13.289 1.147 -0.727 1 98.94 147 VAL A C 1
ATOM 1088 O O . VAL A 1 147 ? -12.523 1.229 0.236 1 98.94 147 VAL A O 1
ATOM 1091 N N . GLU A 1 148 ? -14.609 1.148 -0.573 1 98.81 148 GLU A N 1
ATOM 1092 C CA . GLU A 1 148 ? -15.164 1.218 0.776 1 98.81 148 GLU A CA 1
ATOM 1093 C C . GLU A 1 148 ? -16.109 0.056 1.043 1 98.81 148 GLU A C 1
ATOM 1095 O O . GLU A 1 148 ? -16.734 -0.478 0.116 1 98.81 148 GLU A O 1
ATOM 1100 N N . GLN A 1 149 ? -16.141 -0.362 2.254 1 98.69 149 GLN A N 1
ATOM 1101 C CA . GLN A 1 149 ? -17.016 -1.408 2.764 1 98.69 149 GLN A CA 1
ATOM 1102 C C . GLN A 1 149 ? -17.359 -1.168 4.23 1 98.69 149 GLN A C 1
ATOM 1104 O O . GLN A 1 149 ? -16.5 -1.226 5.098 1 98.69 149 GLN A O 1
ATOM 1109 N N . GLY A 1 150 ? -18.656 -1.021 4.492 1 98 150 GLY A N 1
ATOM 1110 C CA . GLY A 1 150 ? -19 -0.638 5.848 1 98 150 GLY A CA 1
ATOM 1111 C C . GLY A 1 150 ? -18.312 0.632 6.309 1 98 150 GLY A C 1
ATOM 1112 O O . GLY A 1 150 ? -18.422 1.674 5.656 1 98 150 GLY A O 1
ATOM 1113 N N . ASN A 1 151 ? -17.562 0.529 7.395 1 98.56 151 ASN A N 1
ATOM 1114 C CA . ASN A 1 151 ? -16.859 1.686 7.945 1 98.56 151 ASN A CA 1
ATOM 1115 C C . ASN A 1 151 ? -15.383 1.691 7.547 1 98.56 151 ASN A C 1
ATOM 1117 O O . ASN A 1 151 ? -14.586 2.426 8.125 1 98.56 151 ASN A O 1
ATOM 1121 N N . LYS A 1 152 ? -15.039 0.833 6.629 1 98.94 152 LYS A N 1
ATOM 1122 C CA . LYS A 1 152 ? -13.656 0.757 6.168 1 98.94 152 LYS A CA 1
ATOM 1123 C C . LYS A 1 152 ? -13.5 1.366 4.777 1 98.94 152 LYS A C 1
ATOM 1125 O O . LYS A 1 152 ? -14.43 1.321 3.971 1 98.94 152 LYS A O 1
ATOM 1130 N N . VAL A 1 153 ? -12.367 1.931 4.512 1 98.94 153 VAL A N 1
ATOM 1131 C CA . VAL A 1 153 ? -12.047 2.486 3.203 1 98.94 153 VAL A CA 1
ATOM 1132 C C . VAL A 1 153 ? -10.562 2.275 2.906 1 98.94 153 VAL A C 1
ATOM 1134 O O . VAL A 1 153 ? -9.719 2.385 3.801 1 98.94 153 VAL A O 1
ATOM 1137 N N . ALA A 1 154 ? -10.258 1.889 1.722 1 99 154 ALA A N 1
ATOM 1138 C CA . ALA A 1 154 ? -8.914 1.854 1.154 1 99 154 ALA A CA 1
ATOM 1139 C C . ALA A 1 154 ? -8.789 2.812 -0.026 1 99 154 ALA A C 1
ATOM 1141 O O . ALA A 1 154 ? -9.75 3.02 -0.77 1 99 154 ALA A O 1
ATOM 1142 N N . SER A 1 155 ? -7.574 3.396 -0.207 1 98.94 155 SER A N 1
ATOM 1143 C CA . SER A 1 155 ? -7.367 4.348 -1.294 1 98.94 155 SER A CA 1
ATOM 1144 C C . SER A 1 155 ? -5.949 4.25 -1.849 1 98.94 155 SER A C 1
ATOM 1146 O O . SER A 1 155 ? -5.016 3.906 -1.124 1 98.94 155 SER A O 1
ATOM 1148 N N . LEU A 1 156 ? -5.84 4.453 -3.109 1 98.94 156 LEU A N 1
ATOM 1149 C CA . LEU A 1 156 ? -4.574 4.77 -3.762 1 98.94 156 LEU A CA 1
ATOM 1150 C C . LEU A 1 156 ? -4.445 6.273 -3.996 1 98.94 156 LEU A C 1
ATOM 1152 O O . LEU A 1 156 ? -5.414 6.93 -4.387 1 98.94 156 LEU A O 1
ATOM 1156 N N . VAL A 1 157 ? -3.219 6.727 -3.715 1 98.94 157 VAL A N 1
ATOM 1157 C CA . VAL A 1 157 ? -2.975 8.156 -3.85 1 98.94 157 VAL A CA 1
ATOM 1158 C C . VAL A 1 157 ? -1.664 8.391 -4.598 1 98.94 157 VAL A C 1
ATOM 1160 O O . VAL A 1 157 ? -0.617 7.871 -4.207 1 98.94 157 VAL A O 1
ATOM 1163 N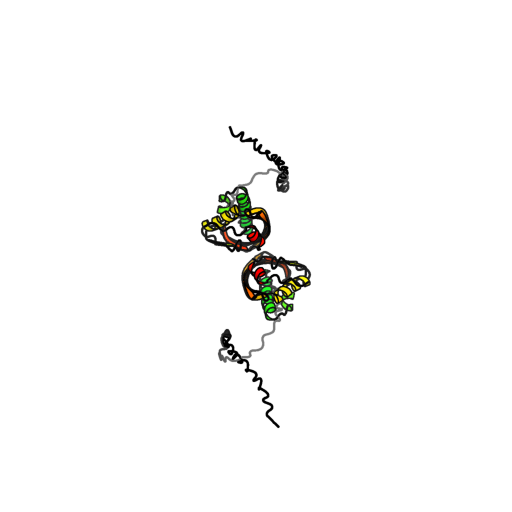 N . ALA A 1 158 ? -1.702 9.148 -5.672 1 98.88 158 ALA A N 1
ATOM 1164 C CA . ALA A 1 158 ? -0.482 9.641 -6.309 1 98.88 158 ALA A CA 1
ATOM 1165 C C . ALA A 1 158 ? 0.059 10.867 -5.582 1 98.88 158 ALA A C 1
ATOM 1167 O O . ALA A 1 158 ? -0.654 11.859 -5.41 1 98.88 158 ALA A O 1
ATOM 1168 N N . MET A 1 159 ? 1.283 10.758 -5.098 1 98.88 159 MET A N 1
ATOM 1169 C CA . MET A 1 159 ? 1.93 11.867 -4.398 1 98.88 159 MET A CA 1
ATOM 1170 C C . MET A 1 159 ? 3.283 12.188 -5.023 1 98.88 159 MET A C 1
ATOM 1172 O O . MET A 1 159 ? 4.039 11.281 -5.379 1 98.88 159 MET A O 1
ATOM 1176 N N . ALA A 1 160 ? 3.57 13.477 -5.188 1 98.88 160 ALA A N 1
ATOM 1177 C CA . ALA A 1 160 ? 4.875 13.938 -5.652 1 98.88 160 ALA A CA 1
ATOM 1178 C C . ALA A 1 160 ? 5.375 15.109 -4.809 1 98.88 160 ALA A C 1
ATOM 1180 O O . ALA A 1 160 ? 4.578 15.812 -4.176 1 98.88 160 ALA A O 1
ATOM 1181 N N . GLY A 1 161 ? 6.672 15.273 -4.75 1 98.81 161 GLY A N 1
ATOM 1182 C CA . GLY A 1 161 ? 7.336 16.344 -4.008 1 98.81 161 GLY A CA 1
ATOM 1183 C C . GLY A 1 161 ? 8.844 16.188 -3.979 1 98.81 161 GLY A C 1
ATOM 1184 O O . GLY A 1 161 ? 9.438 15.617 -4.895 1 98.81 161 GLY A O 1
ATOM 1185 N N . SER A 1 162 ? 9.391 16.812 -2.99 1 98.88 162 SER A N 1
ATOM 1186 C CA . SER A 1 162 ? 10.828 16.719 -2.754 1 98.88 162 SER A CA 1
ATOM 1187 C C . SER A 1 162 ? 11.156 16.797 -1.267 1 98.88 162 SER A C 1
ATOM 1189 O O . SER A 1 162 ? 10.352 17.297 -0.478 1 98.88 162 SER A O 1
ATOM 1191 N N . GLY A 1 163 ? 12.25 16.156 -0.874 1 98.81 163 GLY A N 1
ATOM 1192 C CA . GLY A 1 163 ? 12.742 16.375 0.477 1 98.81 163 GLY A CA 1
ATOM 1193 C C . GLY A 1 163 ? 13.297 17.766 0.698 1 98.81 163 GLY A C 1
ATOM 1194 O O . GLY A 1 163 ? 14.094 18.266 -0.102 1 98.81 163 GLY A O 1
ATOM 1195 N N . LYS A 1 164 ? 12.922 18.391 1.736 1 98.5 164 LYS A N 1
ATOM 1196 C CA . LYS A 1 164 ? 13.383 19.766 1.988 1 98.5 164 LYS A CA 1
ATOM 1197 C C . LYS A 1 164 ? 14.875 19.797 2.291 1 98.5 164 LYS A C 1
ATOM 1199 O O . LYS A 1 164 ? 15.586 20.703 1.855 1 98.5 164 LYS A O 1
ATOM 1204 N N . ALA A 1 165 ? 15.367 18.781 2.969 1 97.88 165 ALA A N 1
ATOM 1205 C CA . ALA A 1 165 ? 16.781 18.75 3.361 1 97.88 165 ALA A CA 1
ATOM 1206 C C . ALA A 1 165 ? 17.656 18.312 2.195 1 97.88 165 ALA A C 1
ATOM 1208 O O . ALA A 1 165 ? 18.781 18.797 2.043 1 97.88 165 ALA A O 1
ATOM 1209 N N . THR A 1 166 ? 17.172 17.469 1.331 1 98.12 166 THR A N 1
ATOM 1210 C CA . THR A 1 166 ? 18 16.844 0.317 1 98.12 166 THR A CA 1
ATOM 1211 C C . THR A 1 166 ? 17.812 17.516 -1.04 1 98.12 166 THR A C 1
ATOM 1213 O O . THR A 1 166 ? 18.641 17.375 -1.934 1 98.12 166 THR A O 1
ATOM 1216 N N . GLY A 1 167 ? 16.688 18.078 -1.228 1 98.56 167 GLY A N 1
ATOM 1217 C CA . GLY A 1 167 ? 16.297 18.578 -2.535 1 98.56 167 GLY A CA 1
ATOM 1218 C C . GLY A 1 167 ? 15.914 17.484 -3.508 1 98.56 167 GLY A C 1
ATOM 1219 O O . GLY A 1 167 ? 15.539 17.75 -4.652 1 98.56 167 GLY A O 1
ATOM 1220 N N . ARG A 1 168 ? 15.984 16.25 -3.137 1 98.62 168 ARG A N 1
ATOM 1221 C CA . ARG A 1 168 ? 15.703 15.117 -4.004 1 98.62 168 ARG A CA 1
ATOM 1222 C C . ARG A 1 168 ? 14.211 15.016 -4.301 1 98.62 168 ARG A C 1
ATOM 1224 O O . ARG A 1 168 ? 13.383 15 -3.383 1 98.62 168 ARG A O 1
ATOM 1231 N N . PRO A 1 169 ? 13.82 14.977 -5.637 1 98.81 169 PRO A N 1
ATOM 1232 C CA . PRO A 1 169 ? 12.406 14.797 -5.98 1 98.81 169 PRO A CA 1
ATOM 1233 C C . PRO A 1 169 ? 11.945 13.352 -5.82 1 98.81 169 PRO A C 1
ATOM 1235 O O . PRO A 1 169 ? 12.766 12.438 -5.777 1 98.81 169 PRO A O 1
ATOM 1238 N N . TYR A 1 170 ? 10.672 13.141 -5.648 1 98.56 170 TYR A N 1
ATOM 1239 C CA . TYR A 1 170 ? 10.039 11.828 -5.684 1 98.56 170 TYR A CA 1
ATOM 1240 C C . TYR A 1 170 ? 8.68 11.891 -6.375 1 98.56 170 TYR A C 1
ATOM 1242 O O . TYR A 1 170 ? 8.078 12.961 -6.469 1 98.56 170 TYR A O 1
ATOM 1250 N N . ASP A 1 171 ? 8.242 10.906 -6.949 1 98.44 171 ASP A N 1
ATOM 1251 C CA . ASP A 1 171 ? 6.938 10.57 -7.504 1 98.44 171 ASP A CA 1
ATOM 1252 C C . ASP A 1 171 ? 6.531 9.148 -7.125 1 98.44 171 ASP A C 1
ATOM 1254 O O . ASP A 1 171 ? 7.211 8.18 -7.484 1 98.44 171 ASP A O 1
ATOM 1258 N N . THR A 1 172 ? 5.469 9.039 -6.328 1 98.25 172 THR A N 1
ATOM 1259 C CA . THR A 1 172 ? 5.152 7.727 -5.773 1 98.25 172 THR A CA 1
ATOM 1260 C C . THR A 1 172 ? 3.641 7.523 -5.707 1 98.25 172 THR A C 1
ATOM 1262 O O . THR A 1 172 ? 2.871 8.469 -5.898 1 98.25 172 THR A O 1
ATOM 1265 N N . VAL A 1 173 ? 3.184 6.312 -5.578 1 98.56 173 VAL A N 1
ATOM 1266 C CA . V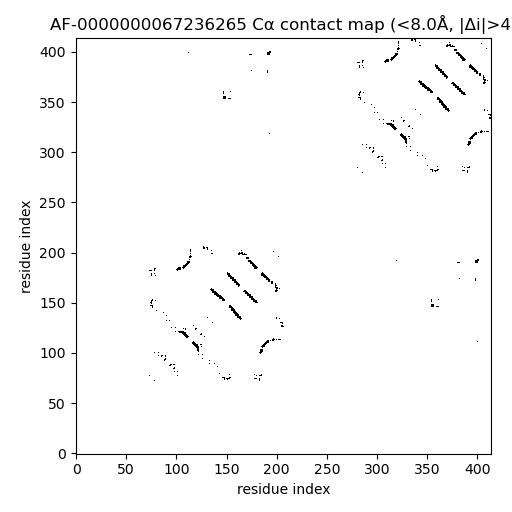AL A 1 173 ? 1.804 5.961 -5.262 1 98.56 173 VAL A CA 1
ATOM 1267 C C . VAL A 1 173 ? 1.734 5.348 -3.863 1 98.56 173 VAL A C 1
ATOM 1269 O O . VAL A 1 173 ? 2.508 4.445 -3.535 1 98.56 173 VAL A O 1
ATOM 1272 N N . LEU A 1 174 ? 0.865 5.867 -3.025 1 98.88 174 LEU A N 1
ATOM 1273 C CA . LEU A 1 174 ? 0.611 5.398 -1.666 1 98.88 174 LEU A CA 1
ATOM 1274 C C . LEU A 1 174 ? -0.652 4.547 -1.612 1 98.88 174 LEU A C 1
ATOM 1276 O O . LEU A 1 174 ? -1.594 4.773 -2.375 1 98.88 174 LEU A O 1
ATOM 1280 N N . ALA A 1 175 ? -0.656 3.596 -0.735 1 98.94 175 ALA A N 1
ATOM 1281 C CA . ALA A 1 175 ? -1.887 2.918 -0.337 1 98.94 175 ALA A CA 1
ATOM 1282 C C . ALA A 1 175 ? -2.281 3.289 1.09 1 98.94 175 ALA A C 1
ATOM 1284 O O . ALA A 1 175 ? -1.459 3.221 2.006 1 98.94 175 ALA A O 1
ATOM 1285 N N . HIS A 1 176 ? -3.537 3.709 1.257 1 99 176 HIS A N 1
ATOM 1286 C CA . HIS A 1 176 ? -4.098 4.059 2.557 1 99 176 HIS A CA 1
ATOM 1287 C C . HIS A 1 176 ? -5.273 3.154 2.912 1 99 176 HIS A C 1
ATOM 1289 O O . HIS A 1 176 ? -6.105 2.846 2.057 1 99 176 HIS A O 1
ATOM 1295 N N . PHE A 1 177 ? -5.312 2.652 4.133 1 99 177 PHE A N 1
ATOM 1296 C CA . PHE A 1 177 ? -6.453 1.969 4.734 1 99 177 PHE A CA 1
ATOM 1297 C C . PHE A 1 177 ? -6.926 2.703 5.984 1 99 177 PHE A C 1
ATOM 1299 O O . PHE A 1 177 ? -6.117 3.102 6.82 1 99 177 PHE A O 1
ATOM 1306 N N . ALA A 1 178 ? -8.266 2.877 6.105 1 98.94 178 ALA A N 1
ATOM 1307 C CA . ALA A 1 178 ? -8.789 3.605 7.254 1 98.94 178 ALA A CA 1
ATOM 1308 C C . ALA A 1 178 ? -10.109 3 7.73 1 98.94 178 ALA A C 1
ATOM 1310 O O . ALA A 1 178 ? -10.867 2.449 6.93 1 98.94 178 ALA A O 1
ATOM 1311 N N . THR A 1 179 ? -10.297 3.049 9.016 1 98.94 179 THR A N 1
ATOM 1312 C CA . THR A 1 179 ? -11.594 2.842 9.641 1 98.94 179 THR A CA 1
ATOM 1313 C C . THR A 1 179 ? -12.203 4.172 10.07 1 98.94 179 THR A C 1
ATOM 1315 O O . THR A 1 179 ? -11.531 5.012 10.672 1 98.94 179 THR A O 1
ATOM 1318 N N . VAL A 1 180 ? -13.469 4.387 9.688 1 98.81 180 VAL A N 1
ATOM 1319 C CA . VAL A 1 180 ? -14.148 5.648 9.977 1 98.81 180 VAL A CA 1
ATOM 1320 C C . VAL A 1 180 ? -15.375 5.387 10.852 1 98.81 180 VAL A C 1
ATOM 1322 O O . VAL A 1 180 ? -16.203 4.531 10.531 1 98.81 180 VAL A O 1
ATOM 1325 N N . GLU A 1 181 ? -15.422 6.023 11.945 1 98.19 181 GLU A N 1
ATOM 1326 C CA . GLU A 1 181 ? -16.578 6.027 12.836 1 98.19 181 GLU A CA 1
ATOM 1327 C C . GLU A 1 181 ? -17.016 7.449 13.164 1 98.19 181 GLU A C 1
ATOM 1329 O O . GLU A 1 181 ? -16.203 8.258 13.641 1 98.19 181 GLU A O 1
ATOM 1334 N N . GLY A 1 182 ? -18.328 7.75 12.922 1 96.38 182 GLY A N 1
ATOM 1335 C CA . GLY A 1 182 ? -18.844 9.078 13.219 1 96.38 182 GLY A CA 1
ATOM 1336 C C . GLY A 1 182 ? -18.125 10.18 12.438 1 96.38 182 GLY A C 1
ATOM 1337 O O . GLY A 1 182 ? -17.859 11.25 12.984 1 96.38 182 GLY A O 1
ATOM 1338 N N . GLY A 1 183 ? -17.688 9.867 11.336 1 97.5 183 GLY A N 1
ATOM 1339 C CA . GLY A 1 183 ? -17.062 10.859 10.469 1 97.5 183 GLY A CA 1
ATOM 1340 C C . GLY A 1 183 ? -15.609 11.125 10.812 1 97.5 183 GLY A C 1
ATOM 1341 O O . GLY A 1 183 ? -15.016 12.078 10.297 1 97.5 183 GLY A O 1
ATOM 1342 N N . LYS A 1 184 ? -15.039 10.297 11.633 1 98.62 184 LYS A N 1
ATOM 1343 C CA . LYS A 1 184 ? -13.648 10.469 12.031 1 98.62 184 LYS A CA 1
ATOM 1344 C C . LYS A 1 184 ? -12.844 9.203 11.773 1 98.62 184 LYS A C 1
ATOM 1346 O O . LYS A 1 184 ? -13.375 8.094 11.852 1 98.62 184 LYS A O 1
ATOM 1351 N N . ILE A 1 185 ? -11.609 9.391 11.469 1 98.88 185 ILE A N 1
ATOM 1352 C CA . ILE A 1 185 ? -10.688 8.281 11.234 1 98.88 185 ILE A CA 1
ATOM 1353 C C . ILE A 1 185 ? -10.188 7.73 12.57 1 98.88 185 ILE A C 1
ATOM 1355 O O . ILE A 1 185 ? -9.492 8.422 13.312 1 98.88 185 ILE A O 1
ATOM 1359 N N . THR A 1 186 ? -10.523 6.492 12.859 1 98.94 186 THR A N 1
ATOM 1360 C CA . THR A 1 186 ? -10.156 5.867 14.125 1 98.94 186 THR A CA 1
ATOM 1361 C C . THR A 1 186 ? -8.914 4.996 13.961 1 98.94 186 THR A C 1
ATOM 1363 O O . THR A 1 186 ? -8.203 4.734 14.93 1 98.94 186 THR A O 1
ATOM 1366 N N . GLU A 1 187 ? -8.727 4.449 12.789 1 98.94 187 GLU A N 1
ATOM 1367 C CA . GLU A 1 187 ? -7.551 3.68 12.398 1 98.94 187 GLU A CA 1
ATOM 1368 C C . GLU A 1 187 ? -7.059 4.086 11.016 1 98.94 187 GLU A C 1
ATOM 1370 O O . GLU A 1 187 ? -7.859 4.297 10.102 1 98.94 187 GLU A O 1
ATOM 1375 N N . PHE A 1 188 ? -5.762 4.211 10.898 1 98.94 188 PHE A N 1
ATOM 1376 C CA . PHE A 1 188 ? -5.141 4.539 9.625 1 98.94 188 PHE A CA 1
ATOM 1377 C C . PHE A 1 188 ? -3.832 3.781 9.445 1 98.94 188 PHE A C 1
ATOM 1379 O O . PHE A 1 188 ? -3.016 3.717 10.367 1 98.94 188 PHE A O 1
ATOM 1386 N N . ARG A 1 189 ? -3.713 3.199 8.273 1 98.94 189 ARG A N 1
ATOM 1387 C CA . ARG A 1 189 ? -2.455 2.58 7.863 1 98.94 189 ARG A CA 1
ATOM 1388 C C . ARG A 1 189 ? -2.055 3.033 6.465 1 98.94 189 ARG A C 1
ATOM 1390 O O . ARG A 1 189 ? -2.881 3.055 5.551 1 98.94 189 ARG A O 1
ATOM 1397 N N . GLU A 1 190 ? -0.809 3.359 6.328 1 98.81 190 GLU A N 1
ATOM 1398 C CA . GLU A 1 190 ? -0.23 3.75 5.047 1 98.81 190 GLU A CA 1
ATOM 1399 C C . GLU A 1 190 ? 0.902 2.811 4.645 1 98.81 190 GLU A C 1
ATOM 1401 O O . GLU A 1 190 ? 1.729 2.434 5.477 1 98.81 190 GLU A O 1
ATOM 1406 N N . VAL A 1 191 ? 0.913 2.402 3.422 1 98.88 191 VAL A N 1
ATOM 1407 C CA . VAL A 1 191 ? 2.008 1.684 2.779 1 98.88 191 VAL A CA 1
ATOM 1408 C C . VAL A 1 191 ? 2.566 2.518 1.628 1 98.88 191 VAL A C 1
ATOM 1410 O O . VAL A 1 191 ? 1.814 2.99 0.773 1 98.88 191 VAL A O 1
ATOM 1413 N N . ALA A 1 192 ? 3.863 2.68 1.671 1 98.69 192 ALA A N 1
ATOM 1414 C CA . ALA A 1 192 ? 4.543 3.512 0.68 1 98.69 192 ALA A CA 1
ATOM 1415 C C . ALA A 1 192 ? 5.809 2.828 0.167 1 98.69 192 ALA A C 1
ATOM 1417 O O . ALA A 1 192 ? 6.469 2.098 0.907 1 98.69 192 ALA A O 1
ATOM 1418 N N . GLY A 1 193 ? 6.098 3.07 -1.153 1 97.69 193 GLY A N 1
ATOM 1419 C CA . GLY A 1 193 ? 7.406 2.676 -1.657 1 97.69 193 GLY A CA 1
ATOM 1420 C C . GLY A 1 193 ? 8.547 3.463 -1.04 1 97.69 193 GLY A C 1
ATOM 1421 O O . GLY A 1 193 ? 8.336 4.258 -0.122 1 97.69 193 GLY A O 1
ATOM 1422 N N . SER A 1 194 ? 9.711 3.256 -1.555 1 96.56 194 SER A N 1
ATOM 1423 C CA . SER A 1 194 ? 10.898 3.797 -0.9 1 96.56 194 SER A CA 1
ATOM 1424 C C . SER A 1 194 ? 11.18 5.223 -1.356 1 96.56 194 SER A C 1
ATOM 1426 O O . SER A 1 194 ? 11.969 5.934 -0.735 1 96.56 194 SER A O 1
ATOM 1428 N N . GLU A 1 195 ? 10.562 5.629 -2.471 1 97.94 195 GLU A N 1
ATOM 1429 C CA . GLU A 1 195 ? 10.922 6.891 -3.111 1 97.94 195 GLU A CA 1
ATOM 1430 C C . GLU A 1 195 ? 10.742 8.062 -2.154 1 97.94 195 GLU A C 1
ATOM 1432 O O . GLU A 1 195 ? 11.609 8.938 -2.062 1 97.94 195 GLU A O 1
ATOM 1437 N N . TRP A 1 196 ? 9.656 8.039 -1.473 1 98.38 196 TRP A N 1
ATOM 1438 C CA . TRP A 1 196 ? 9.352 9.109 -0.53 1 98.38 196 TRP A CA 1
ATOM 1439 C C . TRP A 1 196 ? 10.367 9.133 0.607 1 98.38 196 TRP A C 1
ATOM 1441 O O . TRP A 1 196 ? 11.016 10.156 0.848 1 98.38 196 TRP A O 1
ATOM 1451 N N . SER A 1 197 ? 10.594 8.039 1.271 1 98 197 SER A N 1
ATOM 1452 C CA . SER A 1 197 ? 11.539 7.941 2.377 1 98 197 SER A CA 1
ATOM 1453 C C . SER A 1 197 ? 12.938 8.367 1.945 1 98 197 SER A C 1
ATOM 1455 O O . SER A 1 197 ? 13.633 9.078 2.68 1 98 197 SER A O 1
ATOM 1457 N N . GLU A 1 198 ? 13.312 7.941 0.783 1 97.44 198 GLU A N 1
ATOM 1458 C CA . GLU A 1 198 ? 14.648 8.273 0.287 1 97.44 198 GLU A CA 1
ATOM 1459 C C . GLU A 1 198 ? 14.805 9.773 0.086 1 97.44 198 GLU A C 1
ATOM 1461 O O . GLU A 1 198 ? 15.852 10.344 0.396 1 97.44 198 GLU A O 1
ATOM 1466 N N . ALA A 1 199 ? 13.781 10.367 -0.351 1 98.56 199 ALA A N 1
ATOM 1467 C CA . ALA A 1 199 ? 13.836 11.805 -0.59 1 98.56 199 ALA A CA 1
ATOM 1468 C C . ALA A 1 199 ? 13.938 12.578 0.723 1 98.56 199 ALA A C 1
ATOM 1470 O O . ALA A 1 199 ? 14.539 13.656 0.77 1 98.56 199 ALA A O 1
ATOM 1471 N N . MET A 1 200 ? 13.414 12.078 1.809 1 98.06 200 MET A N 1
ATOM 1472 C CA . MET A 1 200 ? 13.398 12.773 3.094 1 98.06 200 MET A CA 1
ATOM 1473 C C . MET A 1 200 ? 14.789 12.82 3.707 1 98.06 200 MET A C 1
ATOM 1475 O O . MET A 1 200 ? 15.062 13.656 4.574 1 98.06 200 MET A O 1
ATOM 1479 N N . GLY A 1 201 ? 15.664 11.875 3.322 1 94 201 GLY A N 1
ATOM 1480 C CA . GLY A 1 201 ? 17.062 11.914 3.754 1 94 201 GLY A CA 1
ATOM 1481 C C . GLY A 1 201 ? 17.234 11.516 5.207 1 94 201 GLY A C 1
ATOM 1482 O O . GLY A 1 201 ? 18.172 11.977 5.867 1 94 201 GLY A O 1
ATOM 1483 N N . GLY A 1 202 ? 16.328 10.758 5.75 1 89.56 202 GLY A N 1
ATOM 1484 C CA . GLY A 1 202 ? 16.484 10.234 7.098 1 89.56 202 GLY A CA 1
ATOM 1485 C C . GLY A 1 202 ? 16.141 11.258 8.172 1 89.56 202 GLY A C 1
ATOM 1486 O O . GLY A 1 202 ? 16.594 11.133 9.312 1 89.56 202 GLY A O 1
ATOM 1487 N N . VAL A 1 203 ? 15.516 12.336 7.855 1 92.88 203 VAL A N 1
ATOM 1488 C CA . VAL A 1 203 ? 15.039 13.273 8.867 1 92.88 203 VAL A CA 1
ATOM 1489 C C . VAL A 1 203 ? 14.188 12.547 9.891 1 92.88 203 VAL A C 1
ATOM 1491 O O . VAL A 1 203 ? 13.172 11.938 9.547 1 92.88 203 VAL A O 1
ATOM 1494 N N . PRO A 1 204 ? 14.523 12.625 11.125 1 94.12 204 PRO A N 1
ATOM 1495 C CA . PRO A 1 204 ? 13.781 11.844 12.117 1 94.12 204 PRO A CA 1
ATOM 1496 C C . PRO A 1 204 ? 12.422 12.461 12.453 1 94.12 204 PRO A C 1
ATOM 1498 O O . PRO A 1 204 ? 12.227 13.664 12.273 1 94.12 204 PRO A O 1
ATOM 1501 N N . PHE A 1 205 ? 11.578 11.609 12.938 1 95.81 205 PHE A N 1
ATOM 1502 C CA . PHE A 1 205 ? 10.344 12.125 13.516 1 95.81 205 PHE A CA 1
ATOM 1503 C C . PHE A 1 205 ? 10.633 12.93 14.781 1 95.81 205 PHE A C 1
ATOM 1505 O O . PHE A 1 205 ? 11.523 12.57 15.555 1 95.81 205 PHE A O 1
ATOM 1512 N N . PRO A 1 206 ? 9.867 13.977 14.961 1 92.25 206 PRO A N 1
ATOM 1513 C CA . PRO A 1 206 ? 10.055 14.719 16.219 1 92.25 206 PRO A CA 1
ATOM 1514 C C . PRO A 1 206 ? 9.664 13.898 17.438 1 92.25 206 PRO A C 1
ATOM 1516 O O . PRO A 1 206 ? 8.859 12.969 17.344 1 92.25 206 PRO A O 1
ATOM 1519 N N . LYS A 1 207 ? 10.273 14.141 18.609 1 86.62 207 LYS A N 1
ATOM 1520 C CA . LYS A 1 207 ? 9.984 13.453 19.859 1 86.62 207 LYS A CA 1
ATOM 1521 C C . LYS A 1 207 ? 8.695 13.984 20.5 1 86.62 207 LYS A C 1
ATOM 1523 O O . LYS A 1 207 ? 8.344 15.148 20.312 1 86.62 207 LYS A O 1
ATOM 1528 N N . MET B 1 1 ? 90.75 -47.531 -3.645 1 24.52 1 MET B N 1
ATOM 1529 C CA . MET B 1 1 ? 89.375 -48.062 -3.459 1 24.52 1 MET B CA 1
ATOM 1530 C C . MET B 1 1 ? 88.5 -47.062 -2.732 1 24.52 1 MET B C 1
ATOM 1532 O O . MET B 1 1 ? 87.375 -47.344 -2.434 1 24.52 1 MET B O 1
ATOM 1536 N N . SER B 1 2 ? 89 -45.969 -2.084 1 24.31 2 SER B N 1
ATOM 1537 C CA . SER B 1 2 ? 88.25 -45.438 -0.973 1 24.31 2 SER B CA 1
ATOM 1538 C C . SER B 1 2 ? 86.938 -44.844 -1.459 1 24.31 2 SER B C 1
ATOM 1540 O O . SER B 1 2 ? 86.75 -44.531 -2.641 1 24.31 2 SER B O 1
ATOM 1542 N N . ALA B 1 3 ? 86.125 -44.25 -0.395 1 25.91 3 ALA B N 1
ATOM 1543 C CA . ALA B 1 3 ? 84.875 -44.125 0.349 1 25.91 3 ALA B CA 1
ATOM 1544 C C . ALA B 1 3 ? 84.062 -42.938 -0.132 1 25.91 3 ALA B C 1
ATOM 1546 O O . ALA B 1 3 ? 84.562 -41.812 -0.074 1 25.91 3 ALA B O 1
ATOM 1547 N N . LEU B 1 4 ? 82.875 -43.062 -0.899 1 27.52 4 LEU B N 1
ATOM 1548 C CA . LEU B 1 4 ? 81.812 -42.438 -1.687 1 27.52 4 LEU B CA 1
ATOM 1549 C C . LEU B 1 4 ? 80.875 -41.688 -0.788 1 27.52 4 LEU B C 1
ATOM 1551 O O . LEU B 1 4 ? 79.812 -42.188 -0.407 1 27.52 4 LEU B O 1
ATOM 1555 N N . ALA B 1 5 ? 81.188 -40.844 0.255 1 28.2 5 ALA B N 1
ATOM 1556 C CA . ALA B 1 5 ? 80.25 -40.5 1.321 1 28.2 5 ALA B CA 1
ATOM 1557 C C . ALA B 1 5 ? 79.062 -39.719 0.786 1 28.2 5 ALA B C 1
ATOM 1559 O O . ALA B 1 5 ? 79.188 -38.531 0.438 1 28.2 5 ALA B O 1
ATOM 1560 N N . ALA B 1 6 ? 78.062 -40.25 -0.007 1 31 6 ALA B N 1
ATOM 1561 C CA . ALA B 1 6 ? 76.938 -39.562 -0.635 1 31 6 ALA B CA 1
ATOM 1562 C C . ALA B 1 6 ? 75.938 -39.062 0.413 1 31 6 ALA B C 1
ATOM 1564 O O . ALA B 1 6 ? 75.375 -39.844 1.177 1 31 6 ALA B O 1
ATOM 1565 N N . SER B 1 7 ? 76.125 -37.844 1.072 1 31.28 7 SER B N 1
ATOM 1566 C CA . SER B 1 7 ? 75.312 -37.25 2.127 1 31.28 7 SER B CA 1
ATOM 1567 C C . SER B 1 7 ? 73.875 -37.188 1.722 1 31.28 7 SER B C 1
ATOM 1569 O O . SER B 1 7 ? 73.5 -36.781 0.608 1 31.28 7 SER B O 1
ATOM 1571 N N . HIS B 1 8 ? 72.875 -38.031 2.377 1 28.14 8 HIS B N 1
ATOM 1572 C CA . HIS B 1 8 ? 71.5 -38.375 2.342 1 28.14 8 HIS B CA 1
ATOM 1573 C C . HIS B 1 8 ? 70.625 -37.188 2.695 1 28.14 8 HIS B C 1
ATOM 1575 O O . HIS B 1 8 ? 70.875 -36.5 3.688 1 28.14 8 HIS B O 1
ATOM 1581 N N . HIS B 1 9 ? 69.875 -36.5 1.765 1 31.55 9 HIS B N 1
ATOM 1582 C CA . HIS B 1 9 ? 68.938 -35.375 1.645 1 31.55 9 HIS B CA 1
ATOM 1583 C C . HIS B 1 9 ? 67.688 -35.656 2.41 1 31.55 9 HIS B C 1
ATOM 1585 O O . HIS B 1 9 ? 66.688 -34.938 2.277 1 31.55 9 HIS B O 1
ATOM 1591 N N . GLY B 1 10 ? 67.625 -36.062 3.74 1 25.77 10 GLY B N 1
ATOM 1592 C CA . GLY B 1 10 ? 66.312 -36.562 4.254 1 25.77 10 GLY B CA 1
ATOM 1593 C C . GLY B 1 10 ? 65.25 -35.5 4.223 1 25.77 10 GLY B C 1
ATOM 1594 O O . GLY B 1 10 ? 65.438 -34.344 4.562 1 25.77 10 GLY B O 1
ATOM 1595 N N . HIS B 1 11 ? 64.188 -35.594 3.445 1 28.52 11 HIS B N 1
ATOM 1596 C CA . HIS B 1 11 ? 62.938 -34.875 3.131 1 28.52 11 HIS B CA 1
ATOM 1597 C C . HIS B 1 11 ? 62.031 -34.719 4.359 1 28.52 11 HIS B C 1
ATOM 1599 O O . HIS B 1 11 ? 61.625 -35.75 4.941 1 28.52 11 HIS B O 1
ATOM 1605 N N . ALA B 1 12 ? 62.219 -33.75 5.234 1 31.2 12 ALA B N 1
ATOM 1606 C CA . ALA B 1 12 ? 61.375 -33.5 6.402 1 31.2 12 ALA B CA 1
ATOM 1607 C C . ALA B 1 12 ? 59.906 -33.5 6.012 1 31.2 12 ALA B C 1
ATOM 1609 O O . ALA B 1 12 ? 59.531 -32.781 5.078 1 31.2 12 ALA B O 1
ATOM 1610 N N . ALA B 1 13 ? 59.062 -34.469 6.441 1 29.73 13 ALA B N 1
ATOM 1611 C CA . ALA B 1 13 ? 57.625 -34.75 6.258 1 29.73 13 ALA B CA 1
ATOM 1612 C C . ALA B 1 13 ? 56.781 -33.625 6.824 1 29.73 13 ALA B C 1
ATOM 1614 O O . ALA B 1 13 ? 56.969 -33.188 7.965 1 29.73 13 ALA B O 1
ATOM 1615 N N . LYS B 1 14 ? 56.188 -32.812 5.988 1 37.75 14 LYS B N 1
ATOM 1616 C CA . LYS B 1 14 ? 55.25 -31.734 6.285 1 37.75 14 LYS B CA 1
ATOM 1617 C C . LYS B 1 14 ? 54.156 -32.219 7.227 1 37.75 14 LYS B C 1
ATOM 1619 O O . LYS B 1 14 ? 53.562 -33.281 7.012 1 37.75 14 LYS B O 1
ATOM 1624 N N . PRO B 1 15 ? 53.938 -31.781 8.5 1 29.78 15 PRO B N 1
ATOM 1625 C CA . PRO B 1 15 ? 52.906 -32.25 9.43 1 29.78 15 PRO B CA 1
ATOM 1626 C C . PRO B 1 15 ? 51.5 -32.094 8.859 1 29.78 15 PRO B C 1
ATOM 1628 O O . PRO B 1 15 ? 51.156 -31.062 8.273 1 29.78 15 PRO B O 1
ATOM 1631 N N . GLN B 1 16 ? 50.781 -33.125 8.477 1 25.98 16 GLN B N 1
ATOM 1632 C CA . GLN B 1 16 ? 49.406 -33.219 8.039 1 25.98 16 GLN B CA 1
ATOM 1633 C C . GLN B 1 16 ? 48.469 -32.656 9.078 1 25.98 16 GLN B C 1
ATOM 1635 O O . GLN B 1 16 ? 48.438 -33.094 10.227 1 25.98 16 GLN B O 1
ATOM 1640 N N . ALA B 1 17 ? 48 -31.375 8.961 1 31.48 17 ALA B N 1
ATOM 1641 C CA . ALA B 1 17 ? 47 -30.688 9.766 1 31.48 17 ALA B CA 1
ATOM 1642 C C . ALA B 1 17 ? 45.75 -31.547 9.953 1 31.48 17 ALA B C 1
ATOM 1644 O O . ALA B 1 17 ? 45.188 -32.062 8.977 1 31.48 17 ALA B O 1
ATOM 1645 N N . ARG B 1 18 ? 45.406 -32.219 11.047 1 26.58 18 ARG B N 1
ATOM 1646 C CA . ARG B 1 18 ? 44.25 -32.969 11.453 1 26.58 18 ARG B CA 1
ATOM 1647 C C . ARG B 1 18 ? 42.969 -32.156 11.242 1 26.58 18 ARG B C 1
ATOM 1649 O O . ARG B 1 18 ? 42.812 -31.062 11.797 1 26.58 18 ARG B O 1
ATOM 1656 N N . GLU B 1 19 ? 42.25 -32.25 10.133 1 31.23 19 GLU B N 1
ATOM 1657 C CA . GLU B 1 19 ? 40.969 -31.688 9.789 1 31.23 19 GLU B CA 1
ATOM 1658 C C . GLU B 1 19 ? 39.938 -31.969 10.875 1 31.23 19 GLU B C 1
ATOM 1660 O O . GLU B 1 19 ? 39.656 -33.125 11.203 1 31.23 19 GLU B O 1
ATOM 1665 N N . ARG B 1 20 ? 39.719 -31.109 11.906 1 30.81 20 ARG B N 1
ATOM 1666 C CA . ARG B 1 20 ? 38.656 -31.234 12.914 1 30.81 20 ARG B CA 1
ATOM 1667 C C . ARG B 1 20 ? 37.312 -31.5 12.266 1 30.81 20 ARG B C 1
ATOM 1669 O O . ARG B 1 20 ? 36.969 -30.844 11.289 1 30.81 20 ARG B O 1
ATOM 1676 N N . ALA B 1 21 ? 36.656 -32.625 12.422 1 32.47 21 ALA B N 1
ATOM 1677 C CA . ALA B 1 21 ? 35.375 -33.094 11.945 1 32.47 21 ALA B CA 1
ATOM 1678 C C . ALA B 1 21 ? 34.25 -32.125 12.281 1 32.47 21 ALA B C 1
ATOM 1680 O O . ALA B 1 21 ? 34.219 -31.562 13.375 1 32.47 21 ALA B O 1
ATOM 1681 N N . PRO B 1 22 ? 33.5 -31.547 11.273 1 30.83 22 PRO B N 1
ATOM 1682 C CA . PRO B 1 22 ? 32.406 -30.594 11.469 1 30.83 22 PRO B CA 1
ATOM 1683 C C . PRO B 1 22 ? 31.312 -31.109 12.422 1 30.83 22 PRO B C 1
ATOM 1685 O O . PRO B 1 22 ? 31.062 -32.312 12.469 1 30.83 22 PRO B O 1
ATOM 1688 N N . VAL B 1 23 ? 31.078 -30.562 13.625 1 34.56 23 VAL B N 1
ATOM 1689 C CA . VAL B 1 23 ? 30.047 -30.844 14.609 1 34.56 23 VAL B CA 1
ATOM 1690 C C . VAL B 1 23 ? 28.672 -30.797 13.938 1 34.56 23 VAL B C 1
ATOM 1692 O O . VAL B 1 23 ? 28.281 -29.781 13.367 1 34.56 23 VAL B O 1
ATOM 1695 N N . ARG B 1 24 ? 28 -31.906 13.516 1 31.34 24 ARG B N 1
ATOM 1696 C CA . ARG B 1 24 ? 26.656 -32.062 12.961 1 31.34 24 ARG B CA 1
ATOM 1697 C C . ARG B 1 24 ? 25.594 -31.562 13.945 1 31.34 24 ARG B C 1
ATOM 1699 O O . ARG B 1 24 ? 25.438 -32.125 15.031 1 31.34 24 ARG B O 1
ATOM 1706 N N . VAL B 1 25 ? 25.172 -30.281 13.883 1 33.06 25 VAL B N 1
ATOM 1707 C CA . VAL B 1 25 ? 24.047 -29.75 14.641 1 33.06 25 VAL B CA 1
ATOM 1708 C C . VAL B 1 25 ? 22.781 -30.516 14.289 1 33.06 25 VAL B C 1
ATOM 1710 O O . VAL B 1 25 ? 22.422 -30.625 13.117 1 33.06 25 VAL B O 1
ATOM 1713 N N . PRO B 1 26 ? 22.094 -31.359 15.148 1 32.41 26 PRO B N 1
ATOM 1714 C CA . PRO B 1 26 ? 20.891 -32.156 14.859 1 32.41 26 PRO B CA 1
ATOM 1715 C C . PRO B 1 26 ? 19.672 -31.297 14.531 1 32.41 26 PRO B C 1
ATOM 1717 O O . PRO B 1 26 ? 19.438 -30.281 15.203 1 32.41 26 PRO B O 1
ATOM 1720 N N . VAL B 1 27 ? 19.125 -31.281 13.297 1 33.38 27 VAL B N 1
ATOM 1721 C CA . VAL B 1 27 ? 17.953 -30.609 12.766 1 33.38 27 VAL B CA 1
ATOM 1722 C C . VAL B 1 27 ? 16.703 -31.094 13.516 1 33.38 27 VAL B C 1
ATOM 1724 O O . VAL B 1 27 ? 16.453 -32.312 13.609 1 33.38 27 VAL B O 1
ATOM 1727 N N . PRO B 1 28 ? 16 -30.219 14.359 1 31.38 28 PRO B N 1
ATOM 1728 C CA . PRO B 1 28 ? 14.836 -30.672 15.117 1 31.38 28 PRO B CA 1
ATOM 1729 C C . PRO B 1 28 ? 13.711 -31.172 14.211 1 31.38 28 PRO B C 1
ATOM 1731 O O . PRO B 1 28 ? 13.547 -30.688 13.094 1 31.38 28 PRO B O 1
ATOM 1734 N N . ARG B 1 29 ? 13.141 -32.312 14.445 1 29.7 29 ARG B N 1
ATOM 1735 C CA . ARG B 1 29 ? 12.109 -33.031 13.719 1 29.7 29 ARG B CA 1
ATOM 1736 C C . ARG B 1 29 ? 10.805 -32.25 13.68 1 29.7 29 ARG B C 1
ATOM 1738 O O . ARG B 1 29 ? 10.383 -31.688 14.688 1 29.7 29 ARG B O 1
ATOM 1745 N N . PRO B 1 30 ? 10.211 -32.031 12.477 1 28.25 30 PRO B N 1
ATOM 1746 C CA . PRO B 1 30 ? 8.977 -31.297 12.25 1 28.25 30 PRO B CA 1
ATOM 1747 C C . PRO B 1 30 ? 7.781 -31.891 12.984 1 28.25 30 PRO B C 1
ATOM 1749 O O . PRO B 1 30 ? 7.523 -33.094 12.875 1 28.25 30 PRO B O 1
ATOM 1752 N N . GLN B 1 31 ? 7.387 -31.25 14.148 1 29.02 31 GLN B N 1
ATOM 1753 C CA . GLN B 1 31 ? 6.242 -31.766 14.891 1 29.02 31 GLN B CA 1
ATOM 1754 C C . GLN B 1 31 ? 4.977 -31.75 14.039 1 29.02 31 GLN B C 1
ATOM 1756 O O . GLN B 1 31 ? 4.629 -30.719 13.461 1 29.02 31 GLN B O 1
ATOM 1761 N N . ARG B 1 32 ? 4.504 -32.844 13.5 1 30.56 32 ARG B N 1
ATOM 1762 C CA . ARG B 1 32 ? 3.295 -33.125 12.727 1 30.56 32 ARG B CA 1
ATOM 1763 C C . ARG B 1 32 ? 2.055 -32.625 13.461 1 30.56 32 ARG B C 1
ATOM 1765 O O . ARG B 1 32 ? 1.864 -32.906 14.641 1 30.56 32 ARG B O 1
ATOM 1772 N N . MET B 1 33 ? 1.511 -31.5 12.898 1 25.17 33 MET B N 1
ATOM 1773 C CA . MET B 1 33 ? 0.25 -30.969 13.398 1 25.17 33 MET B CA 1
ATOM 1774 C C . MET B 1 33 ? -0.833 -32.031 13.422 1 25.17 33 MET B C 1
ATOM 1776 O O . MET B 1 33 ? -1.155 -32.625 12.383 1 25.17 33 MET B O 1
ATOM 1780 N N . ARG B 1 34 ? -1.118 -32.656 14.555 1 27.67 34 ARG B N 1
ATOM 1781 C CA . ARG B 1 34 ? -2.105 -33.688 14.781 1 27.67 34 ARG B CA 1
ATOM 1782 C C . ARG B 1 34 ? -3.518 -33.188 14.5 1 27.67 34 ARG B C 1
ATOM 1784 O O . ARG B 1 34 ? -4.027 -32.312 15.219 1 27.67 34 ARG B O 1
ATOM 1791 N N . VAL B 1 35 ? -3.957 -33.094 13.266 1 25.09 35 VAL B N 1
ATOM 1792 C CA . VAL B 1 35 ? -5.371 -32.844 13 1 25.09 35 VAL B CA 1
ATOM 1793 C C . VAL B 1 35 ? -6.215 -33.969 13.633 1 25.09 35 VAL B C 1
ATOM 1795 O O . VAL B 1 35 ? -6.051 -35.125 13.312 1 25.09 35 VAL B O 1
ATOM 1798 N N . VAL B 1 36 ? -6.719 -33.781 14.82 1 21.45 36 VAL B N 1
ATOM 1799 C CA . VAL B 1 36 ? -7.5 -34.719 15.641 1 21.45 36 VAL B CA 1
ATOM 1800 C C . VAL B 1 36 ? -8.828 -35.031 14.953 1 21.45 36 VAL B C 1
ATOM 1802 O O . VAL B 1 36 ? -9.68 -34.125 14.812 1 21.45 36 VAL B O 1
ATOM 1805 N N . ALA B 1 37 ? -8.898 -35.719 13.914 1 23.41 37 ALA B N 1
ATOM 1806 C CA . ALA B 1 37 ? -10.156 -36.125 13.281 1 23.41 37 ALA B CA 1
ATOM 1807 C C . ALA B 1 37 ? -11.047 -36.875 14.266 1 23.41 37 ALA B C 1
ATOM 1809 O O . ALA B 1 37 ? -10.602 -37.812 14.914 1 23.41 37 ALA B O 1
ATOM 1810 N N . SER B 1 38 ? -11.961 -36.094 14.914 1 20.31 38 SER B N 1
ATOM 1811 C CA . SER B 1 38 ? -12.945 -36.594 15.859 1 20.31 38 SER B CA 1
ATOM 1812 C C . SER B 1 38 ? -13.664 -37.844 15.305 1 20.31 38 SER B C 1
ATOM 1814 O O . SER B 1 38 ? -14.117 -37.812 14.156 1 20.31 38 SER B O 1
ATOM 1816 N N . ALA B 1 39 ? -13.398 -38.844 15.969 1 19.7 39 ALA B N 1
ATOM 1817 C CA . ALA B 1 39 ? -13.773 -40.25 15.75 1 19.7 39 ALA B CA 1
ATOM 1818 C C . ALA B 1 39 ? -15.281 -40.406 15.602 1 19.7 39 ALA B C 1
ATOM 1820 O O . ALA B 1 39 ? -16.047 -39.562 16.078 1 19.7 39 ALA B O 1
ATOM 1821 N N . GLN B 1 40 ? -15.672 -41.531 15.102 1 21.84 40 GLN B N 1
ATOM 1822 C CA . GLN B 1 40 ? -16.531 -42.344 14.25 1 21.84 40 GLN B CA 1
ATOM 1823 C C . GLN B 1 40 ? -17.766 -42.812 15.008 1 21.84 40 GLN B C 1
ATOM 1825 O O . GLN B 1 40 ? -18.609 -43.531 14.445 1 21.84 40 GLN B O 1
ATOM 1830 N N . SER B 1 41 ? -18.062 -42.125 16.281 1 19.62 41 SER B N 1
ATOM 1831 C CA . SER B 1 41 ? -18.531 -43.312 17 1 19.62 41 SER B CA 1
ATOM 1832 C C . SER B 1 41 ? -19.781 -43.906 16.344 1 19.62 41 SER B C 1
ATOM 1834 O O . SER B 1 41 ? -20.406 -43.25 15.508 1 19.62 41 SER B O 1
ATOM 1836 N N . GLY B 1 42 ? -20.625 -44.594 17.219 1 19.86 42 GLY B N 1
ATOM 1837 C CA . GLY B 1 42 ? -21.078 -46 17.344 1 19.86 42 GLY B CA 1
ATOM 1838 C C . GLY B 1 42 ? -22.5 -46.188 16.828 1 19.86 42 GLY B C 1
ATOM 1839 O O . GLY B 1 42 ? -22.766 -47.188 16.141 1 19.86 42 GLY B O 1
ATOM 1840 N N . PRO B 1 43 ? -23.562 -45.312 17.156 1 22.58 43 PRO B N 1
ATOM 1841 C CA . PRO B 1 43 ? -24.516 -46.25 17.781 1 22.58 43 PRO B CA 1
ATOM 1842 C C . PRO B 1 43 ? -25.328 -47.031 16.766 1 22.58 43 PRO B C 1
ATOM 1844 O O . PRO B 1 43 ? -25.438 -46.625 15.609 1 22.58 43 PRO B O 1
ATOM 1847 N N . THR B 1 44 ? -25.922 -48.156 17.266 1 21.28 44 THR B N 1
ATOM 1848 C CA . THR B 1 44 ? -26.453 -49.5 17.062 1 21.28 44 THR B CA 1
ATOM 1849 C C . THR B 1 44 ? -27.891 -49.438 16.562 1 21.28 44 THR B C 1
ATOM 1851 O O . THR B 1 44 ? -28.5 -50.469 16.297 1 21.28 44 THR B O 1
ATOM 1854 N N . ALA B 1 45 ? -28.469 -48.188 16.5 1 19.05 45 ALA B N 1
ATOM 1855 C CA . ALA B 1 45 ? -29.891 -48.438 16.766 1 19.05 45 ALA B CA 1
ATOM 1856 C C . ALA B 1 45 ? -30.516 -49.281 15.672 1 19.05 45 ALA B C 1
ATOM 1858 O O . ALA B 1 45 ? -30.297 -49.031 14.484 1 19.05 45 ALA B O 1
ATOM 1859 N N . ARG B 1 46 ? -31.141 -50.344 16.078 1 19.66 46 ARG B N 1
ATOM 1860 C CA . ARG B 1 46 ? -31.719 -51.562 15.516 1 19.66 46 ARG B CA 1
ATOM 1861 C C . ARG B 1 46 ? -32.906 -51.25 14.641 1 19.66 46 ARG B C 1
ATOM 1863 O O . ARG B 1 46 ? -33.406 -52.094 13.906 1 19.66 46 ARG B O 1
ATOM 1870 N N . ARG B 1 47 ? -33.594 -50.031 14.945 1 21.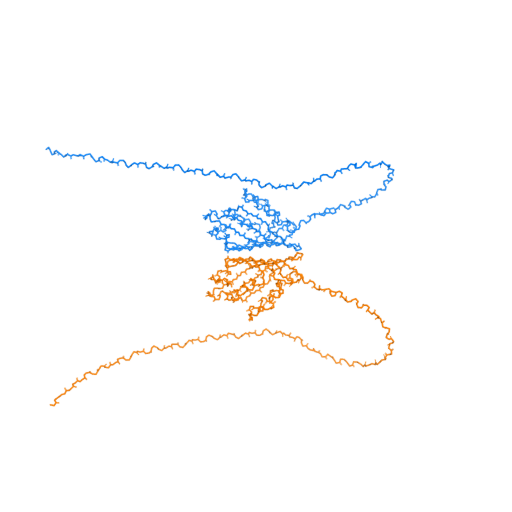59 47 ARG B N 1
ATOM 1871 C CA . ARG B 1 47 ? -35.031 -50.375 14.867 1 21.59 47 ARG B CA 1
ATOM 1872 C C . ARG B 1 47 ? -35.406 -50.75 13.438 1 21.59 47 ARG B C 1
ATOM 1874 O O . ARG B 1 47 ? -34.875 -50.219 12.477 1 21.59 47 ARG B O 1
ATOM 1881 N N . ASP B 1 48 ? -36.375 -51.594 13.367 1 19.66 48 ASP B N 1
ATOM 1882 C CA . ASP B 1 48 ? -37 -52.562 12.469 1 19.66 48 ASP B CA 1
ATOM 1883 C C . ASP B 1 48 ? -37.75 -51.844 11.352 1 19.66 48 ASP B C 1
ATOM 1885 O O . ASP B 1 48 ? -38.25 -50.719 11.539 1 19.66 48 ASP B O 1
ATOM 1889 N N . VAL B 1 49 ? -37.875 -52.469 10.148 1 20.52 49 VAL B N 1
ATOM 1890 C CA . VAL B 1 49 ? -37.969 -52.344 8.695 1 20.52 49 VAL B CA 1
ATOM 1891 C C . VAL B 1 49 ? -39.406 -52.125 8.266 1 20.52 49 VAL B C 1
ATOM 1893 O O . VAL B 1 49 ? -39.688 -51.875 7.086 1 20.52 49 VAL B O 1
ATOM 1896 N N . LEU B 1 50 ? -40.5 -51.812 9.234 1 23.61 50 LEU B N 1
ATOM 1897 C CA . LEU B 1 50 ? -41.656 -52.375 8.531 1 23.61 50 LEU B CA 1
ATOM 1898 C C . LEU B 1 50 ? -41.906 -51.625 7.23 1 23.61 50 LEU B C 1
ATOM 1900 O O . LEU B 1 50 ? -41.875 -50.406 7.203 1 23.61 50 LEU B O 1
ATOM 1904 N N . ASN B 1 51 ? -42.25 -52.375 6.117 1 20.52 51 ASN B N 1
ATOM 1905 C CA . ASN B 1 51 ? -42.281 -52.312 4.66 1 20.52 51 ASN B CA 1
ATOM 1906 C C . ASN B 1 51 ? -43.438 -51.469 4.156 1 20.52 51 ASN B C 1
ATOM 1908 O O . ASN B 1 51 ? -43.625 -51.312 2.945 1 20.52 51 ASN B O 1
ATOM 1912 N N . VAL B 1 52 ? -44.438 -50.844 4.965 1 25.41 52 VAL B N 1
ATOM 1913 C CA . VAL B 1 52 ? -45.688 -50.875 4.215 1 25.41 52 VAL B CA 1
ATOM 1914 C C . VAL B 1 52 ? -45.562 -49.969 2.998 1 25.41 52 VAL B C 1
ATOM 1916 O O . VAL B 1 52 ? -45.25 -48.781 3.135 1 25.41 52 VAL B O 1
ATOM 1919 N N . ALA B 1 53 ? -45.656 -50.5 1.728 1 22.28 53 ALA B N 1
ATOM 1920 C CA . ALA B 1 53 ? -45.312 -50.219 0.34 1 22.28 53 ALA B CA 1
ATOM 1921 C C . ALA B 1 53 ? -46.094 -49.031 -0.198 1 22.28 53 ALA B C 1
ATOM 1923 O O . ALA B 1 53 ? -45.562 -48.188 -0.901 1 22.28 53 ALA B O 1
ATOM 1924 N N . LEU B 1 54 ? -47.469 -49 -0.206 1 27.14 54 LEU B N 1
ATOM 1925 C CA . LEU B 1 54 ? -48 -48.875 -1.56 1 27.14 54 LEU B CA 1
ATOM 1926 C C . LEU B 1 54 ? -48.031 -47.438 -2.008 1 27.14 54 LEU B C 1
ATOM 1928 O O . LEU B 1 54 ? -48.844 -47.062 -2.871 1 27.14 54 LEU B O 1
ATOM 1932 N N . PHE B 1 55 ? -47.219 -46.469 -1.502 1 26.95 55 PHE B N 1
ATOM 1933 C CA . PHE B 1 55 ? -47.719 -45.094 -1.674 1 26.95 55 PHE B CA 1
ATOM 1934 C C . PHE B 1 55 ? -47.719 -44.719 -3.146 1 26.95 55 PHE B C 1
ATOM 1936 O O . PHE B 1 55 ? -46.781 -45.031 -3.879 1 26.95 55 PHE B O 1
ATOM 1943 N N . GLY B 1 56 ? -48.938 -44.531 -3.771 1 30.88 56 GLY B N 1
ATOM 1944 C CA . GLY B 1 56 ? -49.25 -43.969 -5.082 1 30.88 56 GLY B CA 1
ATOM 1945 C C . GLY B 1 56 ? -48.469 -42.719 -5.418 1 30.88 56 GLY B C 1
ATOM 1946 O O . GLY B 1 56 ? -48.344 -41.812 -4.59 1 30.88 56 GLY B O 1
ATOM 1947 N N . GLY B 1 57 ? -47.469 -42.875 -6.262 1 28.8 57 GLY B N 1
ATOM 1948 C CA . GLY B 1 57 ? -46.406 -41.969 -6.691 1 28.8 57 GLY B CA 1
ATOM 1949 C C . GLY B 1 57 ? -46.906 -40.688 -7.332 1 28.8 57 GLY B C 1
ATOM 1950 O O . GLY B 1 57 ? -47.438 -40.719 -8.453 1 28.8 57 GLY B O 1
ATOM 1951 N N . LEU B 1 58 ? -47.906 -39.969 -6.605 1 33.16 58 LEU B N 1
ATOM 1952 C CA . LEU B 1 58 ? -48.156 -38.719 -7.27 1 33.16 58 LEU B CA 1
ATOM 1953 C C . LEU B 1 58 ? -46.844 -38.031 -7.668 1 33.16 58 LEU B C 1
ATOM 1955 O O . LEU B 1 58 ? -45.969 -37.844 -6.832 1 33.16 58 LEU B O 1
ATOM 1959 N N . ALA B 1 59 ? -46.562 -38.156 -8.906 1 29.67 59 ALA B N 1
ATOM 1960 C CA . ALA B 1 59 ? -45.438 -37.469 -9.539 1 29.67 59 ALA B CA 1
ATOM 1961 C C . ALA B 1 59 ? -45.469 -35.969 -9.234 1 29.67 59 ALA B C 1
ATOM 1963 O O . ALA B 1 59 ? -46.375 -35.25 -9.719 1 29.67 59 ALA B O 1
ATOM 1964 N N . SER B 1 60 ? -45.406 -35.531 -7.934 1 34.88 60 SER B N 1
ATOM 1965 C CA . SER B 1 60 ? -45.219 -34.094 -7.785 1 34.88 60 SER B CA 1
ATOM 1966 C C . SER B 1 60 ? -44.125 -33.594 -8.703 1 34.88 60 SER B C 1
ATOM 1968 O O . SER B 1 60 ? -42.969 -34.031 -8.609 1 34.88 60 SER B O 1
ATOM 1970 N N . SER B 1 61 ? -44.5 -33.219 -9.906 1 39.31 61 SER B N 1
ATOM 1971 C CA . SER B 1 61 ? -43.531 -32.438 -10.672 1 39.31 61 SER B CA 1
ATOM 1972 C C . SER B 1 61 ? -42.875 -31.375 -9.812 1 39.31 61 SER B C 1
ATOM 1974 O O . SER B 1 61 ? -43.5 -30.359 -9.477 1 39.31 61 SER B O 1
ATOM 1976 N N . MET B 1 62 ? -42.062 -31.812 -8.859 1 33.59 62 MET B N 1
ATOM 1977 C CA . MET B 1 62 ? -41.219 -30.766 -8.281 1 33.59 62 MET B CA 1
ATOM 1978 C C . MET B 1 62 ? -40.562 -29.953 -9.375 1 33.59 62 MET B C 1
ATOM 1980 O O . MET B 1 62 ? -39.781 -30.484 -10.172 1 33.59 62 MET B O 1
ATOM 1984 N N . LEU B 1 63 ? -41.281 -29.047 -9.969 1 39.41 63 LEU B N 1
ATOM 1985 C CA . LEU B 1 63 ? -40.438 -28.062 -10.609 1 39.41 63 LEU B CA 1
ATOM 1986 C C . LEU B 1 63 ? -39.156 -27.812 -9.805 1 39.41 63 LEU B C 1
ATOM 1988 O O . LEU B 1 63 ? -39.219 -27.328 -8.672 1 39.41 63 LEU B O 1
ATOM 1992 N N . ALA B 1 64 ? -38.25 -28.672 -10.039 1 35.62 64 ALA B N 1
ATOM 1993 C CA . ALA B 1 64 ? -36.906 -28.375 -9.516 1 35.62 64 ALA B CA 1
ATOM 1994 C C . ALA B 1 64 ? -36.562 -26.906 -9.711 1 35.62 64 ALA B C 1
ATOM 1996 O O . ALA B 1 64 ? -36.344 -26.453 -10.836 1 35.62 64 ALA B O 1
ATOM 1997 N N . VAL B 1 65 ? -37.344 -26 -9.062 1 39.69 65 VAL B N 1
ATOM 1998 C CA . VAL B 1 65 ? -36.594 -24.75 -8.953 1 39.69 65 VAL B CA 1
ATOM 1999 C C . VAL B 1 65 ? -35.125 -25.047 -8.797 1 39.69 65 VAL B C 1
ATOM 2001 O O . VAL B 1 65 ? -34.688 -25.625 -7.801 1 39.69 65 VAL B O 1
ATOM 2004 N N . THR B 1 66 ? -34.5 -25.5 -9.891 1 38.72 66 THR B N 1
ATOM 2005 C CA . THR B 1 66 ? -33.062 -25.5 -9.719 1 38.72 66 THR B CA 1
ATOM 2006 C C . THR B 1 66 ? -32.625 -24.422 -8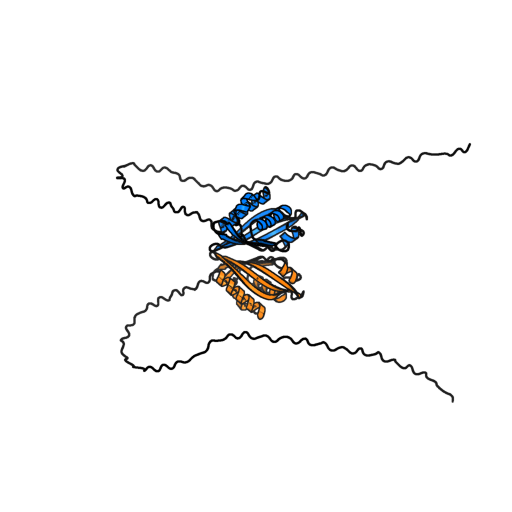.727 1 38.72 66 THR B C 1
ATOM 2008 O O . THR B 1 66 ? -33.062 -23.266 -8.836 1 38.72 66 THR B O 1
ATOM 2011 N N . PRO B 1 67 ? -32.594 -24.75 -7.41 1 36.03 67 PRO B N 1
ATOM 2012 C CA . PRO B 1 67 ? -32.031 -23.625 -6.672 1 36.03 67 PRO B CA 1
ATOM 2013 C C . PRO B 1 67 ? -31.125 -22.734 -7.539 1 36.03 67 PRO B C 1
ATOM 2015 O O . PRO B 1 67 ? -30.422 -23.25 -8.414 1 36.03 67 PRO B O 1
ATOM 2018 N N . GLN B 1 68 ? -31.703 -21.625 -8.133 1 39.09 68 GLN B N 1
ATOM 2019 C CA . GLN B 1 68 ? -30.625 -20.75 -8.578 1 39.09 68 GLN B CA 1
ATOM 2020 C C . GLN B 1 68 ? -29.328 -21.031 -7.828 1 39.09 68 GLN B C 1
ATOM 2022 O O . GLN B 1 68 ? -29.281 -20.906 -6.605 1 39.09 68 GLN B O 1
ATOM 2027 N N . GLN B 1 69 ? -28.75 -22.188 -8.141 1 35.44 69 GLN B N 1
ATOM 2028 C CA . GLN B 1 69 ? -27.406 -22.219 -7.555 1 35.44 69 GLN B CA 1
ATOM 2029 C C . GLN B 1 69 ? -26.938 -20.828 -7.172 1 35.44 69 GLN B C 1
ATOM 2031 O O . GLN B 1 69 ? -26.875 -19.938 -8.023 1 35.44 69 GLN B O 1
ATOM 2036 N N . ALA B 1 70 ? -27.609 -20.188 -6.176 1 37.12 70 ALA B N 1
ATOM 2037 C CA . ALA B 1 70 ? -26.875 -19.031 -5.652 1 37.12 70 ALA B CA 1
ATOM 2038 C C . ALA B 1 70 ? -25.406 -19.078 -6.051 1 37.12 70 ALA B C 1
ATOM 2040 O O . ALA B 1 70 ? -24.656 -19.938 -5.594 1 37.12 70 ALA B O 1
ATOM 2041 N N . SER B 1 71 ? -25.234 -19.172 -7.398 1 40.94 71 SER B N 1
ATOM 2042 C CA . SER B 1 71 ? -23.812 -19.078 -7.73 1 40.94 71 SER B CA 1
ATOM 2043 C C . SER B 1 71 ? -23.031 -18.438 -6.594 1 40.94 71 SER B C 1
ATOM 2045 O O . SER B 1 71 ? -23.328 -17.312 -6.172 1 40.94 71 SER B O 1
ATOM 2047 N N . ALA B 1 72 ? -22.938 -18.875 -5.48 1 44.12 72 ALA B N 1
ATOM 2048 C CA . ALA B 1 72 ? -22.062 -18.359 -4.426 1 44.12 72 ALA B CA 1
ATOM 2049 C C . ALA B 1 72 ? -21.141 -17.281 -4.965 1 44.12 72 ALA B C 1
ATOM 2051 O O . ALA B 1 72 ? -20.062 -17.594 -5.504 1 44.12 72 ALA B O 1
ATOM 2052 N N . ALA B 1 73 ? -21.594 -16.391 -5.766 1 51.72 73 ALA B N 1
ATOM 2053 C CA . ALA B 1 73 ? -20.938 -15.297 -6.477 1 51.72 73 ALA B CA 1
ATOM 2054 C C . ALA B 1 73 ? -19.781 -14.727 -5.66 1 51.72 73 ALA B C 1
ATOM 2056 O O . ALA B 1 73 ? -20 -14.148 -4.59 1 51.72 73 ALA B O 1
ATOM 2057 N N . THR B 1 74 ? -18.719 -15.484 -5.473 1 80.69 74 THR B N 1
ATOM 2058 C CA . THR B 1 74 ? -17.547 -15.18 -4.648 1 80.69 74 THR B CA 1
ATOM 2059 C C . THR B 1 74 ? -17.047 -13.773 -4.926 1 80.69 74 THR B C 1
ATOM 2061 O O . THR B 1 74 ? -16.891 -13.383 -6.086 1 80.69 74 THR B O 1
ATOM 2064 N N . GLY B 1 75 ? -17.391 -12.93 -4.105 1 95.56 75 GLY B N 1
ATOM 2065 C CA . GLY B 1 75 ? -16.969 -11.539 -4.156 1 95.56 75 GLY B CA 1
ATOM 2066 C C . GLY B 1 75 ? -15.492 -11.367 -4.469 1 95.56 75 GLY B C 1
ATOM 2067 O O . GLY B 1 75 ? -14.75 -12.352 -4.512 1 95.56 75 GLY B O 1
ATOM 2068 N N . PRO B 1 76 ? -15.258 -10.242 -4.926 1 98.62 76 PRO B N 1
ATOM 2069 C CA . PRO B 1 76 ? -13.859 -10 -5.289 1 98.62 76 PRO B CA 1
ATOM 2070 C C . PRO B 1 76 ? -12.883 -10.391 -4.18 1 98.62 76 PRO B C 1
ATOM 2072 O O . PRO B 1 76 ? -11.781 -10.859 -4.457 1 98.62 76 PRO B O 1
ATOM 2075 N N . ALA B 1 77 ? -13.297 -10.211 -2.965 1 98.75 77 ALA B N 1
ATOM 2076 C CA . ALA B 1 77 ? -12.422 -10.594 -1.861 1 98.75 77 ALA B CA 1
ATOM 2077 C C . ALA B 1 77 ? -12.195 -12.102 -1.838 1 98.75 77 ALA B C 1
ATOM 2079 O O . ALA B 1 77 ? -11.078 -12.57 -1.62 1 98.75 77 ALA B O 1
ATOM 2080 N N . ALA B 1 78 ? -13.242 -12.805 -2.016 1 98.38 78 ALA B N 1
ATOM 2081 C CA . ALA B 1 78 ? -13.125 -14.258 -2.043 1 98.38 78 ALA B CA 1
ATOM 2082 C C . ALA B 1 78 ? -12.227 -14.719 -3.191 1 98.38 78 ALA B C 1
ATOM 2084 O O . ALA B 1 78 ? -11.422 -15.641 -3.029 1 98.38 78 ALA B O 1
ATOM 2085 N N . THR B 1 79 ? -12.406 -14.109 -4.332 1 98.69 79 THR B N 1
ATOM 2086 C CA . THR B 1 79 ? -11.555 -14.422 -5.473 1 98.69 79 THR B CA 1
ATOM 2087 C C . THR B 1 79 ? -10.094 -14.141 -5.152 1 98.69 79 THR B C 1
ATOM 2089 O O . THR B 1 79 ? -9.227 -14.977 -5.391 1 98.69 79 THR B O 1
ATOM 2092 N N . LEU B 1 80 ? -9.773 -12.961 -4.609 1 98.88 80 LEU B N 1
ATOM 2093 C CA . LEU B 1 80 ? -8.398 -12.594 -4.281 1 98.88 80 LEU B CA 1
ATOM 2094 C C . LEU B 1 80 ? -7.824 -13.523 -3.221 1 98.88 80 LEU B C 1
ATOM 2096 O O . LEU B 1 80 ? -6.664 -13.93 -3.307 1 98.88 80 LEU B O 1
ATOM 2100 N N . GLU B 1 81 ? -8.656 -13.852 -2.256 1 98.62 81 GLU B N 1
ATOM 2101 C CA . GLU B 1 81 ? -8.219 -14.781 -1.222 1 98.62 81 GLU B CA 1
ATOM 2102 C C . GLU B 1 81 ? -7.891 -16.156 -1.812 1 98.62 81 GLU B C 1
ATOM 2104 O O . GLU B 1 81 ? -6.898 -16.781 -1.434 1 98.62 81 GLU B O 1
ATOM 2109 N N . SER B 1 82 ? -8.703 -16.609 -2.707 1 98.44 82 SER B N 1
ATOM 2110 C CA . SER B 1 82 ? -8.43 -17.875 -3.387 1 98.44 82 SER B CA 1
ATOM 2111 C C . SER B 1 82 ? -7.156 -17.797 -4.215 1 98.44 82 SER B C 1
ATOM 2113 O O . SER B 1 82 ? -6.387 -18.75 -4.277 1 98.44 82 SER B O 1
ATOM 2115 N N . ALA B 1 83 ? -6.941 -16.672 -4.855 1 98.75 83 ALA B N 1
ATOM 2116 C CA . ALA B 1 83 ? -5.703 -16.469 -5.598 1 98.75 83 ALA B CA 1
ATOM 2117 C C . ALA B 1 83 ? -4.492 -16.516 -4.668 1 98.75 83 ALA B C 1
ATOM 2119 O O . ALA B 1 83 ? -3.438 -17.031 -5.039 1 98.75 83 ALA B O 1
ATOM 2120 N N . TYR B 1 84 ? -4.637 -15.977 -3.449 1 98.75 84 TYR B N 1
ATOM 2121 C CA . TYR B 1 84 ? -3.566 -16.062 -2.463 1 98.75 84 TYR B CA 1
ATOM 2122 C C . TYR B 1 84 ? -3.256 -17.516 -2.125 1 98.75 84 TYR B C 1
ATOM 2124 O O . TYR B 1 84 ? -2.092 -17.891 -1.959 1 98.75 84 TYR B O 1
ATOM 2132 N N . GLY B 1 85 ? -4.305 -18.297 -1.948 1 98.38 85 GLY B N 1
ATOM 2133 C CA . GLY B 1 85 ? -4.094 -19.719 -1.758 1 98.38 85 GLY B CA 1
ATOM 2134 C C . GLY B 1 85 ? -3.324 -20.375 -2.895 1 98.38 85 GLY B C 1
ATOM 2135 O O . GLY B 1 85 ? -2.4 -21.156 -2.66 1 98.38 85 GLY B O 1
ATOM 2136 N N . ALA B 1 86 ? -3.707 -20.047 -4.113 1 98.56 86 ALA B N 1
ATOM 2137 C CA . ALA B 1 86 ? -3.01 -20.547 -5.293 1 98.56 86 ALA B CA 1
ATOM 2138 C C . ALA B 1 86 ? -1.554 -20.094 -5.309 1 98.56 86 ALA B C 1
ATOM 2140 O O . ALA B 1 86 ? -0.667 -20.844 -5.73 1 98.56 86 ALA B O 1
ATOM 2141 N N . PHE B 1 87 ? -1.284 -18.875 -4.887 1 98.75 87 PHE B N 1
ATOM 2142 C CA . PHE B 1 87 ? 0.081 -18.375 -4.762 1 98.75 87 PHE B CA 1
ATOM 2143 C C . PHE B 1 87 ? 0.885 -19.25 -3.799 1 98.75 87 PHE B C 1
ATOM 2145 O O . PHE B 1 87 ? 2.041 -19.578 -4.074 1 98.75 87 PHE B O 1
ATOM 2152 N N . GLY B 1 88 ? 0.269 -19.578 -2.67 1 98 88 GLY B N 1
ATOM 2153 C CA . GLY B 1 88 ? 0.93 -20.469 -1.733 1 98 88 GLY B CA 1
ATOM 2154 C C . GLY B 1 88 ? 1.349 -21.781 -2.359 1 98 88 GLY B C 1
ATOM 2155 O O . GLY B 1 88 ? 2.477 -22.234 -2.16 1 98 88 GLY B O 1
ATOM 2156 N N . SER B 1 89 ? 0.467 -22.422 -3.086 1 97.5 89 SER B N 1
ATOM 2157 C CA . SER B 1 89 ? 0.75 -23.688 -3.76 1 97.5 89 SER B CA 1
ATOM 2158 C C . SER B 1 89 ? 1.855 -23.531 -4.797 1 97.5 89 SER B C 1
ATOM 2160 O O . SER B 1 89 ? 2.74 -24.375 -4.91 1 97.5 89 SER B O 1
ATOM 2162 N N . PHE B 1 90 ? 1.774 -22.453 -5.5 1 98.19 90 PHE B N 1
ATOM 2163 C CA . PHE B 1 90 ? 2.775 -22.141 -6.512 1 98.19 90 PHE B CA 1
ATOM 2164 C C . PHE B 1 90 ? 4.16 -22.016 -5.891 1 98.19 90 PHE B C 1
ATOM 2166 O O . PHE B 1 90 ? 5.129 -22.578 -6.398 1 98.19 90 PHE B O 1
ATOM 2173 N N . VAL B 1 91 ? 4.207 -21.281 -4.777 1 97.56 91 VAL B N 1
ATOM 2174 C CA . VAL B 1 91 ? 5.48 -21.062 -4.098 1 97.56 91 VAL B CA 1
ATOM 2175 C C . VAL B 1 91 ? 6.051 -22.391 -3.627 1 97.56 91 VAL B C 1
ATOM 2177 O O . VAL B 1 91 ? 7.266 -22.609 -3.686 1 97.56 91 VAL B O 1
ATOM 2180 N N . SER B 1 92 ? 5.27 -23.344 -3.209 1 95.94 92 SER B N 1
ATOM 2181 C CA . SER B 1 92 ? 5.703 -24.609 -2.65 1 95.94 92 SER B CA 1
ATOM 2182 C C . SER B 1 92 ? 6.062 -25.609 -3.752 1 95.94 92 SER B C 1
ATOM 2184 O O . SER B 1 92 ? 7.02 -26.375 -3.617 1 95.94 92 SER B O 1
ATOM 2186 N N . SER B 1 93 ? 5.422 -25.594 -4.875 1 96.5 93 SER B N 1
ATOM 2187 C CA . SER B 1 93 ? 5.555 -26.656 -5.867 1 96.5 93 SER B CA 1
ATOM 2188 C C . SER B 1 93 ? 6.25 -26.141 -7.129 1 96.5 93 SER B C 1
ATOM 2190 O O . SER B 1 93 ? 6.734 -26.938 -7.938 1 96.5 93 SER B O 1
ATOM 2192 N N . GLY B 1 94 ? 6.137 -24.875 -7.332 1 97 94 GLY B N 1
ATOM 2193 C CA . GLY B 1 94 ? 6.617 -24.297 -8.578 1 97 94 GLY B CA 1
ATOM 2194 C C . GLY B 1 94 ? 5.605 -24.391 -9.703 1 97 94 GLY B C 1
ATOM 2195 O O . GLY B 1 94 ? 5.828 -23.844 -10.789 1 97 94 GLY B O 1
ATOM 2196 N N . ASP B 1 95 ? 4.5 -25.047 -9.453 1 97.38 95 ASP B N 1
ATOM 2197 C CA . ASP B 1 95 ? 3.469 -25.188 -10.477 1 97.38 95 ASP B CA 1
ATOM 2198 C C . ASP B 1 95 ? 2.607 -23.938 -10.57 1 97.38 95 ASP B C 1
ATOM 2200 O O . ASP B 1 95 ? 1.881 -23.594 -9.641 1 97.38 95 ASP B O 1
ATOM 2204 N N . TYR B 1 96 ? 2.635 -23.297 -11.719 1 98.19 96 TYR B N 1
ATOM 2205 C CA . TYR B 1 96 ? 1.991 -22.016 -11.945 1 98.19 96 TYR B CA 1
ATOM 2206 C C . TYR B 1 96 ? 0.582 -22.188 -12.492 1 98.19 96 TYR B C 1
ATOM 2208 O O . TYR B 1 96 ? -0.176 -21.219 -12.602 1 98.19 96 TYR B O 1
ATOM 2216 N N . SER B 1 97 ? 0.121 -23.375 -12.812 1 97.75 97 SER B N 1
ATOM 2217 C CA . SER B 1 97 ? -1.094 -23.594 -13.586 1 97.75 97 SER B CA 1
ATOM 2218 C C . SER B 1 97 ? -2.326 -23.094 -12.844 1 97.75 97 SER B C 1
ATOM 2220 O O . SER B 1 97 ? -3.156 -22.391 -13.422 1 97.75 97 SER B O 1
ATOM 2222 N N . THR B 1 98 ? -2.455 -23.453 -11.578 1 97.44 98 THR B N 1
ATOM 2223 C CA . THR B 1 98 ? -3.621 -23.031 -10.812 1 97.44 98 THR B CA 1
ATOM 2224 C C . THR B 1 98 ? -3.639 -21.516 -10.656 1 97.44 98 THR B C 1
ATOM 2226 O O . THR B 1 98 ? -4.688 -20.875 -10.812 1 97.44 98 THR B O 1
ATOM 2229 N N . LEU B 1 99 ? -2.504 -20.906 -10.32 1 98.5 99 LEU B N 1
ATOM 2230 C CA . LEU B 1 99 ? -2.432 -19.453 -10.164 1 98.5 99 LEU B CA 1
ATOM 2231 C C . LEU B 1 99 ? -2.793 -18.75 -11.469 1 98.5 99 LEU B C 1
ATOM 2233 O O . LEU B 1 99 ? -3.51 -17.75 -11.461 1 98.5 99 LEU B O 1
ATOM 2237 N N . ASP B 1 100 ? -2.359 -19.312 -12.562 1 98.69 100 ASP B N 1
ATOM 2238 C CA . ASP B 1 100 ? -2.637 -18.75 -13.883 1 98.69 100 ASP B CA 1
ATOM 2239 C C . ASP B 1 100 ? -4.137 -18.625 -14.125 1 98.69 100 ASP B C 1
ATOM 2241 O O . ASP B 1 100 ? -4.586 -17.703 -14.812 1 98.69 100 ASP B O 1
ATOM 2245 N N . SER B 1 101 ? -4.91 -19.469 -13.625 1 98.5 101 SER B N 1
ATOM 2246 C CA . SER B 1 101 ? -6.34 -19.531 -13.891 1 98.5 101 SER B CA 1
ATOM 2247 C C . SER B 1 101 ? -7.078 -18.344 -13.281 1 98.5 101 SER B C 1
ATOM 2249 O O . SER B 1 101 ? -8.242 -18.109 -13.609 1 98.5 101 SER B O 1
ATOM 2251 N N . PHE B 1 102 ? -6.488 -17.547 -12.461 1 98.75 102 PHE B N 1
ATOM 2252 C CA . PHE B 1 102 ? -7.141 -16.422 -11.812 1 98.75 102 PHE B CA 1
ATOM 2253 C C . PHE B 1 102 ? -6.984 -15.148 -12.656 1 98.75 102 PHE B C 1
ATOM 2255 O O . PHE B 1 102 ? -7.547 -14.109 -12.32 1 98.75 102 PHE B O 1
ATOM 2262 N N . PHE B 1 103 ? -6.25 -15.188 -13.758 1 98.88 103 PHE B N 1
ATOM 2263 C CA . PHE B 1 103 ? -5.969 -13.984 -14.539 1 98.88 103 PHE B CA 1
ATOM 2264 C C . PHE B 1 103 ? -6.621 -14.07 -15.914 1 98.88 103 PHE B C 1
ATOM 2266 O O . PHE B 1 103 ? -6.891 -15.172 -16.406 1 98.88 103 PHE B O 1
ATOM 2273 N N . THR B 1 104 ? -6.926 -12.945 -16.531 1 98.62 104 THR B N 1
ATOM 2274 C CA . THR B 1 104 ? -7.426 -12.852 -17.891 1 98.62 104 THR B CA 1
ATOM 2275 C C . THR B 1 104 ? -6.281 -12.625 -18.875 1 98.62 104 THR B C 1
ATOM 2277 O O . THR B 1 104 ? -5.16 -12.312 -18.469 1 98.62 104 THR B O 1
ATOM 2280 N N . ASN B 1 105 ? -6.555 -12.75 -20.109 1 98.44 105 ASN B N 1
ATOM 2281 C CA . ASN B 1 105 ? -5.535 -12.578 -21.141 1 98.44 105 ASN B CA 1
ATOM 2282 C C . ASN B 1 105 ? -5.074 -11.125 -21.234 1 98.44 105 ASN B C 1
ATOM 2284 O O . ASN B 1 105 ? -4.047 -10.844 -21.859 1 98.44 105 ASN B O 1
ATOM 2288 N N . ASP B 1 106 ? -5.812 -10.211 -20.641 1 98.44 106 ASP B N 1
ATOM 2289 C CA . ASP B 1 106 ? -5.457 -8.797 -20.719 1 98.44 106 ASP B CA 1
ATOM 2290 C C . ASP B 1 106 ? -5.285 -8.195 -19.328 1 98.44 106 ASP B C 1
ATOM 2292 O O . ASP B 1 106 ? -5.406 -6.98 -19.156 1 98.44 106 ASP B O 1
ATOM 2296 N N . THR B 1 107 ? -5.094 -9.039 -18.328 1 98.88 107 THR B N 1
ATOM 2297 C CA . THR B 1 107 ? -4.867 -8.555 -16.969 1 98.88 107 THR B CA 1
ATOM 2298 C C . THR B 1 107 ? -3.764 -7.504 -16.953 1 98.88 107 THR B C 1
ATOM 2300 O O . THR B 1 107 ? -2.711 -7.684 -17.562 1 98.88 107 THR B O 1
ATOM 2303 N N . THR B 1 108 ? -4.02 -6.367 -16.312 1 98.94 108 THR B N 1
ATOM 2304 C CA . THR B 1 108 ? -2.984 -5.379 -16.031 1 98.94 108 THR B CA 1
ATOM 2305 C C . THR B 1 108 ? -2.373 -5.617 -14.648 1 98.94 108 THR B C 1
ATOM 2307 O O . THR B 1 108 ? -3.086 -5.934 -13.695 1 98.94 108 THR B O 1
ATOM 2310 N N . TRP B 1 109 ? -1.047 -5.527 -14.562 1 98.88 109 TRP B N 1
ATOM 2311 C CA . TRP B 1 109 ? -0.285 -5.801 -13.344 1 98.88 109 TRP B CA 1
ATOM 2312 C C . TRP B 1 109 ? 0.736 -4.699 -13.086 1 98.88 109 TRP B C 1
ATOM 2314 O O . TRP B 1 109 ? 1.657 -4.496 -13.875 1 98.88 109 TRP B O 1
ATOM 2324 N N . LEU B 1 110 ? 0.557 -4 -11.922 1 98.88 110 LEU B N 1
ATOM 2325 C CA . LEU B 1 110 ? 1.494 -2.957 -11.523 1 98.88 110 LEU B CA 1
ATOM 2326 C C . LEU B 1 110 ? 2.07 -3.248 -10.141 1 98.88 110 LEU B C 1
ATOM 2328 O O . LEU B 1 110 ? 1.333 -3.609 -9.219 1 98.88 110 LEU B O 1
ATOM 2332 N N . SER B 1 111 ? 3.369 -3.176 -10.023 1 98.69 111 SER B N 1
ATOM 2333 C CA . SER B 1 111 ? 4.062 -3.34 -8.75 1 98.69 111 SER B CA 1
ATOM 2334 C C . SER B 1 111 ? 5.246 -2.387 -8.633 1 98.69 111 SER B C 1
ATOM 2336 O O . SER B 1 111 ? 5.965 -2.164 -9.609 1 98.69 111 SER B O 1
ATOM 2338 N N . ASN B 1 112 ? 5.465 -1.892 -7.41 1 98.31 112 ASN B N 1
ATOM 2339 C CA . ASN B 1 112 ? 6.645 -1.061 -7.207 1 98.31 112 ASN B CA 1
ATOM 2340 C C . ASN B 1 112 ? 7.836 -1.888 -6.734 1 98.31 112 ASN B C 1
ATOM 2342 O O . ASN B 1 112 ? 8.898 -1.338 -6.43 1 98.31 112 ASN B O 1
ATOM 2346 N N . VAL B 1 113 ? 7.73 -3.146 -6.66 1 97.75 113 VAL B N 1
ATOM 2347 C CA . VAL B 1 113 ? 8.797 -3.975 -6.105 1 97.75 113 VAL B CA 1
ATOM 2348 C C . VAL B 1 113 ? 9.977 -4.02 -7.074 1 97.75 113 VAL B C 1
ATOM 2350 O O . VAL B 1 113 ? 9.789 -4.004 -8.289 1 97.75 113 VAL B O 1
ATOM 2353 N N . ASN B 1 114 ? 11.164 -4.043 -6.488 1 96.62 114 ASN B N 1
ATOM 2354 C CA . ASN B 1 114 ? 12.391 -4.316 -7.234 1 96.62 114 ASN B CA 1
ATOM 2355 C C . ASN B 1 114 ? 12.547 -3.369 -8.422 1 96.62 114 ASN B C 1
ATOM 2357 O O . ASN B 1 114 ? 12.805 -3.809 -9.539 1 96.62 114 ASN B O 1
ATOM 2361 N N . GLY B 1 115 ? 12.383 -2.127 -8.141 1 94.25 115 GLY B N 1
ATOM 2362 C CA . GLY B 1 115 ? 12.555 -1.092 -9.148 1 94.25 115 GLY B CA 1
ATOM 2363 C C . GLY B 1 115 ? 11.305 -0.862 -9.977 1 94.25 115 GLY B C 1
ATOM 2364 O O . GLY B 1 115 ? 11.289 0.007 -10.852 1 94.25 115 GLY B O 1
ATOM 2365 N N . GLY B 1 116 ? 10.258 -1.632 -9.797 1 97.38 116 GLY B N 1
ATOM 2366 C CA . GLY B 1 116 ? 8.992 -1.441 -10.484 1 97.38 116 GLY B CA 1
ATOM 2367 C C . GLY B 1 116 ? 8.734 -2.479 -11.562 1 97.38 116 GLY B C 1
ATOM 2368 O O . GLY B 1 116 ? 9.672 -2.963 -12.203 1 97.38 116 GLY B O 1
ATOM 2369 N N . PHE B 1 117 ? 7.488 -2.859 -11.719 1 98.19 117 PHE B N 1
ATOM 2370 C CA . PHE B 1 117 ? 7.039 -3.799 -12.742 1 98.19 117 PHE B CA 1
ATOM 2371 C C . PHE B 1 117 ? 5.719 -3.348 -13.352 1 98.19 117 PHE B C 1
ATOM 2373 O O . PHE B 1 117 ? 4.789 -2.98 -12.625 1 98.19 117 PHE B O 1
ATOM 2380 N N . GLN B 1 118 ? 5.641 -3.275 -14.609 1 98.44 118 GLN B N 1
ATOM 2381 C CA . GLN B 1 118 ? 4.414 -3.02 -15.359 1 98.44 118 GLN B CA 1
ATOM 2382 C C . GLN B 1 118 ? 4.141 -4.141 -16.359 1 98.44 118 GLN B C 1
ATOM 2384 O O . GLN B 1 118 ? 4.938 -4.375 -17.266 1 98.44 118 GLN B O 1
ATOM 2389 N N . GLY B 1 119 ? 3.023 -4.824 -16.109 1 98.69 119 GLY B N 1
ATOM 2390 C CA . GLY B 1 119 ? 2.674 -5.945 -16.969 1 98.69 119 GLY B CA 1
ATOM 2391 C C . GLY B 1 119 ? 1.293 -5.816 -17.594 1 98.69 119 GLY B C 1
ATOM 2392 O O . GLY B 1 119 ? 0.42 -5.148 -17.031 1 98.69 119 GLY B O 1
ATOM 2393 N N . LYS B 1 120 ? 1.145 -6.461 -18.688 1 98.69 120 LYS B N 1
ATOM 2394 C CA . LYS B 1 120 ? -0.128 -6.621 -19.391 1 98.69 120 LYS B CA 1
ATOM 2395 C C . LYS B 1 120 ? -0.264 -8.023 -19.969 1 98.69 120 LYS B C 1
ATOM 2397 O O . LYS B 1 120 ? 0.569 -8.453 -20.781 1 98.69 120 LYS B O 1
ATOM 2402 N N . GLY B 1 121 ? -1.33 -8.641 -19.516 1 98.56 121 GLY B N 1
ATOM 2403 C CA . GLY B 1 121 ? -1.606 -9.977 -20.016 1 98.56 121 GLY B CA 1
ATOM 2404 C C . GLY B 1 121 ? -0.923 -11.07 -19.219 1 98.56 121 GLY B C 1
ATOM 2405 O O . GLY B 1 121 ? -0.056 -10.789 -18.391 1 98.56 121 GLY B O 1
ATOM 2406 N N . LYS B 1 122 ? -1.284 -12.289 -19.547 1 98.38 122 LYS B N 1
ATOM 2407 C CA . LYS B 1 122 ? -0.871 -13.453 -18.781 1 98.38 122 LYS B CA 1
ATOM 2408 C C . LYS B 1 122 ? 0.632 -13.695 -18.891 1 98.38 122 LYS B C 1
ATOM 2410 O O . LYS B 1 122 ? 1.271 -14.164 -17.953 1 98.38 122 LYS B O 1
ATOM 2415 N N . ALA B 1 123 ? 1.146 -13.453 -20.078 1 97.88 123 ALA B N 1
ATOM 2416 C CA . ALA B 1 123 ? 2.578 -13.672 -20.25 1 97.88 123 ALA B CA 1
ATOM 2417 C C . ALA B 1 123 ? 3.389 -12.797 -19.297 1 97.88 123 ALA B C 1
ATOM 2419 O O . ALA B 1 123 ? 4.344 -13.266 -18.672 1 97.88 123 ALA B O 1
ATOM 2420 N N . ASP B 1 124 ? 3 -11.555 -19.156 1 98.62 124 ASP B N 1
ATOM 2421 C CA . ASP B 1 124 ? 3.707 -10.641 -18.266 1 98.62 124 ASP B CA 1
ATOM 2422 C C . ASP B 1 124 ? 3.473 -11 -16.797 1 98.62 124 ASP B C 1
ATOM 2424 O O . ASP B 1 124 ? 4.391 -10.93 -15.984 1 98.62 124 ASP B O 1
ATOM 2428 N N . VAL B 1 125 ? 2.246 -11.352 -16.484 1 98.81 125 VAL B N 1
ATOM 2429 C CA . VAL B 1 125 ? 1.969 -11.773 -15.125 1 98.81 125 VAL B CA 1
ATOM 2430 C C . VAL B 1 125 ? 2.824 -12.992 -14.773 1 98.81 125 VAL B C 1
ATOM 2432 O O . VAL B 1 125 ? 3.42 -13.047 -13.695 1 98.81 125 VAL B O 1
ATOM 2435 N N . LYS B 1 126 ? 2.932 -13.914 -15.695 1 98.5 126 LYS B N 1
ATOM 2436 C CA . LYS B 1 126 ? 3.764 -15.094 -15.484 1 98.5 126 LYS B CA 1
ATOM 2437 C C . LYS B 1 126 ? 5.227 -14.711 -15.281 1 98.5 126 LYS B C 1
ATOM 2439 O O . LYS B 1 126 ? 5.922 -15.305 -14.453 1 98.5 126 LYS B O 1
ATOM 2444 N N . ARG B 1 127 ? 5.684 -13.766 -16.016 1 98.31 127 ARG B N 1
ATOM 2445 C CA . ARG B 1 127 ? 7.051 -13.273 -15.875 1 98.31 127 ARG B CA 1
ATOM 2446 C C . ARG B 1 127 ? 7.297 -12.742 -14.469 1 98.31 127 ARG B C 1
ATOM 2448 O O . ARG B 1 127 ? 8.359 -12.969 -13.891 1 98.31 127 ARG B O 1
ATOM 2455 N N . PHE B 1 128 ? 6.379 -11.984 -13.914 1 98.75 128 PHE B N 1
ATOM 2456 C CA . PHE B 1 128 ? 6.477 -11.477 -12.555 1 98.75 128 PHE B CA 1
ATOM 2457 C C . PHE B 1 128 ? 6.625 -12.625 -11.555 1 98.75 128 PHE B C 1
ATOM 2459 O O . PHE B 1 128 ? 7.492 -12.586 -10.68 1 98.75 128 PHE B O 1
ATOM 2466 N N . PHE B 1 129 ? 5.773 -13.609 -11.727 1 98.69 129 PHE B N 1
ATOM 2467 C CA . PHE B 1 129 ? 5.77 -14.703 -10.758 1 98.69 129 PHE B CA 1
ATOM 2468 C C . PHE B 1 129 ? 6.984 -15.602 -10.953 1 98.69 129 PHE B C 1
ATOM 2470 O O . PHE B 1 129 ? 7.496 -16.172 -9.992 1 98.69 129 PHE B O 1
ATOM 2477 N N . ALA B 1 130 ? 7.523 -15.758 -12.18 1 97.94 130 ALA B N 1
ATOM 2478 C CA . ALA B 1 130 ? 8.781 -16.469 -12.398 1 97.94 130 ALA B CA 1
ATOM 2479 C C . ALA B 1 130 ? 9.93 -15.789 -11.656 1 97.94 130 ALA B C 1
ATOM 2481 O O . ALA B 1 130 ? 10.758 -16.453 -11.031 1 97.94 130 ALA B O 1
ATOM 2482 N N . TRP B 1 131 ? 9.938 -14.523 -11.75 1 98.38 131 TRP B N 1
ATOM 2483 C CA . TRP B 1 131 ? 10.93 -13.766 -10.984 1 98.38 131 TRP B CA 1
ATOM 2484 C C . TRP B 1 131 ? 10.773 -14.016 -9.492 1 98.38 131 TRP B C 1
ATOM 2486 O O . TRP B 1 131 ? 11.758 -14.266 -8.789 1 98.38 131 TRP B O 1
ATOM 2496 N N . ASN B 1 132 ? 9.547 -13.852 -9.047 1 98.5 132 ASN B N 1
ATOM 2497 C CA . ASN B 1 132 ? 9.297 -14.055 -7.629 1 98.5 132 ASN B CA 1
ATOM 2498 C C . ASN B 1 132 ? 9.773 -15.43 -7.164 1 98.5 132 ASN B C 1
ATOM 2500 O O . ASN B 1 132 ? 10.445 -15.539 -6.137 1 98.5 132 ASN B O 1
ATOM 2504 N N . LEU B 1 133 ? 9.508 -16.469 -7.938 1 97.62 133 LEU B N 1
ATOM 2505 C CA . LEU B 1 133 ? 9.922 -17.828 -7.594 1 97.62 133 LEU B CA 1
ATOM 2506 C C . LEU B 1 133 ? 11.438 -17.953 -7.582 1 97.62 133 LEU B C 1
ATOM 2508 O O . LEU B 1 133 ? 12.008 -18.609 -6.707 1 97.62 133 LEU B O 1
ATOM 2512 N N . ALA B 1 134 ? 12.078 -17.328 -8.469 1 97.25 134 ALA B N 1
ATOM 2513 C CA . ALA B 1 134 ? 13.523 -17.438 -8.625 1 97.25 134 ALA B CA 1
ATOM 2514 C C . ALA B 1 134 ? 14.25 -16.641 -7.547 1 97.25 134 ALA B C 1
ATOM 2516 O O . ALA B 1 134 ? 15.312 -17.047 -7.07 1 97.25 134 ALA B O 1
ATOM 2517 N N . ALA B 1 135 ? 13.68 -15.555 -7.109 1 98.31 135 ALA B N 1
ATOM 2518 C CA . ALA B 1 135 ? 14.414 -14.602 -6.285 1 98.31 135 ALA B CA 1
ATOM 2519 C C . ALA B 1 135 ? 13.961 -14.664 -4.828 1 98.31 135 ALA B C 1
ATOM 2521 O O . ALA B 1 135 ? 14.703 -14.281 -3.924 1 98.31 135 ALA B O 1
ATOM 2522 N N . ASN B 1 136 ? 12.805 -15.094 -4.566 1 98.69 136 ASN B N 1
ATOM 2523 C CA . ASN B 1 136 ? 12.141 -14.883 -3.287 1 98.69 136 ASN B CA 1
ATOM 2524 C C . ASN B 1 136 ? 11.836 -16.203 -2.59 1 98.69 136 ASN B C 1
ATOM 2526 O O . ASN B 1 136 ? 11.117 -17.047 -3.129 1 98.69 136 ASN B O 1
ATOM 2530 N N . ALA B 1 137 ? 12.406 -16.422 -1.419 1 98.62 137 ALA B N 1
ATOM 2531 C CA . ALA B 1 137 ? 12.039 -17.531 -0.547 1 98.62 137 ALA B CA 1
ATOM 2532 C C . ALA B 1 137 ? 10.984 -17.109 0.476 1 98.62 137 ALA B C 1
ATOM 2534 O O . ALA B 1 137 ? 11.32 -16.766 1.61 1 98.62 137 ALA B O 1
ATOM 2535 N N . VAL B 1 138 ? 9.734 -17.203 0.102 1 98.75 138 VAL B N 1
ATOM 2536 C CA . VAL B 1 138 ? 8.633 -16.766 0.949 1 98.75 138 VAL B CA 1
ATOM 2537 C C . VAL B 1 138 ? 8.391 -17.781 2.057 1 98.75 138 VAL B C 1
ATOM 2539 O O . VAL B 1 138 ? 8.227 -18.969 1.785 1 98.75 138 VAL B O 1
ATOM 2542 N N . SER B 1 139 ? 8.398 -17.328 3.275 1 98.5 139 SER B N 1
ATOM 2543 C CA . SER B 1 139 ? 8.18 -18.234 4.398 1 98.5 139 SER B CA 1
ATOM 2544 C C . SER B 1 139 ? 6.805 -18.016 5.02 1 98.5 139 SER B C 1
ATOM 2546 O O . SER B 1 139 ? 6.289 -18.891 5.723 1 98.5 139 SER B O 1
ATOM 2548 N N . SER B 1 140 ? 6.246 -16.859 4.898 1 98.62 140 SER B N 1
ATOM 2549 C CA . SER B 1 140 ? 4.93 -16.531 5.434 1 98.62 140 SER B CA 1
ATOM 2550 C C . SER B 1 140 ? 4.191 -15.562 4.527 1 98.62 140 SER B C 1
ATOM 2552 O O . SER B 1 140 ? 4.793 -14.625 3.996 1 98.62 140 SER B O 1
ATOM 2554 N N . PHE B 1 141 ? 2.924 -15.734 4.297 1 98.75 141 PHE B N 1
ATOM 2555 C CA . PHE B 1 141 ? 2.01 -14.906 3.518 1 98.75 141 PHE B CA 1
ATOM 2556 C C . PHE B 1 141 ? 0.608 -14.938 4.117 1 98.75 141 PHE B C 1
ATOM 2558 O O . PHE B 1 141 ? -0.124 -15.914 3.947 1 98.75 141 PHE B O 1
ATOM 2565 N N . ARG B 1 142 ? 0.173 -13.891 4.797 1 98.69 142 ARG B N 1
ATOM 2566 C CA . ARG B 1 142 ? -1.043 -13.898 5.602 1 98.69 142 ARG B CA 1
ATOM 2567 C C . ARG B 1 142 ? -1.889 -12.656 5.324 1 98.69 142 ARG B C 1
ATOM 2569 O O . ARG B 1 142 ? -1.501 -11.547 5.68 1 98.69 142 ARG B O 1
ATOM 2576 N N . PRO B 1 143 ? -3.037 -12.852 4.609 1 98.75 143 PRO B N 1
ATOM 2577 C CA . PRO B 1 143 ? -3.936 -11.703 4.477 1 98.75 143 PRO B CA 1
ATOM 2578 C C . PRO B 1 143 ? -4.391 -11.148 5.824 1 98.75 143 PRO B C 1
ATOM 2580 O O . PRO B 1 143 ? -4.719 -11.914 6.734 1 98.75 143 PRO B O 1
ATOM 2583 N N . LEU B 1 144 ? -4.363 -9.828 5.941 1 98.69 144 LEU B N 1
ATOM 2584 C CA . LEU B 1 144 ? -4.715 -9.172 7.195 1 98.69 144 LEU B CA 1
ATOM 2585 C C . LEU B 1 144 ? -6.125 -8.594 7.129 1 98.69 144 LEU B C 1
ATOM 2587 O O . LEU B 1 144 ? -6.836 -8.57 8.133 1 98.69 144 LEU B O 1
ATOM 2591 N N . GLN B 1 145 ? -6.469 -8.117 6.02 1 98.5 145 GLN B N 1
ATOM 2592 C CA . GLN B 1 145 ? -7.734 -7.418 5.848 1 98.5 145 GLN B CA 1
ATOM 2593 C C . GLN B 1 145 ? -8.133 -7.348 4.375 1 98.5 145 GLN B C 1
ATOM 2595 O O . GLN B 1 145 ? -7.27 -7.297 3.496 1 98.5 145 GLN B O 1
ATOM 2600 N N . PHE B 1 146 ? -9.461 -7.367 4.188 1 98.88 146 PHE B N 1
ATOM 2601 C CA . PHE B 1 146 ? -10.047 -7.066 2.887 1 98.88 146 PHE B CA 1
ATOM 2602 C C . PHE B 1 146 ? -11.078 -5.949 3 1 98.88 146 PHE B C 1
ATOM 2604 O O . PHE B 1 146 ? -11.805 -5.871 3.99 1 98.88 146 PHE B O 1
ATOM 2611 N N . VAL B 1 147 ? -11.094 -5.086 1.98 1 98.94 147 VAL B N 1
ATOM 2612 C CA . VAL B 1 147 ? -12.156 -4.121 1.724 1 98.94 147 VAL B CA 1
ATOM 2613 C C . VAL B 1 147 ? -12.672 -4.289 0.297 1 98.94 147 VAL B C 1
ATOM 2615 O O . VAL B 1 147 ? -11.906 -4.195 -0.664 1 98.94 147 VAL B O 1
ATOM 2618 N N . GLU B 1 148 ? -13.969 -4.582 0.132 1 98.81 148 GLU B N 1
ATOM 2619 C CA . GLU B 1 148 ? -14.484 -4.777 -1.219 1 98.81 148 GLU B CA 1
ATOM 2620 C C . GLU B 1 148 ? -15.672 -3.861 -1.49 1 98.81 148 GLU B C 1
ATOM 2622 O O . GLU B 1 148 ? -16.391 -3.48 -0.565 1 98.81 148 GLU B O 1
ATOM 2627 N N . GLN B 1 149 ? -15.781 -3.457 -2.697 1 98.69 149 GLN B N 1
ATOM 2628 C CA . GLN B 1 149 ? -16.875 -2.639 -3.211 1 98.69 149 GLN B CA 1
ATOM 2629 C C . GLN B 1 149 ? -17.156 -2.949 -4.68 1 98.69 149 GLN B C 1
ATOM 2631 O O . GLN B 1 149 ? -16.312 -2.686 -5.543 1 98.69 149 GLN B O 1
ATOM 2636 N N . GLY B 1 150 ? -18.375 -3.393 -4.945 1 98.06 150 GLY B N 1
ATOM 2637 C CA . GLY B 1 150 ? -18.609 -3.84 -6.305 1 98.06 150 GLY B CA 1
ATOM 2638 C C . GLY B 1 150 ? -17.656 -4.918 -6.766 1 98.06 150 GLY B C 1
ATOM 2639 O O . GLY B 1 150 ? -17.531 -5.961 -6.117 1 98.06 150 GLY B O 1
ATOM 2640 N N . ASN B 1 151 ? -16.938 -4.648 -7.844 1 98.62 151 ASN B N 1
ATOM 2641 C CA . ASN B 1 151 ? -15.992 -5.613 -8.391 1 98.62 151 ASN B CA 1
ATOM 2642 C C . ASN B 1 151 ? -14.555 -5.281 -7.984 1 98.62 151 ASN B C 1
ATOM 2644 O O . ASN B 1 151 ? -13.602 -5.812 -8.562 1 98.62 151 ASN B O 1
ATOM 2648 N N . LYS B 1 152 ? -14.406 -4.375 -7.07 1 98.94 152 LYS B N 1
ATOM 2649 C CA . LYS B 1 152 ? -13.078 -3.984 -6.602 1 98.94 152 LYS B CA 1
ATOM 2650 C C . LYS B 1 152 ? -12.797 -4.547 -5.211 1 98.94 152 LYS B C 1
ATOM 2652 O O . LYS B 1 152 ? -13.711 -4.711 -4.406 1 98.94 152 LYS B O 1
ATOM 2657 N N . VAL B 1 153 ? -11.57 -4.84 -4.938 1 98.94 153 VAL B N 1
ATOM 2658 C CA . VAL B 1 153 ? -11.125 -5.309 -3.631 1 98.94 153 VAL B CA 1
ATOM 2659 C C . VAL B 1 153 ? -9.734 -4.766 -3.328 1 98.94 153 VAL B C 1
ATOM 2661 O O . VAL B 1 153 ? -8.891 -4.68 -4.223 1 98.94 153 VAL B O 1
ATOM 2664 N N . ALA B 1 154 ? -9.531 -4.328 -2.143 1 99 154 ALA B N 1
ATOM 2665 C CA . ALA B 1 154 ? -8.234 -3.986 -1.57 1 99 154 ALA B CA 1
ATOM 2666 C C . ALA B 1 154 ? -7.898 -4.891 -0.389 1 99 154 ALA B C 1
ATOM 2668 O O . ALA B 1 154 ? -8.797 -5.316 0.349 1 99 154 ALA B O 1
ATOM 2669 N N . SER B 1 155 ? -6.582 -5.172 -0.207 1 98.94 155 SER B N 1
ATOM 2670 C CA . SER B 1 155 ? -6.164 -6.047 0.881 1 98.94 155 SER B CA 1
ATOM 2671 C C . SER B 1 155 ? -4.809 -5.633 1.438 1 98.94 155 SER B C 1
ATOM 2673 O O . SER B 1 155 ? -3.973 -5.09 0.71 1 98.94 155 SER B O 1
ATOM 2675 N N . LEU B 1 156 ? -4.664 -5.793 2.705 1 98.94 156 LEU B N 1
ATOM 2676 C CA . LEU B 1 156 ? -3.359 -5.816 3.357 1 98.94 156 LEU B CA 1
ATOM 2677 C C . LEU B 1 156 ? -2.895 -7.25 3.59 1 98.94 156 LEU B C 1
ATOM 2679 O O . LEU B 1 156 ? -3.691 -8.109 3.979 1 98.94 156 LEU B O 1
ATOM 2683 N N . VAL B 1 157 ? -1.594 -7.414 3.326 1 98.94 157 VAL B N 1
ATOM 2684 C CA . VAL B 1 157 ? -1.03 -8.75 3.461 1 98.94 157 VAL B CA 1
ATOM 2685 C C . VAL B 1 157 ? 0.297 -8.68 4.211 1 98.94 157 VAL B C 1
ATOM 2687 O O . VAL B 1 157 ? 1.2 -7.938 3.82 1 98.94 157 VAL B O 1
ATOM 2690 N N . ALA B 1 158 ? 0.427 -9.438 5.289 1 98.88 158 ALA B N 1
ATOM 2691 C CA . ALA B 1 158 ? 1.726 -9.633 5.93 1 98.88 158 ALA B CA 1
ATOM 2692 C C . ALA B 1 158 ? 2.535 -10.703 5.203 1 98.88 158 ALA B C 1
ATOM 2694 O O . ALA B 1 158 ? 2.068 -11.828 5.023 1 98.88 158 ALA B O 1
ATOM 2695 N N . MET B 1 159 ? 3.703 -10.312 4.727 1 98.88 159 MET B N 1
ATOM 2696 C CA . MET B 1 159 ? 4.582 -11.234 4.027 1 98.88 159 MET B CA 1
ATOM 2697 C C . MET B 1 159 ? 5.973 -11.25 4.652 1 98.88 159 MET B C 1
ATOM 2699 O O . MET B 1 159 ? 6.5 -10.195 5.02 1 98.88 159 MET B O 1
ATOM 2703 N N . ALA B 1 160 ? 6.543 -12.43 4.82 1 98.88 160 ALA B N 1
ATOM 2704 C CA . ALA B 1 160 ? 7.918 -12.586 5.285 1 98.88 160 ALA B CA 1
ATOM 2705 C C . ALA B 1 160 ? 8.664 -13.617 4.438 1 98.88 160 ALA B C 1
ATOM 2707 O O . ALA B 1 160 ? 8.055 -14.469 3.799 1 98.88 160 ALA B O 1
ATOM 2708 N N . GLY B 1 161 ? 9.977 -13.492 4.391 1 98.81 161 GLY B N 1
ATOM 2709 C CA . GLY B 1 161 ? 10.859 -14.375 3.648 1 98.81 161 GLY B CA 1
ATOM 2710 C C . GLY B 1 161 ? 12.297 -13.891 3.627 1 98.81 161 GLY B C 1
ATOM 2711 O O . GLY B 1 161 ? 12.742 -13.211 4.551 1 98.81 161 GLY B O 1
ATOM 2712 N N . SER B 1 162 ? 12.977 -14.375 2.633 1 98.88 162 SER B N 1
ATOM 2713 C CA . SER B 1 162 ? 14.359 -13.961 2.404 1 98.88 162 SER B CA 1
ATOM 2714 C C . SER B 1 162 ? 14.695 -13.961 0.917 1 98.88 162 SER B C 1
ATOM 2716 O O . SER B 1 162 ? 14.031 -14.633 0.124 1 98.88 162 SER B O 1
ATOM 2718 N N . GLY B 1 163 ? 15.602 -13.086 0.54 1 98.75 163 GLY B N 1
ATOM 2719 C CA . GLY B 1 163 ? 16.141 -13.18 -0.81 1 98.75 163 GLY B CA 1
ATOM 2720 C C . GLY B 1 163 ? 16.984 -14.414 -1.032 1 98.75 163 GLY B C 1
ATOM 2721 O O . GLY B 1 163 ? 17.875 -14.703 -0.235 1 98.75 163 GLY B O 1
ATOM 2722 N N . LYS B 1 164 ? 16.781 -15.109 -2.08 1 98.5 164 LYS B N 1
ATOM 2723 C CA . LYS B 1 164 ? 17.531 -16.328 -2.336 1 98.5 164 LYS B CA 1
ATOM 2724 C C . LYS B 1 164 ? 19 -16.016 -2.635 1 98.5 164 LYS B C 1
ATOM 2726 O O . LYS B 1 164 ? 19.891 -16.75 -2.199 1 98.5 164 LYS B O 1
ATOM 2731 N N . ALA B 1 165 ? 19.25 -14.93 -3.311 1 97.81 165 ALA B N 1
ATOM 2732 C CA . ALA B 1 165 ? 20.609 -14.57 -3.699 1 97.81 165 ALA B CA 1
ATOM 2733 C C . ALA B 1 165 ? 21.375 -13.953 -2.529 1 97.81 165 ALA B C 1
ATOM 2735 O O . ALA B 1 165 ? 22.578 -14.172 -2.381 1 97.81 165 ALA B O 1
ATOM 2736 N N . THR B 1 166 ? 20.688 -13.258 -1.653 1 98.12 166 THR B N 1
ATOM 2737 C CA . THR B 1 166 ? 21.359 -12.461 -0.636 1 98.12 166 THR B CA 1
ATOM 2738 C C . THR B 1 166 ? 21.312 -13.156 0.72 1 98.12 166 THR B C 1
ATOM 2740 O O . THR B 1 166 ? 22.094 -12.836 1.615 1 98.12 166 THR B O 1
ATOM 2743 N N . GLY B 1 167 ? 20.344 -13.945 0.886 1 98.56 167 GLY B N 1
ATOM 2744 C CA . GLY B 1 167 ? 20.078 -14.531 2.193 1 98.56 167 GLY B CA 1
ATOM 2745 C C . GLY B 1 167 ? 19.453 -13.547 3.166 1 98.56 167 GLY B C 1
ATOM 2746 O O . GLY B 1 167 ? 19.141 -13.898 4.305 1 98.56 167 GLY B O 1
ATOM 2747 N N . ARG B 1 168 ? 19.266 -12.336 2.797 1 98.62 168 ARG B N 1
ATOM 2748 C CA . ARG B 1 168 ? 18.719 -11.297 3.666 1 98.62 168 ARG B CA 1
ATOM 2749 C C . ARG B 1 168 ? 17.25 -11.531 3.959 1 98.62 168 ARG B C 1
ATOM 2751 O O . ARG B 1 168 ? 16.438 -11.688 3.037 1 98.62 168 ARG B O 1
ATOM 2758 N N . PRO B 1 169 ? 16.859 -11.602 5.301 1 98.88 169 PRO B N 1
ATOM 2759 C CA . PRO B 1 169 ? 15.438 -11.734 5.641 1 98.88 169 PRO B CA 1
ATOM 2760 C C . PRO B 1 169 ? 14.664 -10.43 5.477 1 98.88 169 PRO B C 1
ATOM 2762 O O . PRO B 1 169 ? 15.266 -9.352 5.434 1 98.88 169 PRO B O 1
ATOM 2765 N N . TYR B 1 170 ? 13.383 -10.508 5.289 1 98.56 170 TYR B N 1
ATOM 2766 C CA . TYR B 1 170 ? 12.477 -9.375 5.324 1 98.56 170 TYR B CA 1
ATOM 2767 C C . TY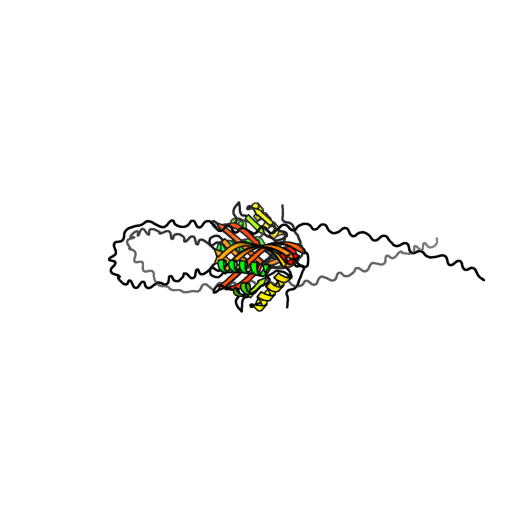R B 1 170 ? 11.164 -9.742 6.012 1 98.56 170 TYR B C 1
ATOM 2769 O O . TYR B 1 170 ? 10.812 -10.922 6.102 1 98.56 170 TYR B O 1
ATOM 2777 N N . ASP B 1 171 ? 10.508 -8.875 6.59 1 98.44 171 ASP B N 1
ATOM 2778 C CA . ASP B 1 171 ? 9.156 -8.844 7.141 1 98.44 171 ASP B CA 1
ATOM 2779 C C . ASP B 1 171 ? 8.438 -7.547 6.766 1 98.44 171 ASP B C 1
ATOM 2781 O O . ASP B 1 171 ? 8.891 -6.457 7.121 1 98.44 171 ASP B O 1
ATOM 2785 N N . THR B 1 172 ? 7.383 -7.688 5.961 1 98.25 172 THR B N 1
ATOM 2786 C CA . THR B 1 172 ? 6.773 -6.48 5.41 1 98.25 172 THR B CA 1
ATOM 2787 C C . THR B 1 172 ? 5.254 -6.629 5.336 1 98.25 172 THR B C 1
ATOM 2789 O O . THR B 1 172 ? 4.723 -7.723 5.535 1 98.25 172 THR B O 1
ATOM 2792 N N . VAL B 1 173 ? 4.531 -5.555 5.207 1 98.62 173 VAL B N 1
ATOM 2793 C CA . VAL B 1 173 ? 3.109 -5.527 4.891 1 98.62 173 VAL B CA 1
ATOM 2794 C C . VAL B 1 173 ? 2.904 -4.945 3.492 1 98.62 173 VAL B C 1
ATOM 2796 O O . VAL B 1 173 ? 3.449 -3.887 3.168 1 98.62 173 VAL B O 1
ATOM 2799 N N . LEU B 1 174 ? 2.178 -5.645 2.645 1 98.88 174 LEU B N 1
ATOM 2800 C CA . LEU B 1 174 ? 1.828 -5.246 1.286 1 98.88 174 LEU B CA 1
ATOM 2801 C C . LEU B 1 174 ? 0.406 -4.699 1.229 1 98.88 174 LEU B C 1
ATOM 2803 O O . LEU B 1 174 ? -0.462 -5.137 1.989 1 98.88 174 LEU B O 1
ATOM 2807 N N . ALA B 1 175 ? 0.197 -3.783 0.349 1 98.94 175 ALA B N 1
ATOM 2808 C CA . ALA B 1 175 ? -1.154 -3.4 -0.052 1 98.94 175 ALA B CA 1
ATOM 2809 C C . ALA B 1 175 ? -1.451 -3.852 -1.479 1 98.94 175 ALA B C 1
ATOM 2811 O O . ALA B 1 175 ? -0.664 -3.598 -2.395 1 98.94 175 ALA B O 1
ATOM 2812 N N . HIS B 1 176 ? -2.584 -4.539 -1.656 1 99 176 HIS B N 1
ATOM 2813 C CA . HIS B 1 176 ? -3.049 -5.008 -2.955 1 99 176 HIS B CA 1
ATOM 2814 C C . HIS B 1 176 ? -4.395 -4.395 -3.314 1 99 176 HIS B C 1
ATOM 2816 O O . HIS B 1 176 ? -5.277 -4.281 -2.463 1 99 176 HIS B O 1
ATOM 2822 N N . PHE B 1 177 ? -4.543 -3.918 -4.543 1 99 177 PHE B N 1
ATOM 2823 C CA . PHE B 1 177 ? -5.805 -3.51 -5.145 1 99 177 PHE B CA 1
ATOM 2824 C C . PHE B 1 177 ? -6.098 -4.328 -6.398 1 99 177 PHE B C 1
ATOM 2826 O O . PHE B 1 177 ? -5.215 -4.527 -7.234 1 99 177 PHE B O 1
ATOM 2833 N N . ALA B 1 178 ? -7.352 -4.805 -6.516 1 98.94 178 ALA B N 1
ATOM 2834 C CA . ALA B 1 178 ? -7.699 -5.633 -7.668 1 98.94 178 ALA B CA 1
ATOM 2835 C C . ALA B 1 178 ? -9.117 -5.344 -8.148 1 98.94 178 ALA B C 1
ATOM 2837 O O . ALA B 1 178 ? -9.984 -4.984 -7.352 1 98.94 178 ALA B O 1
ATOM 2838 N N . THR B 1 179 ? -9.281 -5.422 -9.445 1 98.94 179 THR B N 1
ATOM 2839 C CA . THR B 1 179 ? -10.594 -5.52 -10.07 1 98.94 179 THR B CA 1
ATOM 2840 C C . THR B 1 179 ? -10.883 -6.953 -10.5 1 98.94 179 THR B C 1
ATOM 2842 O O . THR B 1 179 ? -10.031 -7.613 -11.102 1 98.94 179 THR B O 1
ATOM 2845 N N . VAL B 1 180 ? -12.062 -7.461 -10.125 1 98.88 180 VAL B N 1
ATOM 2846 C CA . VAL B 1 180 ? -12.438 -8.844 -10.406 1 98.88 180 VAL B CA 1
ATOM 2847 C C . VAL B 1 180 ? -13.688 -8.867 -11.289 1 98.88 180 VAL B C 1
ATOM 2849 O O . VAL B 1 180 ? -14.688 -8.227 -10.977 1 98.88 180 VAL B O 1
ATOM 2852 N N . GLU B 1 181 ? -13.586 -9.484 -12.391 1 98.19 181 GLU B N 1
ATOM 2853 C CA . GLU B 1 181 ? -14.703 -9.75 -13.281 1 98.19 181 GLU B CA 1
ATOM 2854 C C . GLU B 1 181 ? -14.805 -11.242 -13.617 1 98.19 181 GLU B C 1
ATOM 2856 O O . GLU B 1 181 ? -13.836 -11.836 -14.086 1 98.19 181 GLU B O 1
ATOM 2861 N N . GLY B 1 182 ? -16.016 -11.844 -13.367 1 96.44 182 GLY B N 1
ATOM 2862 C CA . GLY B 1 182 ? -16.203 -13.25 -13.672 1 96.44 182 GLY B CA 1
ATOM 2863 C C . GLY B 1 182 ? -15.273 -14.156 -12.891 1 96.44 182 GLY B C 1
ATOM 2864 O O . GLY B 1 182 ? -14.758 -15.141 -13.43 1 96.44 182 GLY B O 1
ATOM 2865 N N . GLY B 1 183 ? -14.914 -13.75 -11.781 1 97.62 183 GLY B N 1
ATOM 2866 C CA . GLY B 1 183 ? -14.086 -14.57 -10.914 1 97.62 183 GLY B CA 1
ATOM 2867 C C . GLY B 1 183 ? -12.609 -14.5 -11.25 1 97.62 183 GLY B C 1
ATOM 2868 O O . GLY B 1 183 ? -11.812 -15.289 -10.734 1 97.62 183 GLY B O 1
ATOM 2869 N N . LYS B 1 184 ? -12.258 -13.57 -12.078 1 98.69 184 LYS B N 1
ATOM 2870 C CA . LYS B 1 184 ? -10.859 -13.414 -12.477 1 98.69 184 LYS B CA 1
ATOM 2871 C C . LYS B 1 184 ? -10.359 -12 -12.219 1 98.69 184 LYS B C 1
ATOM 2873 O O . LYS B 1 184 ? -11.133 -11.039 -12.297 1 98.69 184 LYS B O 1
ATOM 2878 N N . ILE B 1 185 ? -9.125 -11.898 -11.898 1 98.88 185 ILE B N 1
ATOM 2879 C CA . ILE B 1 185 ? -8.469 -10.609 -11.656 1 98.88 185 ILE B CA 1
ATOM 2880 C C . ILE B 1 185 ? -8.109 -9.961 -12.992 1 98.88 185 ILE B C 1
ATOM 2882 O O . ILE B 1 185 ? -7.273 -10.469 -13.734 1 98.88 185 ILE B O 1
ATOM 2886 N N . THR B 1 186 ? -8.719 -8.844 -13.289 1 98.94 186 THR B N 1
ATOM 2887 C CA . THR B 1 186 ? -8.5 -8.148 -14.555 1 98.94 186 THR B CA 1
ATOM 2888 C C . THR B 1 186 ? -7.492 -7.016 -14.383 1 98.94 186 THR B C 1
ATOM 2890 O O . THR B 1 186 ? -6.852 -6.598 -15.352 1 98.94 186 THR B O 1
ATOM 2893 N N . GLU B 1 187 ? -7.422 -6.43 -13.219 1 98.94 187 GLU B N 1
ATOM 2894 C CA . GLU B 1 187 ? -6.457 -5.41 -12.82 1 98.94 187 GLU B CA 1
ATOM 2895 C C . GLU B 1 187 ? -5.891 -5.695 -11.438 1 98.94 187 GLU B C 1
ATOM 2897 O O . GLU B 1 187 ? -6.625 -6.086 -10.523 1 98.94 187 GLU B O 1
ATOM 2902 N N . PHE B 1 188 ? -4.609 -5.535 -11.312 1 98.94 188 PHE B N 1
ATOM 2903 C CA . PHE B 1 188 ? -3.932 -5.719 -10.031 1 98.94 188 PHE B CA 1
ATOM 2904 C C . PHE B 1 188 ? -2.83 -4.68 -9.852 1 98.94 188 PHE B C 1
ATOM 2906 O O . PHE B 1 188 ? -2.049 -4.43 -10.773 1 98.94 188 PHE B O 1
ATOM 2913 N N . ARG B 1 189 ? -2.844 -4.09 -8.68 1 98.94 189 ARG B N 1
ATOM 2914 C CA . ARG B 1 189 ? -1.764 -3.199 -8.266 1 98.94 189 ARG B CA 1
ATOM 2915 C C . ARG B 1 189 ? -1.273 -3.551 -6.867 1 98.94 189 ARG B C 1
ATOM 2917 O O . ARG B 1 189 ? -2.078 -3.762 -5.957 1 98.94 189 ARG B O 1
ATOM 2924 N N . GLU B 1 190 ? 0.02 -3.584 -6.723 1 98.81 190 GLU B N 1
ATOM 2925 C CA . GLU B 1 190 ? 0.667 -3.832 -5.438 1 98.81 190 GLU B CA 1
ATOM 2926 C C . GLU B 1 190 ? 1.555 -2.658 -5.031 1 98.81 190 GLU B C 1
ATOM 2928 O O . GLU B 1 190 ? 2.277 -2.104 -5.863 1 98.81 190 GLU B O 1
ATOM 2933 N N . VAL B 1 191 ? 1.453 -2.26 -3.811 1 98.88 191 VAL B N 1
ATOM 2934 C CA . VAL B 1 191 ? 2.355 -1.312 -3.166 1 98.88 191 VAL B CA 1
ATOM 2935 C C . VAL B 1 191 ? 3.084 -1.994 -2.01 1 98.88 191 VAL B C 1
ATOM 2937 O O . VAL B 1 191 ? 2.455 -2.631 -1.162 1 98.88 191 VAL B O 1
ATOM 2940 N N . ALA B 1 192 ? 4.391 -1.853 -2.047 1 98.69 192 ALA B N 1
ATOM 2941 C CA . ALA B 1 192 ? 5.238 -2.504 -1.052 1 98.69 192 ALA B CA 1
ATOM 2942 C C . ALA B 1 192 ? 6.312 -1.55 -0.537 1 98.69 192 ALA B C 1
ATOM 2944 O O . ALA B 1 192 ? 6.789 -0.685 -1.275 1 98.69 192 ALA B O 1
ATOM 2945 N N . GLY B 1 193 ? 6.656 -1.726 0.793 1 97.69 193 GLY B N 1
ATOM 2946 C CA . GLY B 1 193 ? 7.836 -1.045 1.301 1 97.69 193 GLY B CA 1
ATOM 2947 C C . GLY B 1 193 ? 9.125 -1.555 0.69 1 97.69 193 GLY B C 1
ATOM 2948 O O . GLY B 1 193 ? 9.102 -2.373 -0.231 1 97.69 193 GLY B O 1
ATOM 2949 N N . SER B 1 194 ? 10.211 -1.088 1.216 1 96.5 194 SER B N 1
ATOM 2950 C CA . SER B 1 194 ? 11.492 -1.346 0.567 1 96.5 194 SER B CA 1
ATOM 2951 C C . SER B 1 194 ? 12.078 -2.676 1.02 1 96.5 194 SER B C 1
ATOM 2953 O O . SER B 1 194 ? 13.016 -3.189 0.4 1 96.5 194 SER B O 1
ATOM 2955 N N . GLU B 1 195 ? 11.57 -3.209 2.135 1 97.94 195 GLU B N 1
ATOM 2956 C CA . GLU B 1 195 ? 12.211 -4.355 2.777 1 97.94 195 GLU B CA 1
ATOM 2957 C C . GLU B 1 195 ? 12.305 -5.539 1.818 1 97.94 195 GLU B C 1
ATOM 2959 O O . GLU B 1 195 ? 13.352 -6.184 1.728 1 97.94 195 GLU B O 1
ATOM 2964 N N . TRP B 1 196 ? 11.242 -5.762 1.135 1 98.38 196 TRP B N 1
ATOM 2965 C CA . TRP B 1 196 ? 11.203 -6.875 0.19 1 98.38 196 TRP B CA 1
ATOM 2966 C C . TRP B 1 196 ? 12.195 -6.66 -0.945 1 98.38 196 TRP B C 1
ATOM 2968 O O . TRP B 1 196 ? 13.062 -7.508 -1.188 1 98.38 196 TRP B O 1
ATOM 2978 N N . SER B 1 197 ? 12.156 -5.543 -1.603 1 98 197 SER B N 1
ATOM 2979 C CA . SER B 1 197 ? 13.062 -5.234 -2.707 1 98 197 SER B CA 1
ATOM 2980 C C . SER B 1 197 ? 14.516 -5.336 -2.273 1 98 197 SER B C 1
ATOM 2982 O O . SER B 1 197 ? 15.352 -5.863 -3.008 1 98 197 SER B O 1
ATOM 2984 N N . GLU B 1 198 ? 14.781 -4.82 -1.106 1 97.38 198 GLU B N 1
ATOM 2985 C CA . GLU B 1 198 ? 16.156 -4.84 -0.611 1 97.38 198 GLU B CA 1
ATOM 2986 C C . GLU B 1 198 ? 16.656 -6.27 -0.41 1 97.38 198 GLU B C 1
ATOM 2988 O O . GLU B 1 198 ? 17.797 -6.586 -0.716 1 97.38 198 GLU B O 1
ATOM 2993 N N . ALA B 1 199 ? 15.797 -7.086 0.019 1 98.5 199 ALA B N 1
ATOM 2994 C CA . ALA B 1 199 ? 16.172 -8.477 0.26 1 98.5 199 ALA B CA 1
ATOM 2995 C C . ALA B 1 199 ? 16.453 -9.203 -1.052 1 98.5 199 ALA B C 1
ATOM 2997 O O . ALA B 1 199 ? 17.281 -10.117 -1.096 1 98.5 199 ALA B O 1
ATOM 2998 N N . MET B 1 200 ? 15.844 -8.82 -2.141 1 98 200 MET B N 1
ATOM 2999 C CA . MET B 1 200 ? 15.984 -9.5 -3.424 1 98 200 MET B CA 1
ATOM 3000 C C . MET B 1 200 ? 17.359 -9.234 -4.031 1 98 200 MET B C 1
ATOM 3002 O O . MET B 1 200 ? 17.812 -9.977 -4.898 1 98 200 MET B O 1
ATOM 3006 N N . GLY B 1 201 ? 17.984 -8.125 -3.652 1 93.69 201 GLY B N 1
ATOM 3007 C CA . GLY B 1 201 ? 19.344 -7.844 -4.082 1 93.69 201 GLY B CA 1
ATOM 3008 C C . GLY B 1 201 ? 19.438 -7.41 -5.531 1 93.69 201 GLY B C 1
ATOM 3009 O O . GLY B 1 201 ? 20.453 -7.645 -6.195 1 93.69 201 GLY B O 1
ATOM 3010 N N . GLY B 1 202 ? 18.375 -6.875 -6.078 1 89.44 202 GLY B N 1
ATOM 3011 C CA . GLY B 1 202 ? 18.406 -6.328 -7.426 1 89.44 202 GLY B CA 1
ATOM 3012 C C . GLY B 1 202 ? 18.312 -7.391 -8.5 1 89.44 202 GLY B C 1
ATOM 3013 O O . GLY B 1 202 ? 18.719 -7.16 -9.648 1 89.44 202 GLY B O 1
ATOM 3014 N N . VAL B 1 203 ? 17.953 -8.578 -8.195 1 92.88 203 VAL B N 1
ATOM 3015 C CA . VAL B 1 203 ? 17.719 -9.602 -9.211 1 92.88 203 VAL B CA 1
ATOM 3016 C C . VAL B 1 203 ? 16.719 -9.07 -10.234 1 92.88 203 VAL B C 1
ATOM 3018 O O . VAL B 1 203 ? 15.586 -8.719 -9.891 1 92.88 203 VAL B O 1
ATOM 3021 N N . PRO B 1 204 ? 17.078 -9.062 -11.469 1 94.06 204 PRO B N 1
ATOM 3022 C CA . PRO B 1 204 ? 16.172 -8.469 -12.453 1 94.06 204 PRO B CA 1
ATOM 3023 C C . PRO B 1 204 ? 15 -9.375 -12.805 1 94.06 204 PRO B C 1
ATOM 3025 O O . PRO B 1 204 ? 15.078 -10.594 -12.625 1 94.06 204 PRO B O 1
ATOM 3028 N N . PHE B 1 205 ? 13.969 -8.742 -13.281 1 95.69 205 PHE B N 1
ATOM 3029 C CA . PHE B 1 205 ? 12.891 -9.523 -13.875 1 95.69 205 PHE B CA 1
ATOM 3030 C C . PHE B 1 205 ? 13.367 -10.227 -15.141 1 95.69 205 PHE B C 1
ATOM 3032 O O . PHE B 1 205 ? 14.156 -9.68 -15.906 1 95.69 205 PHE B O 1
ATOM 3039 N N . PRO B 1 206 ? 12.844 -11.422 -15.344 1 92.38 206 PRO B N 1
ATOM 3040 C CA . PRO B 1 206 ? 13.203 -12.094 -16.594 1 92.38 206 PRO B CA 1
ATOM 3041 C C . PRO B 1 206 ? 12.641 -11.391 -17.828 1 92.38 206 PRO B C 1
ATOM 3043 O O . PRO B 1 206 ? 11.633 -10.68 -17.734 1 92.38 206 PRO B O 1
ATOM 3046 N N . LYS B 1 207 ? 13.281 -11.484 -19 1 86.94 207 LYS B N 1
ATOM 3047 C CA . LYS B 1 207 ? 12.844 -10.883 -20.25 1 86.94 207 LYS B CA 1
ATOM 3048 C C . LYS B 1 207 ? 11.711 -11.688 -20.891 1 86.94 207 LYS B C 1
ATOM 3050 O O . LYS B 1 207 ? 11.648 -12.914 -20.719 1 86.94 207 LYS B O 1
#

Radius of gyration: 36.9 Å; Cα contacts (8 Å, |Δi|>4): 623; chains: 2; bounding box: 150×110×42 Å

pLDDT: mean 74.03, std 32.6, range [19.05, 99.0]